Protein AF-A0A8H4UYY0-F1 (afdb_monomer_lite)

pLDDT: mean 86.82, std 14.02, range [33.94, 98.88]

Sequence (461 aa):
MSLSENQEALDQLQTEARNPVAHRIDFLDTLGLCEAFNREEERVSKAIACCLPEISSLIDDLVPRLQAGGRLIYVGAGNSGRVGFMDCSELPVTFSADPKQFLTVVAGGTNAIIHAQEGAEDSQSDGVTQLEALHLTLKDTVIGISASGRTPFVVGALKVAIERNCLTATITNTRPSTLDSLRPTYNICALTGSEFLAGSTRLKAGSAAKQILNMISTCSMIKLNKTYKGLMIDVRVKNHKLKARGRRIVRQVCDGAPMYTIDQDGIISLEATYIPETESGDHILDCHIEQCEGSINLACAVAISGLAPDVAKQSLKSVNSNFQNFLESLGYQPSDLPVAPNTTEYFLCVDGGGTKCSVSIATRSGLVGRGRAGACNFNCVKLDDMMRQITLAFTEAISQLPSVEQYNFKRMPKLTRVWVGLAGIYHISGIDLEPLTRKLEDLFSVSYQSEILKLTSDDIL

Secondary structure (DSSP, 8-state):
--HHHHHHHHHT-TTTSPPTTHHHHTTS-HHHHHHHHHHHHHHHHHHHHTTHHHHHHHHHHHHHHHHTT--EEEEESHHHHHHHHHHHHHHHHHS---GGGEEEEETT-THHHHS--TTGGG-HHHHHHHHHTTT--TT-EEEEE-TTS--HHHHHHHHHHHHTT-EEEEEESSSS-HHHHT--SEEEE----S-SSTT-TTTHHHHHHHHHHHHHHHHHHHHTT--BTTB--S-B--SHHHHHHHHHHHHHHHTT--B--B-TTSPBPSS-B---SSHHHHHHHHHHHHHTTTBHHHHHHHHHH---HHHHHHHHHHTTT-HHHHHHHTT--TTTS--------EEEEEEESSSSEEEEEEETTEEEEEEEES---TTTS-HHHHHHHHHHHHHHHHHT-TTSSSSSS-PPPPEEEEEEEETTTTSSTT---HHHHHHHHHHHT--GGGTSEEEE-TT--

Structure (mmCIF, N/CA/C/O backbone):
data_AF-A0A8H4UYY0-F1
#
_entry.id   AF-A0A8H4UYY0-F1
#
loop_
_atom_site.group_PDB
_atom_site.id
_atom_site.type_symbol
_atom_site.label_atom_id
_atom_site.label_alt_id
_atom_site.label_comp_id
_atom_site.label_asym_id
_atom_site.label_entity_id
_atom_site.label_seq_id
_atom_site.pdbx_PDB_ins_code
_atom_site.Cartn_x
_atom_site.Cartn_y
_atom_site.Cartn_z
_atom_site.occupancy
_atom_site.B_iso_or_equiv
_atom_site.auth_seq_id
_atom_site.auth_comp_id
_atom_site.auth_asym_id
_atom_site.auth_atom_id
_atom_site.pdbx_PDB_model_num
ATOM 1 N N . MET A 1 1 ? -22.211 10.364 28.411 1.00 50.34 1 MET A N 1
ATOM 2 C CA . MET A 1 1 ? -22.079 9.204 29.314 1.00 50.34 1 MET A CA 1
ATOM 3 C C . MET A 1 1 ? -21.479 9.689 30.612 1.00 50.34 1 MET A C 1
ATOM 5 O O . MET A 1 1 ? -20.650 10.595 30.580 1.00 50.34 1 MET A O 1
ATOM 9 N N . SER A 1 2 ? -21.940 9.150 31.735 1.00 50.34 2 SER A N 1
ATOM 10 C CA . SER A 1 2 ? -21.292 9.365 33.031 1.00 50.34 2 SER A CA 1
ATOM 11 C C . SER A 1 2 ? -19.937 8.636 33.082 1.00 50.34 2 SER A C 1
ATOM 13 O O . SER A 1 2 ? -19.679 7.733 32.285 1.00 50.34 2 SER A O 1
ATOM 15 N N . LEU A 1 3 ? -19.046 9.022 34.004 1.00 53.94 3 LEU A N 1
ATOM 16 C CA . LEU A 1 3 ? -17.727 8.383 34.160 1.00 53.94 3 LEU A CA 1
ATOM 17 C C . LEU A 1 3 ? -17.831 6.872 34.444 1.00 53.94 3 LEU A C 1
ATOM 19 O O . LEU A 1 3 ? -17.018 6.106 33.936 1.00 53.94 3 LEU A O 1
ATOM 23 N N . SER A 1 4 ? -18.849 6.438 35.195 1.00 42.69 4 SER A N 1
ATOM 24 C CA . SER A 1 4 ? -19.076 5.024 35.518 1.00 42.69 4 SER A CA 1
ATOM 25 C C . SER A 1 4 ? -19.525 4.202 34.307 1.00 42.69 4 SER A C 1
ATOM 27 O O . SER A 1 4 ? -19.040 3.093 34.114 1.00 42.69 4 SER A O 1
ATOM 29 N N . GLU A 1 5 ? -20.380 4.763 33.445 1.00 51.84 5 GLU A N 1
ATOM 30 C CA . GLU A 1 5 ? -20.807 4.110 32.195 1.00 51.84 5 GLU A CA 1
ATOM 31 C C . GLU A 1 5 ? -19.637 3.935 31.216 1.00 51.84 5 GLU A C 1
ATOM 33 O O . GLU A 1 5 ? -19.524 2.906 30.553 1.00 51.84 5 GLU A O 1
ATOM 38 N N . ASN A 1 6 ? -18.735 4.921 31.143 1.00 60.03 6 ASN A N 1
ATOM 39 C CA . ASN A 1 6 ? -17.533 4.824 30.311 1.00 60.03 6 ASN A CA 1
ATOM 40 C C . ASN A 1 6 ? -16.572 3.731 30.801 1.00 60.03 6 ASN A C 1
ATOM 42 O O . ASN A 1 6 ? -15.933 3.074 29.978 1.00 60.03 6 ASN A O 1
ATOM 46 N N . GLN A 1 7 ? -16.471 3.534 32.117 1.00 54.50 7 GLN A N 1
ATOM 47 C CA . GLN A 1 7 ? -15.587 2.540 32.718 1.00 54.50 7 GLN A CA 1
ATOM 48 C C . GLN A 1 7 ? -16.095 1.109 32.488 1.00 54.50 7 GLN A C 1
ATOM 50 O O . GLN A 1 7 ? -15.347 0.279 31.978 1.00 54.50 7 GLN A O 1
ATOM 55 N N . GLU A 1 8 ? -17.385 0.845 32.716 1.00 57.56 8 GLU A N 1
ATOM 56 C CA . GLU A 1 8 ? -17.991 -0.458 32.393 1.00 57.56 8 GLU A CA 1
ATOM 57 C C . GLU A 1 8 ? -17.908 -0.786 30.893 1.00 57.56 8 GLU A C 1
ATOM 59 O O . GLU A 1 8 ? -17.703 -1.938 30.507 1.00 57.56 8 GLU A O 1
ATOM 64 N N . ALA A 1 9 ? -18.016 0.228 30.029 1.00 63.22 9 ALA A N 1
ATOM 65 C CA . ALA A 1 9 ? -17.876 0.052 28.590 1.00 63.22 9 ALA A CA 1
ATOM 66 C C . ALA A 1 9 ? -16.421 -0.183 28.142 1.00 63.22 9 ALA A C 1
ATOM 68 O O . ALA A 1 9 ? -16.215 -0.702 27.046 1.00 63.22 9 ALA A O 1
ATOM 69 N N . LEU A 1 10 ? -15.406 0.251 28.901 1.00 70.44 10 LEU A N 1
ATOM 70 C CA . LEU A 1 10 ? -13.989 -0.029 28.616 1.00 70.44 10 LEU A CA 1
ATOM 71 C C . LEU A 1 10 ? -13.641 -1.484 28.943 1.00 70.44 10 LEU A C 1
ATOM 73 O O . LEU A 1 10 ? -13.024 -2.154 28.118 1.00 70.44 10 LEU A O 1
ATOM 77 N N . ASP A 1 11 ? -14.100 -1.989 30.088 1.00 67.75 11 ASP A N 1
ATOM 78 C CA . ASP A 1 11 ? -13.762 -3.331 30.589 1.00 67.75 11 ASP A CA 1
ATOM 79 C C . ASP A 1 11 ? -14.252 -4.475 29.681 1.00 67.75 11 ASP A C 1
ATOM 81 O O . ASP A 1 11 ? -13.748 -5.597 29.745 1.00 67.75 11 ASP A O 1
ATOM 85 N N . GLN A 1 12 ? -15.218 -4.198 28.801 1.00 73.94 12 GLN A N 1
ATOM 86 C CA . GLN A 1 12 ? -15.751 -5.160 27.831 1.00 73.94 12 GLN A CA 1
ATOM 87 C C . GLN A 1 12 ? -14.967 -5.205 26.508 1.00 73.94 12 GLN A C 1
ATOM 89 O O . GLN A 1 12 ? -15.205 -6.093 25.686 1.00 73.94 12 GLN A O 1
ATOM 94 N N . LEU A 1 13 ? -14.050 -4.263 26.266 1.00 76.88 13 LEU A N 1
ATOM 95 C CA . LEU A 1 13 ? -13.310 -4.189 25.009 1.00 76.88 13 LEU A CA 1
ATOM 96 C C . LEU A 1 13 ? -12.129 -5.159 24.984 1.00 76.88 13 LEU A C 1
ATOM 98 O O . LEU A 1 13 ? -11.267 -5.166 25.863 1.00 76.88 13 LEU A O 1
ATOM 102 N N . GLN A 1 14 ? -12.009 -5.900 23.881 1.00 84.94 14 GLN A N 1
ATOM 103 C CA . GLN A 1 14 ? -10.872 -6.797 23.643 1.00 84.94 14 GLN A CA 1
ATOM 104 C C . GLN A 1 14 ? -9.535 -6.039 23.587 1.00 84.94 14 GLN A C 1
ATOM 106 O O . GLN A 1 14 ? -8.497 -6.605 23.923 1.00 84.94 14 GLN A O 1
ATOM 111 N N . THR A 1 15 ? -9.567 -4.764 23.190 1.00 79.75 15 THR A N 1
ATOM 112 C CA . THR A 1 15 ? -8.397 -3.878 23.115 1.00 79.75 15 THR A CA 1
ATOM 113 C C . THR A 1 15 ? -7.894 -3.413 24.484 1.00 79.75 15 THR A C 1
ATOM 115 O O . THR A 1 15 ? -6.705 -3.134 24.627 1.00 79.75 15 THR A O 1
ATOM 118 N N . GLU A 1 16 ? -8.770 -3.370 25.493 1.00 82.38 16 GLU A N 1
ATOM 119 C CA . GLU A 1 16 ? -8.444 -2.946 26.865 1.00 82.38 16 GLU A CA 1
ATOM 120 C C . GLU A 1 16 ? -8.119 -4.132 27.787 1.00 82.38 16 GLU A C 1
ATOM 122 O O . GLU A 1 16 ? -7.543 -3.964 28.864 1.00 82.38 16 GLU A O 1
ATOM 127 N N . ALA A 1 17 ? -8.445 -5.355 27.356 1.00 82.31 17 ALA A N 1
ATOM 128 C CA . ALA A 1 17 ? -8.190 -6.569 28.116 1.00 82.31 17 ALA A CA 1
ATOM 129 C C . ALA A 1 17 ? -6.693 -6.765 28.420 1.00 82.31 17 ALA A C 1
ATOM 131 O O . ALA A 1 17 ? -5.816 -6.555 27.576 1.00 82.31 17 ALA A O 1
ATOM 132 N N . ARG A 1 18 ? -6.393 -7.249 29.632 1.00 85.19 18 ARG A N 1
ATOM 133 C CA . ARG A 1 18 ? -5.028 -7.631 30.013 1.00 85.19 18 ARG A CA 1
ATOM 134 C C . ARG A 1 18 ? -4.601 -8.903 29.293 1.00 85.19 18 ARG A C 1
ATOM 136 O O . ARG A 1 18 ? -5.305 -9.910 29.310 1.00 85.19 18 ARG 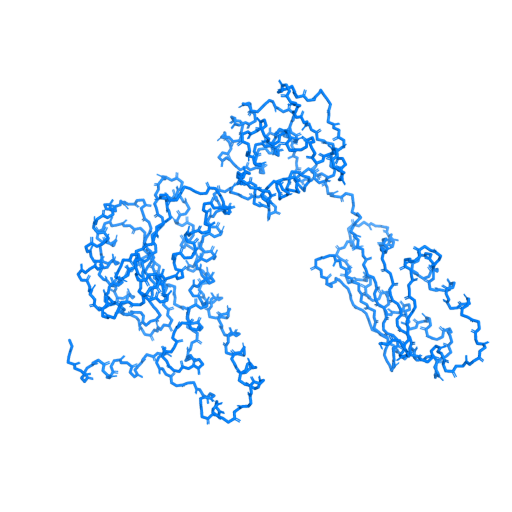A O 1
ATOM 143 N N . ASN A 1 19 ? -3.403 -8.871 28.723 1.00 83.94 19 ASN A N 1
ATOM 144 C CA . ASN A 1 19 ? -2.809 -10.038 28.089 1.00 83.94 19 ASN A CA 1
ATOM 145 C C . ASN A 1 19 ? -2.473 -11.131 29.119 1.00 83.94 19 ASN A C 1
ATOM 147 O O . ASN A 1 19 ? -1.940 -10.804 30.182 1.00 83.94 19 ASN A O 1
ATOM 151 N N . PRO A 1 20 ? -2.689 -12.425 28.815 1.00 81.00 20 PRO A N 1
ATOM 152 C CA . PRO A 1 20 ? -2.236 -13.520 29.666 1.00 81.00 20 PRO A CA 1
ATOM 153 C C . PRO A 1 20 ? -0.757 -13.449 30.064 1.00 81.00 20 PRO A C 1
ATOM 155 O O . PRO A 1 20 ? -0.425 -13.867 31.168 1.00 81.00 20 PRO A O 1
ATOM 158 N N . VAL A 1 21 ? 0.136 -12.899 29.231 1.00 79.12 21 VAL A N 1
ATOM 159 C CA . VAL A 1 21 ? 1.561 -12.755 29.585 1.00 79.12 21 VAL A CA 1
ATOM 160 C C . VAL A 1 21 ? 1.846 -11.605 30.559 1.00 79.12 21 VAL A C 1
ATOM 162 O O . VAL A 1 21 ? 2.924 -11.582 31.151 1.00 79.12 21 VAL A O 1
ATOM 165 N N . ALA A 1 22 ? 0.889 -10.696 30.791 1.00 81.38 22 ALA A N 1
ATOM 166 C CA . ALA A 1 22 ? 1.091 -9.451 31.539 1.00 81.38 22 ALA A CA 1
ATOM 167 C C . ALA A 1 22 ? 1.662 -9.661 32.948 1.00 81.38 22 ALA A C 1
ATOM 169 O O . ALA A 1 22 ? 2.514 -8.897 33.381 1.00 81.38 22 ALA A O 1
ATOM 170 N N . HIS A 1 23 ? 1.262 -10.734 33.637 1.00 82.75 23 HIS A N 1
ATOM 171 C CA . HIS A 1 23 ? 1.727 -11.042 34.996 1.00 82.75 23 HIS A CA 1
ATOM 172 C C . HIS A 1 23 ? 3.234 -11.338 35.103 1.00 82.75 23 HIS A C 1
ATOM 174 O O . HIS A 1 23 ? 3.761 -11.388 36.212 1.00 82.75 23 HIS A O 1
ATOM 180 N N . ARG A 1 24 ? 3.926 -11.573 33.979 1.00 86.06 24 ARG A N 1
ATOM 181 C CA . ARG A 1 24 ? 5.365 -11.884 33.947 1.00 86.06 24 ARG A CA 1
ATOM 182 C C . ARG A 1 24 ? 6.213 -10.811 33.288 1.00 86.06 24 ARG A C 1
ATOM 184 O O . ARG A 1 24 ? 7.428 -10.907 33.408 1.00 86.06 24 ARG A O 1
ATOM 191 N N . ILE A 1 25 ? 5.603 -9.841 32.601 1.00 88.56 25 ILE A N 1
ATOM 192 C CA . ILE A 1 25 ? 6.321 -8.862 31.770 1.00 88.56 25 ILE A CA 1
ATOM 193 C C . ILE A 1 25 ? 7.391 -8.138 32.592 1.00 88.56 25 ILE A C 1
ATOM 195 O O . ILE A 1 25 ? 8.537 -8.084 32.161 1.00 88.56 25 ILE A O 1
ATOM 199 N N . ASP A 1 26 ? 7.059 -7.704 33.809 1.00 91.12 26 ASP A N 1
ATOM 200 C CA . ASP A 1 26 ? 7.974 -6.950 34.680 1.00 91.12 26 ASP A CA 1
ATOM 201 C C . ASP A 1 26 ? 9.168 -7.773 35.209 1.00 91.12 26 ASP A C 1
ATOM 203 O O . ASP A 1 26 ? 10.108 -7.212 35.768 1.00 91.12 26 ASP A O 1
ATOM 207 N N . PHE A 1 27 ? 9.147 -9.101 35.040 1.00 92.56 27 PHE A N 1
ATOM 208 C CA . PHE A 1 27 ? 10.214 -10.012 35.469 1.00 92.56 27 PHE A CA 1
ATOM 209 C C . PHE A 1 27 ? 11.080 -10.524 34.312 1.00 92.56 27 PHE A C 1
ATOM 211 O O . PHE A 1 27 ? 12.020 -11.285 34.549 1.00 92.56 27 PHE A O 1
ATOM 218 N N . LEU A 1 28 ? 10.746 -10.178 33.067 1.00 92.25 28 LEU A N 1
ATOM 219 C CA . LEU A 1 28 ? 11.542 -10.558 31.905 1.00 92.25 28 LEU A CA 1
ATOM 220 C C . LEU A 1 28 ? 12.770 -9.651 31.797 1.00 92.25 28 LEU A C 1
ATOM 222 O O . LEU A 1 28 ? 12.700 -8.449 32.054 1.00 92.25 28 LEU A O 1
ATOM 226 N N . ASP A 1 29 ? 13.893 -10.226 31.378 1.00 96.44 29 ASP A N 1
ATOM 227 C CA . ASP A 1 29 ? 15.016 -9.427 30.904 1.00 96.44 29 ASP A CA 1
ATOM 228 C C . ASP A 1 29 ? 14.688 -8.798 29.538 1.00 96.44 29 ASP A C 1
ATOM 230 O O . ASP A 1 29 ? 13.667 -9.089 28.909 1.00 96.44 29 ASP A O 1
ATOM 234 N N . THR A 1 30 ? 15.553 -7.906 29.056 1.00 97.56 30 THR A N 1
ATOM 235 C CA . THR A 1 30 ? 15.298 -7.169 27.811 1.00 97.56 30 THR A CA 1
ATOM 236 C C . THR A 1 30 ? 15.111 -8.091 26.604 1.00 97.56 30 THR A C 1
ATOM 238 O O . THR A 1 30 ? 14.262 -7.815 25.757 1.00 97.56 30 THR A O 1
ATOM 241 N N . LEU A 1 31 ? 15.865 -9.194 26.516 1.00 97.12 31 LEU A N 1
ATOM 242 C CA . LEU A 1 31 ? 15.693 -10.166 25.434 1.00 97.12 31 LEU A CA 1
ATOM 243 C C . LEU A 1 31 ? 14.327 -10.853 25.537 1.00 97.12 31 LEU A C 1
ATOM 245 O O . LEU A 1 31 ? 13.595 -10.887 24.550 1.00 97.12 31 LEU A O 1
ATOM 249 N N . GLY A 1 32 ? 13.942 -11.312 26.730 1.00 95.81 32 GLY A N 1
ATOM 250 C CA . GLY A 1 32 ? 12.636 -11.913 26.980 1.00 95.81 32 GLY A CA 1
ATOM 251 C C . GLY A 1 32 ? 11.473 -10.963 26.682 1.00 95.81 32 GLY A C 1
ATOM 252 O O . GLY A 1 32 ? 10.468 -11.395 26.117 1.00 95.81 32 GLY A O 1
ATOM 253 N N . LEU A 1 33 ? 11.612 -9.666 26.987 1.00 94.94 33 LEU A N 1
ATOM 254 C CA . LEU A 1 33 ? 10.640 -8.636 26.602 1.00 94.94 33 LEU A CA 1
ATOM 255 C C . LEU A 1 33 ? 10.488 -8.553 25.077 1.00 94.94 33 LEU A C 1
ATOM 257 O O . LEU A 1 33 ? 9.364 -8.587 24.576 1.00 94.94 33 LEU A O 1
ATOM 261 N N . CYS A 1 34 ? 11.597 -8.492 24.336 1.00 95.62 34 CYS A N 1
ATOM 262 C CA . CYS A 1 34 ? 11.587 -8.448 22.872 1.00 95.62 34 CYS A CA 1
ATOM 263 C C . CYS A 1 34 ? 10.992 -9.721 22.249 1.00 95.62 34 CYS A C 1
ATOM 265 O O . CYS A 1 34 ? 10.189 -9.634 21.321 1.00 95.62 34 CYS A O 1
ATOM 267 N N . GLU A 1 35 ? 11.341 -10.903 22.761 1.00 94.50 35 GLU A N 1
ATOM 268 C CA . GLU A 1 35 ? 10.803 -12.181 22.283 1.00 94.50 35 GLU A CA 1
ATOM 269 C C . GLU A 1 35 ? 9.300 -12.310 22.550 1.00 94.50 35 GLU A C 1
ATOM 271 O O . GLU A 1 35 ? 8.545 -12.750 21.677 1.00 94.50 35 GLU A O 1
ATOM 276 N N . ALA A 1 36 ? 8.848 -11.914 23.744 1.00 92.81 36 ALA A N 1
ATOM 277 C CA . ALA A 1 36 ? 7.435 -11.918 24.101 1.00 92.81 36 ALA A CA 1
ATOM 278 C C . ALA A 1 36 ? 6.642 -10.918 23.247 1.00 92.81 36 ALA A C 1
ATOM 280 O O . ALA A 1 36 ? 5.573 -11.265 22.744 1.00 92.81 36 ALA A O 1
ATOM 281 N N . PHE A 1 37 ? 7.191 -9.720 23.025 1.00 94.25 37 PHE A N 1
ATOM 282 C CA . PHE A 1 37 ? 6.607 -8.717 22.138 1.00 94.25 37 PHE A CA 1
ATOM 283 C C . PHE A 1 37 ? 6.480 -9.241 20.700 1.00 94.25 37 PHE A C 1
ATOM 285 O O . PHE A 1 37 ? 5.396 -9.202 20.121 1.00 94.25 37 PHE A O 1
ATOM 292 N N . ASN A 1 38 ? 7.555 -9.793 20.127 1.00 95.12 38 ASN A N 1
ATOM 293 C CA . ASN A 1 38 ? 7.542 -10.319 18.759 1.00 95.12 38 ASN A CA 1
ATOM 294 C C . ASN A 1 38 ? 6.517 -11.452 18.587 1.00 95.12 38 ASN A C 1
ATOM 296 O O . ASN A 1 38 ? 5.797 -11.499 17.593 1.00 95.12 38 ASN A O 1
ATOM 300 N N . ARG A 1 39 ? 6.403 -12.338 19.583 1.00 92.12 39 ARG A N 1
ATOM 301 C CA . ARG A 1 39 ? 5.414 -13.424 19.577 1.00 92.12 39 ARG A CA 1
ATOM 302 C C . ARG A 1 39 ? 3.974 -12.909 19.594 1.00 92.12 39 ARG A C 1
ATOM 304 O O . ARG A 1 39 ? 3.093 -13.539 19.013 1.00 92.12 39 ARG A O 1
ATOM 311 N N . GLU A 1 40 ? 3.713 -11.784 20.258 1.00 90.50 40 GLU A N 1
ATOM 312 C CA . GLU A 1 40 ? 2.398 -11.143 20.211 1.00 90.50 40 GLU A CA 1
ATOM 313 C C . GLU A 1 40 ? 2.065 -10.641 18.800 1.00 90.50 40 GLU A C 1
ATOM 315 O O . GLU A 1 40 ? 0.960 -10.903 18.314 1.00 90.50 40 GLU A O 1
ATOM 320 N N . GLU A 1 41 ? 3.014 -9.988 18.124 1.00 93.62 41 GLU A N 1
ATOM 321 C CA . GLU A 1 41 ? 2.837 -9.455 16.762 1.00 93.62 41 GLU A CA 1
ATOM 322 C C . GLU A 1 41 ? 2.536 -10.550 15.719 1.00 93.62 41 GLU A C 1
ATOM 324 O O . GLU A 1 41 ? 1.804 -10.297 14.763 1.00 93.62 41 GLU A O 1
ATOM 329 N N . GLU A 1 42 ? 2.965 -11.804 15.924 1.00 91.75 42 GLU A N 1
ATOM 330 C CA . GLU A 1 42 ? 2.613 -12.935 15.038 1.00 91.75 42 GLU A CA 1
ATOM 331 C C . GLU A 1 42 ? 1.093 -13.146 14.874 1.00 91.75 42 GLU A C 1
ATOM 333 O O . GLU A 1 42 ? 0.638 -13.766 13.905 1.00 91.75 42 GLU A O 1
ATOM 338 N N . ARG A 1 43 ? 0.277 -12.645 15.814 1.00 90.56 43 ARG A N 1
ATOM 339 C CA . ARG A 1 43 ? -1.189 -12.722 15.728 1.00 90.56 43 ARG A CA 1
ATOM 340 C C . ARG A 1 43 ? -1.780 -11.793 14.668 1.00 90.56 43 ARG A C 1
ATOM 342 O O . ARG A 1 43 ? -2.873 -12.080 14.183 1.00 90.56 43 ARG A O 1
ATOM 349 N N . VAL A 1 44 ? -1.076 -10.726 14.286 1.00 96.00 44 VAL A N 1
ATOM 350 C CA . VAL A 1 44 ? -1.574 -9.694 13.361 1.00 96.00 44 VAL A CA 1
ATOM 351 C C . VAL A 1 44 ? -1.921 -10.296 12.000 1.00 96.00 44 VAL A C 1
ATOM 353 O O . VAL A 1 44 ? -3.067 -10.204 11.562 1.00 96.00 44 VAL A O 1
ATOM 356 N N . SER A 1 45 ? -0.981 -11.009 11.375 1.00 93.88 45 SER A N 1
ATOM 357 C CA . SER A 1 45 ? -1.195 -11.622 10.055 1.00 93.88 45 SER A CA 1
ATOM 358 C C . SER A 1 45 ? -2.365 -12.609 10.042 1.00 93.88 45 SER A C 1
ATOM 360 O O . SER A 1 45 ? -3.114 -12.667 9.071 1.00 93.88 45 SER A O 1
ATOM 362 N N . LYS A 1 46 ? -2.557 -13.367 11.131 1.00 94.06 46 LYS A N 1
ATOM 363 C CA . LYS A 1 46 ? -3.667 -14.326 11.261 1.00 94.06 46 LYS A CA 1
ATOM 364 C C . LYS A 1 46 ? -5.015 -13.614 11.376 1.00 94.06 46 LYS A C 1
ATOM 366 O O . LYS A 1 46 ? -5.972 -14.040 10.740 1.00 94.06 46 LYS A O 1
ATOM 371 N N . ALA A 1 47 ? -5.085 -12.527 12.144 1.00 95.06 47 ALA A N 1
ATOM 372 C CA . ALA A 1 47 ? -6.300 -11.723 12.265 1.00 95.06 47 ALA A CA 1
ATOM 373 C C . ALA A 1 47 ? -6.696 -11.080 10.924 1.00 95.06 47 ALA A C 1
ATOM 375 O O . ALA A 1 47 ? -7.869 -11.085 10.557 1.00 95.06 47 ALA A O 1
ATOM 376 N N . ILE A 1 48 ? -5.717 -10.584 10.161 1.00 98.12 48 ILE A N 1
ATOM 377 C CA . ILE A 1 48 ? -5.952 -10.004 8.830 1.00 98.12 48 ILE A CA 1
ATOM 378 C C . ILE A 1 48 ? -6.371 -11.071 7.821 1.00 98.12 48 ILE A C 1
ATOM 380 O O . ILE A 1 48 ? -7.228 -10.799 6.986 1.00 98.12 48 ILE A O 1
ATOM 384 N N . ALA A 1 49 ? -5.817 -12.287 7.902 1.00 97.69 49 ALA A N 1
ATOM 385 C CA . ALA A 1 49 ? -6.189 -13.384 7.009 1.00 97.69 49 ALA A CA 1
ATOM 386 C C . ALA A 1 49 ? -7.705 -13.664 7.029 1.00 97.69 49 ALA A C 1
ATOM 388 O O . ALA A 1 49 ? -8.295 -13.949 5.990 1.00 97.69 49 ALA A O 1
ATOM 389 N N . CYS A 1 50 ? -8.346 -13.505 8.191 1.00 95.62 50 CYS A N 1
ATOM 390 C CA . CYS A 1 50 ? -9.796 -13.637 8.342 1.00 95.62 50 CYS A CA 1
ATOM 391 C C . CYS A 1 50 ? -10.604 -12.514 7.670 1.00 95.62 50 CYS A C 1
ATOM 393 O O . CYS A 1 50 ? -11.802 -12.680 7.493 1.00 95.62 50 CYS A O 1
ATOM 395 N N . CYS A 1 51 ? -9.970 -11.393 7.319 1.00 97.81 51 CYS A N 1
ATOM 396 C CA . CYS A 1 51 ? -10.612 -10.213 6.733 1.00 97.81 51 CYS A CA 1
ATOM 397 C C . CYS A 1 51 ? -10.344 -10.058 5.226 1.00 97.81 51 CYS A C 1
ATOM 399 O O . CYS A 1 51 ? -10.755 -9.068 4.621 1.00 97.81 51 CYS A O 1
ATOM 401 N N . LEU A 1 52 ? -9.595 -10.982 4.609 1.00 98.38 52 LEU A N 1
ATOM 402 C CA . LEU A 1 52 ? -9.233 -10.892 3.190 1.00 98.38 52 LEU A CA 1
ATOM 403 C C . LEU A 1 52 ? -10.448 -10.819 2.248 1.00 98.38 52 LEU A C 1
ATOM 405 O O . LEU A 1 52 ? -10.376 -10.029 1.303 1.00 98.38 52 LEU A O 1
ATOM 409 N N . PRO A 1 53 ? -11.555 -11.564 2.466 1.00 98.12 53 PRO A N 1
ATOM 410 C CA . PRO A 1 53 ? -12.741 -11.450 1.617 1.00 98.12 53 PRO A CA 1
ATOM 411 C C . PRO A 1 53 ? -13.313 -10.026 1.592 1.00 98.12 53 PRO A C 1
ATOM 413 O O . PRO A 1 53 ? -13.533 -9.469 0.515 1.00 98.12 53 PRO A O 1
ATOM 416 N N . GLU A 1 54 ? -13.466 -9.394 2.754 1.00 98.38 54 GLU A N 1
ATOM 417 C CA . GLU A 1 54 ? -13.967 -8.025 2.887 1.00 98.38 54 GLU A CA 1
ATOM 418 C C . GLU A 1 54 ? -12.991 -7.004 2.294 1.00 98.38 54 GLU A C 1
ATOM 420 O O . GLU A 1 54 ? -13.415 -6.104 1.571 1.00 98.38 54 GLU A O 1
ATOM 425 N N . ILE A 1 55 ? -11.684 -7.162 2.541 1.00 98.81 55 ILE A N 1
ATOM 426 C CA . ILE A 1 55 ? -10.644 -6.290 1.969 1.00 98.81 55 ILE A CA 1
ATOM 427 C C . ILE A 1 55 ? -10.668 -6.365 0.438 1.00 98.81 55 ILE A C 1
ATOM 429 O O . ILE A 1 55 ? -10.644 -5.331 -0.227 1.00 98.81 55 ILE A O 1
ATOM 433 N N . SER A 1 56 ? -10.739 -7.572 -0.129 1.00 98.69 56 SER A N 1
ATOM 434 C CA . SER A 1 56 ? -10.772 -7.764 -1.584 1.00 98.69 56 SER A CA 1
ATOM 435 C C . SER A 1 56 ? -12.032 -7.173 -2.222 1.00 98.69 56 SER A C 1
ATOM 437 O O . SER A 1 56 ? -11.926 -6.456 -3.214 1.00 98.69 56 SER A O 1
ATOM 439 N N . SER A 1 57 ? -13.197 -7.370 -1.597 1.00 98.75 57 SER A N 1
ATOM 440 C CA . SER A 1 57 ? -14.472 -6.815 -2.072 1.00 98.75 57 SER A CA 1
ATOM 441 C C . SER A 1 57 ? -14.471 -5.283 -2.025 1.00 98.75 57 SER A C 1
ATOM 443 O O . SER A 1 57 ? -14.876 -4.624 -2.982 1.00 98.75 57 SER A O 1
ATOM 445 N N . LEU A 1 58 ? -13.923 -4.699 -0.953 1.00 98.81 58 LEU A N 1
ATOM 446 C CA . LEU A 1 58 ? -13.728 -3.255 -0.851 1.00 98.81 58 LEU A CA 1
ATOM 447 C C . LEU A 1 58 ? -12.829 -2.718 -1.972 1.00 98.81 58 LEU A C 1
ATOM 449 O O . LEU A 1 58 ? -13.147 -1.687 -2.560 1.00 98.81 58 LEU A O 1
ATOM 453 N N . ILE A 1 59 ? -11.718 -3.396 -2.279 1.00 98.88 59 ILE A N 1
ATOM 454 C CA . ILE A 1 59 ? -10.818 -3.000 -3.374 1.00 98.88 59 ILE A CA 1
ATOM 455 C C . ILE A 1 59 ? -11.552 -3.045 -4.720 1.00 98.88 59 ILE A C 1
ATOM 457 O O . ILE A 1 59 ? -11.412 -2.121 -5.524 1.00 98.88 59 ILE A O 1
ATOM 461 N N . ASP A 1 60 ? -12.350 -4.085 -4.963 1.00 98.75 60 ASP A N 1
ATOM 462 C CA . ASP A 1 60 ? -13.108 -4.237 -6.207 1.00 98.75 60 ASP A CA 1
ATOM 463 C C . ASP A 1 60 ? -14.135 -3.114 -6.412 1.00 98.75 60 ASP A C 1
ATOM 465 O O . ASP A 1 60 ? -14.279 -2.623 -7.533 1.00 98.75 60 ASP A O 1
ATOM 469 N N . ASP A 1 61 ? -14.759 -2.628 -5.338 1.00 98.75 61 ASP A N 1
ATOM 470 C CA . ASP A 1 61 ? -15.656 -1.469 -5.381 1.00 98.75 61 ASP A CA 1
ATOM 471 C C . ASP A 1 61 ? -14.920 -0.117 -5.417 1.00 98.75 61 ASP A C 1
ATOM 473 O O . ASP A 1 61 ? -15.421 0.867 -5.979 1.00 98.75 61 ASP A O 1
ATOM 477 N N . LEU A 1 62 ? -13.733 -0.035 -4.817 1.00 98.69 62 LEU A N 1
ATOM 478 C CA . LEU A 1 62 ? -12.917 1.177 -4.755 1.00 98.69 62 LEU A CA 1
ATOM 479 C C . LEU A 1 62 ? -12.292 1.521 -6.115 1.00 98.69 62 LEU A C 1
ATOM 481 O O . LEU A 1 62 ? -12.265 2.688 -6.513 1.00 98.69 62 LEU A O 1
ATOM 485 N N . VAL A 1 63 ? -11.788 0.529 -6.849 1.00 98.44 63 VAL A N 1
ATOM 486 C CA . VAL A 1 63 ? -11.022 0.760 -8.087 1.00 98.44 63 VAL A CA 1
ATOM 487 C C . VAL A 1 63 ? -11.823 1.523 -9.157 1.00 98.44 63 VAL A C 1
ATOM 489 O O . VAL A 1 63 ? -11.320 2.548 -9.627 1.00 98.44 63 VAL A O 1
ATOM 492 N N . PRO A 1 64 ? -13.068 1.140 -9.514 1.00 97.94 64 PRO A N 1
ATOM 493 C CA . PRO A 1 64 ? -13.873 1.891 -10.483 1.00 97.94 64 PRO A CA 1
ATOM 494 C C . PRO A 1 64 ? -14.147 3.338 -10.050 1.00 97.94 64 PRO A C 1
ATOM 496 O O . PRO A 1 64 ? -14.227 4.245 -10.880 1.00 97.94 64 PRO A O 1
ATOM 499 N N . ARG A 1 65 ? -14.258 3.582 -8.739 1.00 98.25 65 ARG A N 1
ATOM 500 C CA . ARG A 1 65 ? -14.463 4.923 -8.174 1.00 98.25 65 ARG A CA 1
ATOM 501 C C . ARG A 1 65 ? -13.231 5.804 -8.339 1.00 98.25 65 ARG A C 1
ATOM 503 O O . ARG A 1 65 ? -13.362 6.943 -8.788 1.00 98.25 65 ARG A O 1
ATOM 510 N N . LEU A 1 66 ? -12.041 5.268 -8.063 1.00 97.69 66 LEU A N 1
ATOM 511 C CA . LEU A 1 66 ? -10.775 5.963 -8.316 1.00 97.69 66 LEU A CA 1
ATOM 512 C C . LEU A 1 66 ? -10.581 6.257 -9.813 1.00 97.69 66 LEU A C 1
ATOM 514 O O . LEU A 1 66 ? -10.178 7.368 -10.160 1.00 97.69 66 LEU A O 1
ATOM 518 N N . GLN A 1 67 ? -10.936 5.319 -10.702 1.00 95.25 67 GLN A N 1
ATOM 519 C CA . GLN A 1 67 ? -10.912 5.536 -12.159 1.00 95.25 67 GLN A CA 1
ATOM 520 C C . GLN A 1 67 ? -11.851 6.667 -12.595 1.00 95.25 6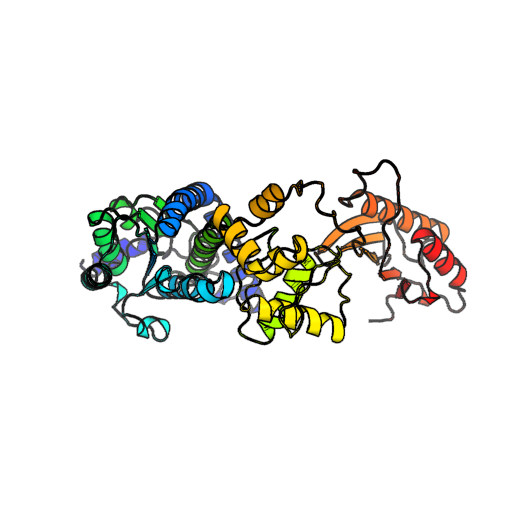7 GLN A C 1
ATOM 522 O O . GLN A 1 67 ? -11.511 7.452 -13.478 1.00 95.25 67 GLN A O 1
ATOM 527 N N . ALA A 1 68 ? -13.011 6.799 -11.947 1.00 96.12 68 ALA A N 1
ATOM 528 C CA . ALA A 1 68 ? -13.974 7.867 -12.206 1.00 96.12 68 ALA A CA 1
ATOM 529 C C . ALA A 1 68 ? -13.581 9.235 -11.603 1.00 96.12 68 ALA A C 1
ATOM 531 O O . ALA A 1 68 ? -14.388 10.176 -11.657 1.00 96.12 68 ALA A O 1
ATOM 532 N N . GLY A 1 69 ? -12.379 9.353 -11.023 1.00 96.38 69 GLY A N 1
ATOM 533 C CA . GLY A 1 69 ? -11.864 10.565 -10.379 1.00 96.38 69 GLY A CA 1
ATOM 534 C C . GLY A 1 69 ? -12.320 10.756 -8.929 1.00 96.38 69 GLY A C 1
ATOM 535 O O . GLY A 1 69 ? -12.220 11.862 -8.406 1.00 96.38 69 GLY A O 1
ATOM 536 N N . GLY A 1 70 ? -12.856 9.712 -8.291 1.00 98.12 70 GLY A N 1
ATOM 537 C CA . GLY A 1 70 ? -13.188 9.714 -6.866 1.00 98.12 70 GLY A CA 1
ATOM 538 C C . GLY A 1 70 ? -11.951 9.740 -5.968 1.00 98.12 70 GLY A C 1
ATOM 539 O O . GLY A 1 70 ? -10.824 9.538 -6.435 1.00 98.12 70 GLY A O 1
ATOM 540 N N . ARG A 1 71 ? -12.170 9.983 -4.673 1.00 98.62 71 ARG A N 1
ATOM 541 C CA . ARG A 1 71 ? -11.115 10.042 -3.653 1.00 98.62 71 ARG A CA 1
ATOM 542 C C . ARG A 1 71 ? -11.232 8.879 -2.668 1.00 98.62 71 ARG A C 1
ATOM 544 O O . ARG A 1 71 ? -12.337 8.477 -2.310 1.00 98.62 71 ARG A O 1
ATOM 551 N N . LEU A 1 72 ? -10.096 8.382 -2.191 1.00 98.69 72 LEU A N 1
ATOM 552 C CA . LEU A 1 72 ? -9.970 7.522 -1.019 1.00 98.69 72 LEU A CA 1
ATOM 553 C C . LEU A 1 72 ? -9.612 8.390 0.191 1.00 98.69 72 LEU A C 1
ATOM 555 O O . LEU A 1 72 ? -8.602 9.094 0.185 1.00 98.69 72 LEU A O 1
ATOM 559 N N . ILE A 1 73 ? -10.460 8.358 1.216 1.00 98.81 73 ILE A N 1
ATOM 560 C CA . ILE A 1 73 ? -10.373 9.233 2.384 1.00 98.81 73 ILE A CA 1
ATOM 561 C C . ILE A 1 73 ? -10.285 8.365 3.637 1.00 98.81 73 ILE A C 1
ATOM 563 O O . ILE A 1 73 ? -11.240 7.677 3.999 1.00 98.81 73 ILE A O 1
ATOM 567 N N . TYR A 1 74 ? -9.147 8.413 4.323 1.00 98.75 74 TYR A N 1
ATOM 568 C CA . TYR A 1 74 ? -8.984 7.771 5.626 1.00 98.75 74 TYR A CA 1
ATOM 569 C C . TYR A 1 74 ? -9.380 8.725 6.745 1.00 98.75 74 TYR A C 1
ATOM 571 O O . TYR A 1 74 ? -8.997 9.893 6.727 1.00 98.75 74 TYR A O 1
ATOM 579 N N . VAL A 1 75 ? -10.109 8.227 7.740 1.00 98.44 75 VAL A N 1
ATOM 580 C CA . VAL A 1 75 ? -10.526 9.013 8.903 1.00 98.44 75 VAL A CA 1
ATOM 581 C C . VAL A 1 75 ? -10.109 8.302 10.180 1.00 98.44 75 VAL A C 1
ATOM 583 O O . VAL A 1 75 ? -10.439 7.135 10.377 1.00 98.44 75 VAL A O 1
ATOM 586 N N . GLY A 1 76 ? -9.415 8.998 11.076 1.00 97.75 76 GLY A N 1
ATOM 587 C CA . GLY A 1 76 ? -8.986 8.408 12.340 1.00 97.75 76 GLY A CA 1
ATOM 588 C C . GLY A 1 76 ? -8.518 9.433 13.363 1.00 97.75 76 GLY A C 1
ATOM 589 O O . GLY A 1 76 ? -8.277 10.594 13.050 1.00 97.75 76 GLY A O 1
ATOM 590 N N . ALA A 1 77 ? -8.350 8.982 14.601 1.00 95.81 77 ALA A N 1
ATOM 591 C CA . ALA A 1 77 ? -7.718 9.752 15.666 1.00 95.81 77 ALA A CA 1
ATOM 592 C C . ALA A 1 77 ? -6.392 9.106 16.086 1.00 95.81 77 ALA A C 1
ATOM 594 O O . ALA A 1 77 ? -6.170 7.916 15.843 1.00 95.81 77 ALA A O 1
ATOM 595 N N . GLY A 1 78 ? -5.497 9.890 16.692 1.00 94.38 78 GLY A N 1
ATOM 596 C CA . GLY A 1 78 ? -4.241 9.389 17.249 1.00 94.38 78 GLY A CA 1
ATOM 597 C C . GLY A 1 78 ? -3.437 8.533 16.261 1.00 94.38 78 GLY A C 1
ATOM 598 O O . GLY A 1 78 ? -3.162 8.948 15.135 1.00 94.38 78 GLY A O 1
ATOM 599 N N . ASN A 1 79 ? -3.044 7.326 16.683 1.00 95.12 79 ASN A N 1
ATOM 600 C CA . ASN A 1 79 ? -2.282 6.401 15.838 1.00 95.12 79 ASN A CA 1
ATOM 601 C C . ASN A 1 79 ? -3.036 6.004 14.557 1.00 95.12 79 ASN A C 1
ATOM 603 O O . ASN A 1 79 ? -2.432 5.971 13.490 1.00 95.12 79 ASN A O 1
ATOM 607 N N . SER A 1 80 ? -4.349 5.774 14.639 1.00 97.00 80 SER A N 1
ATOM 608 C CA . SER A 1 80 ? -5.187 5.406 13.490 1.00 97.00 80 SER A CA 1
ATOM 609 C C . SER A 1 80 ? -5.130 6.462 12.383 1.00 97.00 80 SER A C 1
ATOM 611 O O . SER A 1 80 ? -4.922 6.134 11.217 1.00 97.00 80 SER A O 1
ATOM 613 N N . GLY A 1 81 ? -5.239 7.743 12.757 1.00 96.25 81 GLY A N 1
ATOM 614 C CA . GLY A 1 81 ? -5.102 8.856 11.815 1.00 96.25 81 GLY A CA 1
ATOM 615 C C . GLY A 1 81 ? -3.688 8.973 11.233 1.00 96.25 81 GLY A C 1
ATOM 616 O O . GLY A 1 81 ? -3.533 9.184 10.034 1.00 96.25 81 GLY A O 1
ATOM 617 N N . ARG A 1 82 ? -2.643 8.767 12.049 1.00 96.62 82 ARG A N 1
ATOM 618 C CA . ARG A 1 82 ? -1.238 8.807 11.591 1.00 96.62 82 ARG A CA 1
ATOM 619 C C . ARG A 1 82 ? -0.905 7.695 10.601 1.00 96.62 82 ARG A C 1
ATOM 621 O O . ARG A 1 82 ? -0.223 7.952 9.614 1.00 96.62 82 ARG A O 1
ATOM 628 N N . VAL A 1 83 ? -1.396 6.482 10.842 1.00 96.94 83 VAL A N 1
ATOM 629 C CA . VAL A 1 83 ? -1.203 5.346 9.932 1.00 96.94 83 VAL A CA 1
ATOM 630 C C . VAL A 1 83 ? -1.919 5.590 8.601 1.00 96.94 83 VAL A C 1
ATOM 632 O O . VAL A 1 83 ? -1.336 5.329 7.551 1.00 96.94 83 VAL A O 1
ATOM 635 N N . GLY A 1 84 ? -3.123 6.174 8.632 1.00 97.56 84 GLY A N 1
ATOM 636 C CA . GLY A 1 84 ? -3.805 6.643 7.422 1.00 97.56 84 GLY A CA 1
ATOM 637 C C . GLY A 1 84 ? -2.988 7.684 6.650 1.00 97.56 84 GLY A C 1
ATOM 638 O O . GLY A 1 84 ? -2.768 7.536 5.450 1.00 97.56 84 GLY A O 1
ATOM 639 N N . PHE A 1 85 ? -2.469 8.697 7.347 1.00 96.62 85 PHE A N 1
ATOM 640 C CA . PHE A 1 85 ? -1.646 9.740 6.733 1.00 96.62 85 PHE A CA 1
ATOM 641 C C . PHE A 1 85 ? -0.377 9.172 6.084 1.00 96.62 85 PHE A C 1
ATOM 643 O O . PHE A 1 85 ? -0.035 9.552 4.965 1.00 96.62 85 PHE A O 1
ATOM 650 N N . MET A 1 86 ? 0.297 8.242 6.765 1.00 96.12 86 MET A N 1
ATOM 651 C CA . MET A 1 86 ? 1.483 7.558 6.253 1.00 96.12 86 MET A CA 1
ATOM 652 C C . MET A 1 86 ? 1.194 6.860 4.919 1.00 96.12 86 MET A C 1
ATOM 654 O O . MET A 1 86 ? 1.899 7.138 3.953 1.00 96.12 86 MET A O 1
ATOM 658 N N . ASP A 1 87 ? 0.143 6.037 4.831 1.00 97.88 87 ASP A N 1
ATOM 659 C CA . ASP A 1 87 ? -0.221 5.347 3.583 1.00 97.88 87 ASP A CA 1
ATOM 660 C C . ASP A 1 87 ? -0.520 6.346 2.449 1.00 97.88 87 ASP A C 1
ATOM 662 O O . ASP A 1 87 ? 0.112 6.279 1.396 1.00 97.88 87 ASP A O 1
ATOM 666 N N . CYS A 1 88 ? -1.373 7.356 2.680 1.00 95.25 88 CYS A N 1
ATOM 667 C CA . CYS A 1 88 ? -1.686 8.374 1.665 1.00 95.25 88 CYS A CA 1
ATOM 668 C C . CYS A 1 88 ? -0.443 9.141 1.180 1.00 95.25 88 CYS A C 1
ATOM 670 O O . CYS A 1 88 ? -0.325 9.445 -0.009 1.00 95.25 88 CYS A O 1
ATOM 672 N N . SER A 1 89 ? 0.496 9.445 2.080 1.00 94.12 89 SER A N 1
ATOM 673 C CA . SER A 1 89 ? 1.706 10.214 1.759 1.00 94.12 89 SER A CA 1
ATOM 674 C C . SER A 1 89 ? 2.683 9.471 0.838 1.00 94.12 89 SER A C 1
ATOM 676 O O . SER A 1 89 ? 3.466 10.102 0.122 1.00 94.12 89 SER A O 1
ATOM 678 N N . GLU A 1 90 ? 2.616 8.138 0.805 1.00 93.88 90 GLU A N 1
ATOM 679 C CA . GLU A 1 90 ? 3.511 7.296 0.009 1.00 93.88 90 GLU A CA 1
ATOM 680 C C . GLU A 1 90 ? 3.003 7.087 -1.428 1.00 93.88 90 GLU A C 1
ATOM 682 O O . GLU A 1 90 ? 3.798 6.806 -2.331 1.00 93.88 90 GLU A O 1
ATOM 687 N N . LEU A 1 91 ? 1.706 7.271 -1.694 1.00 93.88 91 LEU A N 1
ATOM 688 C CA . LEU A 1 91 ? 1.112 6.965 -3.003 1.00 93.88 91 LEU A CA 1
ATOM 689 C C . LEU A 1 91 ? 1.613 7.858 -4.153 1.00 93.88 91 LEU A C 1
ATOM 691 O O . LEU A 1 91 ? 1.939 7.308 -5.212 1.00 93.88 91 LEU A O 1
ATOM 695 N N . PRO A 1 92 ? 1.778 9.189 -3.995 1.00 91.31 92 PRO A N 1
ATOM 696 C CA . PRO A 1 92 ? 2.297 10.038 -5.069 1.00 91.31 92 PRO A CA 1
ATOM 697 C C . PRO A 1 92 ? 3.733 9.705 -5.485 1.00 91.31 92 PRO A C 1
ATOM 699 O O . PRO A 1 92 ? 4.101 9.881 -6.644 1.00 91.31 92 PRO A O 1
ATOM 702 N N . VAL A 1 93 ? 4.567 9.232 -4.554 1.00 86.56 93 VAL A N 1
ATOM 703 C CA . VAL A 1 93 ? 5.973 8.890 -4.837 1.00 86.56 93 VAL A CA 1
ATOM 704 C C . VAL A 1 93 ? 6.152 7.448 -5.311 1.00 86.56 93 VAL A C 1
ATOM 706 O O . VAL A 1 93 ? 7.130 7.156 -6.000 1.00 86.56 93 VAL A O 1
ATOM 709 N N . THR A 1 94 ? 5.221 6.561 -4.958 1.00 89.19 94 THR A N 1
ATOM 710 C CA . THR A 1 94 ? 5.269 5.127 -5.282 1.00 89.19 94 THR A CA 1
ATOM 711 C C . THR A 1 94 ? 4.588 4.826 -6.616 1.00 89.19 94 THR A C 1
ATOM 713 O O . THR A 1 94 ? 5.139 4.086 -7.426 1.00 89.19 94 THR A O 1
ATOM 716 N N . PHE A 1 95 ? 3.426 5.437 -6.867 1.00 91.81 95 PHE A N 1
ATOM 717 C CA . PHE A 1 95 ? 2.553 5.126 -8.008 1.00 91.81 95 PHE A CA 1
ATOM 718 C C . PHE A 1 95 ? 2.250 6.335 -8.902 1.00 91.81 95 PHE A C 1
ATOM 720 O O . PHE A 1 95 ? 1.344 6.272 -9.734 1.00 91.81 95 PHE A O 1
ATOM 727 N N . SER A 1 96 ? 2.935 7.466 -8.683 1.00 89.88 96 SER A N 1
ATOM 728 C CA . SER A 1 96 ? 2.630 8.749 -9.341 1.00 89.88 96 SER A CA 1
ATOM 729 C C . SER A 1 96 ? 1.144 9.126 -9.245 1.00 89.88 96 SER A C 1
ATOM 731 O O . SER A 1 96 ? 0.590 9.749 -10.152 1.00 89.88 96 SER A O 1
ATOM 733 N N . ALA A 1 97 ? 0.488 8.711 -8.156 1.00 92.19 97 ALA A N 1
ATOM 734 C CA . ALA A 1 97 ? -0.925 8.960 -7.910 1.00 92.19 97 ALA A CA 1
ATOM 735 C C . ALA A 1 97 ? -1.175 10.459 -7.670 1.00 92.19 97 ALA A C 1
ATOM 737 O O . ALA A 1 97 ? -0.324 11.148 -7.100 1.00 92.19 97 ALA A O 1
ATOM 738 N N . ASP A 1 98 ? -2.342 10.964 -8.083 1.00 93.50 98 ASP A N 1
ATOM 739 C CA . ASP A 1 98 ? -2.727 12.345 -7.784 1.00 93.50 98 ASP A CA 1
ATOM 740 C C . ASP A 1 98 ? -2.957 12.481 -6.268 1.00 93.50 98 ASP A C 1
ATOM 742 O O . ASP A 1 98 ? -3.867 11.835 -5.739 1.00 93.50 98 ASP A O 1
ATOM 746 N N . PRO A 1 99 ? -2.182 13.315 -5.546 1.00 93.25 99 PRO A N 1
ATOM 747 C CA . PRO A 1 99 ? -2.362 13.502 -4.107 1.00 93.25 99 PRO A CA 1
ATOM 748 C C . PRO A 1 99 ? -3.764 14.003 -3.734 1.00 93.25 99 PRO A C 1
ATOM 750 O O . PRO A 1 99 ? -4.192 13.817 -2.601 1.00 93.25 99 PRO A O 1
ATOM 753 N N . LYS A 1 100 ? -4.517 14.604 -4.665 1.00 95.50 100 LYS A N 1
ATOM 754 C CA . LYS A 1 100 ? -5.902 15.035 -4.416 1.00 95.50 100 LYS A CA 1
ATOM 755 C C . LYS A 1 100 ? -6.884 13.868 -4.286 1.00 95.50 100 LYS A C 1
ATOM 757 O O . LYS A 1 100 ? -7.968 14.060 -3.738 1.00 95.50 100 LYS A O 1
ATOM 762 N N . GLN A 1 101 ? -6.521 12.683 -4.781 1.00 96.25 101 GLN A N 1
ATOM 763 C CA . GLN A 1 101 ? -7.338 11.475 -4.673 1.00 96.25 101 GLN A CA 1
ATOM 764 C C . GLN A 1 101 ? -7.116 10.707 -3.367 1.00 96.25 101 GLN A C 1
ATOM 766 O O . GLN A 1 101 ? -7.932 9.848 -3.058 1.00 96.25 101 GLN A O 1
ATOM 771 N N . PHE A 1 102 ? -6.066 11.000 -2.594 1.00 97.50 102 PHE A N 1
ATOM 772 C CA . PHE A 1 102 ? -5.709 10.243 -1.388 1.00 97.50 102 PHE A CA 1
ATOM 773 C C . PHE A 1 102 ? -5.597 11.185 -0.200 1.00 97.50 102 PHE A C 1
ATOM 775 O O . PHE A 1 102 ? -4.616 11.911 -0.054 1.00 97.50 102 PHE A O 1
ATOM 782 N N . LEU A 1 103 ? -6.631 11.198 0.636 1.00 97.25 103 LEU A N 1
ATOM 783 C CA . LEU A 1 103 ? -6.772 12.163 1.719 1.00 97.25 103 LEU A CA 1
ATOM 784 C C . LEU A 1 103 ? -6.791 11.465 3.075 1.00 97.25 103 LEU A C 1
ATOM 786 O O . LEU A 1 103 ? -7.205 10.314 3.211 1.00 97.25 103 LEU A O 1
ATOM 790 N N . THR A 1 104 ? -6.374 12.191 4.106 1.00 97.19 104 THR A N 1
ATOM 791 C CA . THR A 1 104 ? -6.520 11.751 5.492 1.00 97.19 104 THR A CA 1
ATOM 792 C C . THR A 1 104 ? -7.117 12.872 6.320 1.00 97.19 104 THR A C 1
ATOM 794 O O . THR A 1 104 ? -6.653 14.008 6.267 1.00 97.19 104 THR A O 1
ATOM 797 N N . VAL A 1 105 ? -8.134 12.527 7.100 1.00 97.50 105 VAL A N 1
ATOM 798 C CA . VAL A 1 105 ? -8.800 13.399 8.058 1.00 97.50 105 VAL A CA 1
ATOM 799 C C . VAL A 1 105 ? -8.455 12.895 9.456 1.00 97.50 105 VAL A C 1
ATOM 801 O O . VAL A 1 105 ? -8.789 11.766 9.825 1.00 97.50 105 VAL A O 1
ATOM 804 N N . VAL A 1 106 ? -7.744 13.721 10.220 1.00 96.62 106 VAL A N 1
ATOM 805 C CA . VAL A 1 106 ? -7.251 13.369 11.555 1.00 96.62 106 VAL A CA 1
ATOM 806 C C . VAL A 1 106 ? -7.968 14.221 12.595 1.00 96.62 106 VAL A C 1
ATOM 808 O O . VAL A 1 106 ? -8.053 15.439 12.437 1.00 96.62 106 VAL A O 1
ATOM 811 N N . ALA A 1 107 ? -8.455 13.597 13.668 1.00 96.12 107 ALA A N 1
ATOM 812 C CA . ALA A 1 107 ? -8.996 14.325 14.816 1.00 96.12 107 ALA A CA 1
ATOM 813 C C . ALA A 1 107 ? -7.957 15.333 15.339 1.00 96.12 107 ALA A C 1
ATOM 815 O O . ALA A 1 107 ? -6.812 14.954 15.590 1.00 96.12 107 ALA A O 1
ATOM 816 N N . GLY A 1 108 ? -8.335 16.608 15.472 1.00 91.00 108 GLY A N 1
ATOM 817 C CA . GLY A 1 108 ? -7.399 17.682 15.839 1.00 91.00 108 GLY A CA 1
ATOM 818 C C . GLY A 1 108 ? -6.575 18.267 14.675 1.00 91.00 108 GLY A C 1
ATOM 819 O O . GLY A 1 108 ? -5.703 19.119 14.869 1.00 91.00 108 GLY A O 1
ATOM 820 N N . GLY A 1 109 ? -6.845 17.834 13.441 1.00 90.19 109 GLY A N 1
ATOM 821 C CA . GLY A 1 109 ? -6.243 18.367 12.220 1.00 90.19 109 GLY A CA 1
ATOM 822 C C . GLY A 1 109 ? -4.793 17.931 11.988 1.00 90.19 109 GLY A C 1
ATOM 823 O O . GLY A 1 109 ? -4.259 17.035 12.637 1.00 90.19 109 GLY A O 1
ATOM 824 N N . THR A 1 110 ? -4.115 18.577 11.039 1.00 84.75 110 THR A N 1
ATOM 825 C CA . THR A 1 110 ? -2.744 18.224 10.621 1.00 84.75 110 THR A CA 1
ATOM 826 C C . THR A 1 110 ? -1.714 18.330 11.744 1.00 84.75 110 THR A C 1
ATOM 828 O O . THR A 1 110 ? -0.784 17.527 11.787 1.00 84.75 110 THR A O 1
ATOM 831 N N . ASN A 1 111 ? -1.888 19.251 12.697 1.00 87.81 111 ASN A N 1
ATOM 832 C CA . ASN A 1 111 ? -1.003 19.347 13.865 1.00 87.81 111 ASN A CA 1
ATOM 833 C C . ASN A 1 111 ? -1.050 18.082 14.736 1.00 87.81 111 ASN A C 1
ATOM 835 O O . ASN A 1 111 ? -0.030 17.725 15.332 1.00 87.81 111 ASN A O 1
ATOM 839 N N . ALA A 1 112 ? -2.183 17.366 14.748 1.00 88.12 112 ALA A N 1
ATOM 840 C CA . ALA A 1 112 ? -2.340 16.116 15.485 1.00 88.12 112 ALA A CA 1
ATOM 841 C C . ALA A 1 112 ? -1.410 14.996 14.983 1.00 88.12 112 ALA A C 1
ATOM 843 O O . ALA A 1 112 ? -1.121 14.043 15.712 1.00 88.12 112 ALA A O 1
ATOM 844 N N . ILE A 1 113 ? -0.898 15.107 13.750 1.00 88.12 113 ILE A N 1
ATOM 845 C CA . ILE A 1 113 ? 0.054 14.147 13.179 1.00 88.12 113 ILE A CA 1
ATOM 846 C C . ILE A 1 113 ? 1.364 14.173 13.971 1.00 88.12 113 ILE A C 1
ATOM 848 O O . ILE A 1 113 ? 1.869 13.111 14.337 1.00 88.12 113 ILE A O 1
ATOM 852 N N . ILE A 1 114 ? 1.873 15.367 14.287 1.00 87.81 114 ILE A N 1
ATOM 853 C CA . ILE A 1 114 ? 3.155 15.560 14.983 1.00 87.81 114 ILE A CA 1
ATOM 854 C C . ILE A 1 114 ? 2.961 15.541 16.503 1.00 87.81 114 ILE A C 1
ATOM 856 O O . ILE A 1 114 ? 3.722 14.892 17.217 1.00 87.81 114 ILE A O 1
ATOM 860 N N . HIS A 1 115 ? 1.928 16.220 17.005 1.00 85.44 115 HIS A N 1
ATOM 861 C CA . HIS A 1 115 ? 1.679 16.375 18.437 1.00 85.44 115 HIS A CA 1
ATOM 862 C C . HIS A 1 115 ? 0.303 15.828 18.789 1.00 85.44 115 HIS A C 1
ATOM 864 O O . HIS A 1 115 ? -0.686 16.241 18.200 1.00 85.44 115 HIS A O 1
ATOM 870 N N . ALA A 1 116 ? 0.208 14.903 19.746 1.00 82.44 116 ALA A N 1
ATOM 871 C CA . ALA A 1 116 ? -1.096 14.421 20.194 1.00 82.44 116 ALA A CA 1
ATOM 872 C C . ALA A 1 116 ? -1.944 15.584 20.736 1.00 82.44 116 ALA A C 1
ATOM 874 O O . ALA A 1 116 ? -1.458 16.385 21.532 1.00 82.44 116 ALA A O 1
ATOM 875 N N . GLN A 1 117 ? -3.199 15.664 20.294 1.00 82.56 117 GLN A N 1
ATOM 876 C CA . GLN A 1 117 ? -4.179 16.608 20.818 1.00 82.56 117 GLN A CA 1
ATOM 877 C C . GLN A 1 117 ? -5.171 15.850 21.690 1.00 82.56 117 GLN A C 1
ATOM 879 O O . GLN A 1 117 ? -5.959 15.041 21.199 1.00 82.56 117 GLN A O 1
ATOM 884 N N . GLU A 1 118 ? -5.079 16.082 22.993 1.00 77.00 118 GLU A N 1
ATOM 885 C CA . GLU A 1 118 ? -5.921 15.432 23.989 1.00 77.00 118 GLU A CA 1
ATOM 886 C C . GLU A 1 118 ? -7.390 15.860 23.817 1.00 77.00 118 GLU A C 1
ATOM 888 O O . GLU A 1 118 ? -7.679 17.027 23.555 1.00 77.00 118 GLU A O 1
ATOM 893 N N . GLY A 1 119 ? -8.319 14.903 23.894 1.00 83.38 119 GLY A N 1
ATOM 894 C CA . GLY A 1 119 ? -9.764 15.135 23.754 1.00 83.38 119 GLY A CA 1
ATOM 895 C C . GLY A 1 119 ? -10.279 15.365 22.325 1.00 83.38 119 GLY A C 1
ATOM 896 O O . GLY A 1 119 ? -11.490 15.381 22.112 1.00 83.38 119 GLY A O 1
ATOM 897 N N . ALA A 1 120 ? -9.409 15.492 21.316 1.00 88.88 120 ALA A N 1
ATOM 898 C CA . ALA A 1 120 ? -9.849 15.684 19.929 1.00 88.88 120 ALA A CA 1
ATOM 899 C C . ALA A 1 120 ? -10.673 14.493 19.399 1.00 88.88 120 ALA A C 1
ATOM 901 O O . ALA A 1 120 ? -11.596 14.658 18.604 1.00 88.88 120 ALA A O 1
ATOM 902 N N . GLU A 1 121 ? -10.361 13.282 19.862 1.00 90.06 121 GLU A N 1
ATOM 903 C CA . GLU A 1 121 ? -11.031 12.048 19.443 1.00 90.06 121 GLU A CA 1
ATOM 904 C C . GLU A 1 121 ? -12.472 11.908 19.957 1.00 90.06 121 GLU A C 1
ATOM 906 O O . GLU A 1 121 ? -13.277 11.198 19.343 1.00 90.06 121 GLU A O 1
ATOM 911 N N . ASP A 1 122 ? -12.813 12.641 21.020 1.00 93.38 122 ASP A N 1
ATOM 912 C CA . ASP A 1 122 ? -14.129 12.629 21.663 1.00 93.38 122 ASP A CA 1
ATOM 913 C C . ASP A 1 122 ? -15.144 13.558 20.975 1.00 93.38 122 ASP A C 1
ATOM 915 O O . ASP A 1 122 ? -16.342 13.517 21.268 1.00 93.38 122 ASP A O 1
ATOM 919 N N . SER A 1 123 ? -14.701 14.378 20.016 1.00 95.50 123 SER A N 1
ATOM 920 C CA . SER A 1 123 ? -15.561 15.335 19.318 1.00 95.50 123 SER A CA 1
ATOM 921 C C . SER A 1 123 ? -16.222 14.727 18.079 1.00 95.50 123 SER A C 1
ATOM 923 O O . SER A 1 123 ? -15.691 14.765 16.967 1.00 95.50 123 SER A O 1
ATOM 925 N N . GLN A 1 124 ? -17.440 14.203 18.243 1.00 96.44 124 GLN A N 1
ATOM 926 C CA . GLN A 1 124 ? -18.249 13.730 17.110 1.00 96.44 124 GLN A CA 1
ATOM 927 C C . GLN A 1 124 ? -18.584 14.863 16.119 1.00 96.44 124 GLN A C 1
ATOM 929 O O . GLN A 1 124 ? -18.581 14.642 14.908 1.00 96.44 124 GLN A O 1
ATOM 934 N N . SER A 1 125 ? -18.863 16.074 16.614 1.00 96.94 125 SER A N 1
ATOM 935 C CA . SER A 1 125 ? -19.189 17.243 15.782 1.00 96.94 125 SER A CA 1
ATOM 936 C C . SER A 1 125 ? -18.012 17.720 14.935 1.00 96.94 125 SER A C 1
ATOM 938 O O . SER A 1 125 ? -18.224 18.198 13.822 1.00 96.94 125 SER A O 1
ATOM 940 N N . ASP A 1 126 ? -16.779 17.570 15.428 1.00 96.06 126 ASP A N 1
ATOM 941 C CA . ASP A 1 126 ? -15.582 17.872 14.636 1.00 96.06 126 ASP A CA 1
ATOM 942 C C . ASP A 1 126 ? -15.455 16.900 13.454 1.00 96.06 126 ASP A C 1
ATOM 944 O O . ASP A 1 126 ? -15.274 17.330 12.318 1.00 96.06 126 ASP A O 1
ATOM 948 N N . GLY A 1 127 ? -15.684 15.600 13.679 1.00 97.25 127 GLY A N 1
ATOM 949 C CA . GLY A 1 127 ? -15.691 14.602 12.602 1.00 97.25 127 GLY A CA 1
ATOM 950 C C . GLY A 1 127 ? -16.719 14.901 11.507 1.00 97.25 127 GLY A C 1
ATOM 951 O O . GLY A 1 127 ? -16.412 14.778 10.323 1.00 97.25 127 GLY A O 1
ATOM 952 N N . VAL A 1 128 ? -17.920 15.351 11.889 1.00 98.00 128 VAL A N 1
ATOM 953 C CA . VAL A 1 128 ? -18.943 15.819 10.936 1.00 98.00 128 VAL A CA 1
ATOM 954 C C . VAL A 1 128 ? -18.430 17.021 10.143 1.00 98.00 128 VAL A C 1
ATOM 956 O O . VAL A 1 128 ? -18.386 16.979 8.915 1.00 98.00 128 VAL A O 1
ATOM 959 N N . THR A 1 129 ? -17.978 18.060 10.848 1.00 97.69 129 THR A N 1
ATOM 960 C CA . THR A 1 129 ? -17.543 19.331 10.251 1.00 97.69 129 THR A CA 1
ATOM 961 C C . THR A 1 129 ? -16.408 19.127 9.245 1.00 97.69 129 THR A C 1
ATOM 963 O O . THR A 1 129 ? -16.444 19.673 8.141 1.00 97.69 129 THR A O 1
ATOM 966 N N . GLN A 1 130 ? -15.410 18.307 9.590 1.00 97.19 130 GLN A N 1
ATOM 967 C CA . GLN A 1 130 ? -14.274 18.049 8.707 1.00 97.19 130 GLN A CA 1
ATOM 968 C C . GLN A 1 130 ? -14.675 17.284 7.436 1.00 97.19 130 GLN A C 1
ATOM 970 O O . GLN A 1 130 ? -14.151 17.580 6.363 1.00 97.19 130 GLN A O 1
ATOM 975 N N . LEU A 1 131 ? -15.613 16.333 7.518 1.00 97.50 131 LEU A N 1
ATOM 976 C CA . LEU A 1 131 ? -16.072 15.583 6.341 1.00 97.50 131 LEU A CA 1
ATOM 977 C C . LEU A 1 131 ? -17.018 16.409 5.461 1.00 97.50 131 LEU A C 1
ATOM 979 O O . LEU A 1 131 ? -16.950 16.305 4.236 1.00 97.50 131 LEU A O 1
ATOM 983 N N . GLU A 1 132 ? -17.855 17.269 6.045 1.00 97.25 132 GLU A N 1
ATOM 984 C CA . GLU A 1 132 ? -18.699 18.198 5.283 1.00 97.25 132 GLU A CA 1
ATOM 985 C C . GLU A 1 132 ? -17.870 19.191 4.459 1.00 97.25 132 GLU A C 1
ATOM 987 O O . GLU A 1 132 ? -18.189 19.440 3.292 1.00 97.25 132 GLU A O 1
ATOM 992 N N . ALA A 1 133 ? -16.763 19.687 5.021 1.00 97.12 133 ALA A N 1
ATOM 993 C CA . ALA A 1 133 ? -15.837 20.591 4.337 1.00 97.12 133 ALA A CA 1
ATOM 994 C C . ALA A 1 133 ? -15.172 19.968 3.093 1.00 97.12 133 ALA A C 1
ATOM 996 O O . ALA A 1 133 ? -14.709 20.690 2.211 1.00 97.12 133 ALA A O 1
ATOM 997 N N . LEU A 1 134 ? -15.136 18.633 2.986 1.00 97.25 134 LEU A N 1
ATOM 998 C CA . LEU A 1 134 ? -14.594 17.938 1.815 1.00 97.25 134 LEU A CA 1
ATOM 999 C C . LEU A 1 134 ? -15.572 17.853 0.640 1.00 97.25 134 LEU A C 1
ATOM 1001 O O . LEU A 1 134 ? -15.159 17.379 -0.424 1.00 97.25 134 LEU A O 1
ATOM 1005 N N . HIS A 1 135 ? -16.830 18.277 0.813 1.00 97.38 135 HIS A N 1
ATOM 1006 C CA . HIS A 1 135 ? -17.878 18.223 -0.211 1.00 97.38 135 HIS A CA 1
ATOM 1007 C C . HIS A 1 135 ? -17.943 16.849 -0.898 1.00 97.38 135 HIS A C 1
ATOM 1009 O O . HIS A 1 135 ? -17.699 16.716 -2.098 1.00 97.38 135 HIS A O 1
ATOM 1015 N N . LEU A 1 136 ? -18.197 15.808 -0.100 1.00 98.19 136 LEU A N 1
ATOM 1016 C CA . LEU A 1 136 ? -18.191 14.422 -0.565 1.00 98.19 136 LEU A CA 1
ATOM 1017 C C . LEU A 1 136 ? -19.180 14.179 -1.711 1.00 98.19 136 LEU A C 1
ATOM 1019 O O . LEU A 1 136 ? -20.267 14.759 -1.771 1.00 98.19 136 LEU A O 1
ATOM 1023 N N . THR A 1 137 ? -18.805 13.258 -2.588 1.00 97.56 137 THR A N 1
ATOM 1024 C CA . THR A 1 137 ? -19.592 12.792 -3.727 1.00 97.56 137 THR A CA 1
ATOM 1025 C C . THR A 1 137 ? -19.774 11.274 -3.669 1.00 97.56 137 THR A C 1
ATOM 1027 O O . THR A 1 137 ? -19.035 10.570 -2.984 1.00 97.56 137 THR A O 1
ATOM 1030 N N . LEU A 1 138 ? -20.700 10.742 -4.472 1.00 97.44 138 LEU A N 1
ATOM 1031 C CA . LEU A 1 138 ? -20.934 9.294 -4.628 1.00 97.44 138 LEU A CA 1
ATOM 1032 C C . LEU A 1 138 ? -19.697 8.504 -5.097 1.00 97.44 138 LEU A C 1
ATOM 1034 O O . LEU A 1 138 ? -19.648 7.280 -4.978 1.00 97.44 138 LEU A O 1
ATOM 1038 N N . LYS A 1 139 ? -18.709 9.199 -5.674 1.00 98.00 139 LYS A N 1
ATOM 1039 C CA . LYS A 1 139 ? -17.450 8.605 -6.132 1.00 98.00 139 LYS A CA 1
ATOM 1040 C C . LYS A 1 139 ? -16.437 8.449 -5.001 1.00 98.00 139 LYS A C 1
ATOM 1042 O O . LYS A 1 139 ? -15.453 7.744 -5.179 1.00 98.00 139 LYS A O 1
ATOM 1047 N N . ASP A 1 140 ? -16.635 9.121 -3.873 1.00 98.69 140 ASP A N 1
ATOM 1048 C CA . ASP A 1 140 ? -15.692 9.056 -2.766 1.00 98.69 140 ASP A CA 1
ATOM 1049 C C . ASP A 1 140 ? -15.858 7.755 -1.975 1.00 98.69 140 ASP A C 1
ATOM 1051 O O . ASP A 1 140 ? -16.950 7.190 -1.857 1.00 98.69 140 ASP A O 1
ATOM 1055 N N . THR A 1 141 ? -14.738 7.283 -1.438 1.00 98.88 141 THR A N 1
ATOM 1056 C CA . THR A 1 141 ? -14.662 6.155 -0.515 1.00 98.88 141 THR A CA 1
ATOM 1057 C C . THR A 1 141 ? -14.101 6.644 0.809 1.00 98.88 141 THR A C 1
ATOM 1059 O O . THR A 1 141 ? -13.026 7.243 0.833 1.00 98.88 141 THR A O 1
ATOM 1062 N N . VAL A 1 142 ? -14.807 6.383 1.908 1.00 98.88 142 VAL A N 1
ATOM 1063 C CA . VAL A 1 142 ? -14.406 6.804 3.256 1.00 98.88 142 VAL A CA 1
ATOM 1064 C C . VAL A 1 142 ? -14.160 5.577 4.126 1.00 98.88 142 VAL A C 1
ATOM 1066 O O . VAL A 1 142 ? -15.053 4.749 4.302 1.00 98.88 142 VAL A O 1
ATOM 1069 N N . ILE A 1 143 ? -12.954 5.469 4.686 1.00 98.88 143 ILE A N 1
ATOM 1070 C CA . ILE A 1 143 ? -12.580 4.385 5.600 1.00 98.88 143 ILE A CA 1
ATOM 1071 C C . ILE A 1 143 ? -12.344 4.953 6.998 1.00 98.88 143 ILE A C 1
ATOM 1073 O O . ILE A 1 143 ? -11.397 5.709 7.219 1.00 98.88 143 ILE A O 1
ATOM 1077 N N . GLY A 1 144 ? -13.203 4.576 7.945 1.00 98.69 144 GLY A N 1
ATOM 1078 C CA . GLY A 1 144 ? -13.065 4.931 9.356 1.00 98.69 144 GLY A CA 1
ATOM 1079 C C . GLY A 1 144 ? -12.174 3.942 10.107 1.00 98.69 144 GLY A C 1
ATOM 1080 O O . GLY A 1 144 ? -12.459 2.748 10.136 1.00 98.69 144 GLY A O 1
ATOM 1081 N N . ILE A 1 145 ? -11.114 4.427 10.750 1.00 98.62 145 ILE A N 1
ATOM 1082 C CA . ILE A 1 145 ? -10.123 3.601 11.449 1.00 98.62 145 ILE A CA 1
ATOM 1083 C C . ILE A 1 145 ? -10.228 3.865 12.953 1.00 98.62 145 ILE A C 1
ATOM 1085 O O . ILE A 1 145 ? -9.936 4.964 13.433 1.00 98.62 145 ILE A O 1
ATOM 1089 N N . SER A 1 146 ? -10.632 2.850 13.716 1.00 97.75 146 SER A N 1
ATOM 1090 C CA . SER A 1 146 ? -10.775 2.935 15.172 1.00 97.75 146 SER A CA 1
ATOM 1091 C C . SER A 1 146 ? -10.558 1.559 15.792 1.00 97.75 146 SER A C 1
ATOM 1093 O O . SER A 1 146 ? -11.427 0.696 15.698 1.00 97.75 146 SER A O 1
ATOM 1095 N N . ALA A 1 147 ? -9.423 1.359 16.469 1.00 96.62 147 ALA A N 1
ATOM 1096 C CA . ALA A 1 147 ? -9.118 0.091 17.138 1.00 96.62 147 ALA A CA 1
ATOM 1097 C C . ALA A 1 147 ? -10.228 -0.320 18.124 1.00 96.62 147 ALA A C 1
ATOM 1099 O O . ALA A 1 147 ? -10.697 -1.456 18.090 1.00 96.62 147 ALA A O 1
ATOM 1100 N N . SER A 1 148 ? -10.711 0.639 18.925 1.00 95.06 148 SER A N 1
ATOM 1101 C CA . SER A 1 148 ? -11.817 0.462 19.876 1.00 95.06 148 SER A CA 1
ATOM 1102 C C . SER A 1 148 ? -13.199 0.398 19.217 1.00 95.06 148 SER A C 1
ATOM 1104 O O . SER A 1 148 ? -14.195 0.152 19.893 1.00 95.06 148 SER A O 1
ATOM 1106 N N . GLY A 1 149 ? -13.295 0.668 17.913 1.00 95.75 149 GLY A N 1
ATOM 1107 C CA . GLY A 1 149 ? -14.539 0.613 17.155 1.00 95.75 149 GLY A CA 1
ATOM 1108 C C . GLY A 1 149 ? -15.617 1.596 17.621 1.00 95.75 149 GLY A C 1
ATOM 1109 O O . GLY A 1 149 ? -16.788 1.395 17.298 1.00 95.75 149 GLY A O 1
ATOM 1110 N N . ARG A 1 150 ? -15.272 2.621 18.407 1.00 94.69 150 ARG A N 1
ATOM 1111 C CA . ARG A 1 150 ? -16.257 3.533 19.017 1.00 94.69 150 ARG A CA 1
ATOM 1112 C C . ARG A 1 150 ? -15.834 4.996 19.094 1.00 94.69 150 ARG A C 1
ATOM 1114 O O . ARG A 1 150 ? -16.566 5.789 19.674 1.00 94.69 150 ARG A O 1
ATOM 1121 N N . THR A 1 151 ? -14.677 5.354 18.536 1.00 96.50 151 THR A N 1
ATOM 1122 C CA . THR A 1 151 ? -14.138 6.722 18.593 1.00 96.50 151 THR A CA 1
ATOM 1123 C C . THR A 1 151 ? -15.165 7.744 18.071 1.00 96.50 151 THR A C 1
ATOM 1125 O O . THR A 1 151 ? -15.495 7.684 16.880 1.00 96.50 151 THR A O 1
ATOM 1128 N N . PRO A 1 152 ? -15.663 8.682 18.903 1.00 97.38 152 PRO A N 1
ATOM 1129 C CA . PRO A 1 152 ? -16.740 9.601 18.524 1.00 97.38 152 PRO A CA 1
ATOM 1130 C C . PRO A 1 152 ? -16.457 10.425 17.266 1.00 97.38 152 PRO A C 1
ATOM 1132 O O . PRO A 1 152 ? -17.331 10.541 16.406 1.00 97.38 152 PRO A O 1
ATOM 1135 N N . PHE A 1 153 ? -15.230 10.928 17.103 1.00 98.25 153 PHE A N 1
ATOM 1136 C CA . PHE A 1 153 ? -14.806 11.626 15.886 1.00 98.25 153 PHE A CA 1
ATOM 1137 C C . PHE A 1 153 ? -15.041 10.789 14.615 1.00 98.25 153 PHE A C 1
ATOM 1139 O O . PHE A 1 153 ? -15.648 11.253 13.649 1.00 98.25 153 PHE A O 1
ATOM 1146 N N . VAL A 1 154 ? -14.630 9.516 14.637 1.00 98.38 154 VAL A N 1
ATOM 1147 C CA . VAL A 1 154 ? -14.781 8.588 13.501 1.00 98.38 154 VAL A CA 1
ATOM 1148 C C . VAL A 1 154 ? -16.255 8.254 13.259 1.00 98.38 154 VAL A C 1
ATOM 1150 O O . VAL A 1 154 ? -16.690 8.210 12.111 1.00 98.38 154 VAL A O 1
ATOM 1153 N N . VAL A 1 155 ? -17.043 8.082 14.327 1.00 98.38 155 VAL A N 1
ATOM 1154 C CA . VAL A 1 155 ? -18.501 7.878 14.245 1.00 98.38 155 VAL A CA 1
ATOM 1155 C C . VAL A 1 155 ? -19.178 9.051 13.529 1.00 98.38 155 VAL A C 1
ATOM 1157 O O . VAL A 1 155 ? -20.013 8.833 12.653 1.00 98.38 155 VAL A O 1
ATOM 1160 N N . GLY A 1 156 ? -18.830 10.291 13.887 1.00 98.12 156 GLY A N 1
ATOM 1161 C CA . GLY A 1 156 ? -19.393 11.498 13.276 1.00 98.12 156 GLY A CA 1
ATOM 1162 C C . GLY A 1 156 ? -19.060 11.609 11.792 1.00 98.12 156 GLY A C 1
ATOM 1163 O O . GLY A 1 156 ? -19.953 11.778 10.967 1.00 98.12 156 GLY A O 1
ATOM 1164 N N . ALA A 1 157 ? -17.788 11.424 11.451 1.00 98.44 157 ALA A N 1
ATOM 1165 C CA . ALA A 1 157 ? -17.316 11.447 10.073 1.00 98.44 157 ALA A CA 1
ATOM 1166 C C . ALA A 1 157 ? -17.973 10.374 9.186 1.00 98.44 157 ALA A C 1
ATOM 1168 O O . ALA A 1 157 ? -18.391 10.659 8.062 1.00 98.44 157 ALA A O 1
ATOM 1169 N N . LEU A 1 158 ? -18.095 9.140 9.688 1.00 98.50 158 LEU A N 1
ATOM 1170 C CA . LEU A 1 158 ? -18.657 8.037 8.909 1.00 98.50 158 LEU A CA 1
ATOM 1171 C C . LEU A 1 158 ? -20.154 8.233 8.632 1.00 98.50 158 LEU A C 1
ATOM 1173 O O . LEU A 1 158 ? -20.614 7.886 7.547 1.00 98.50 158 LEU A O 1
ATOM 1177 N N . LYS A 1 159 ? -20.904 8.847 9.561 1.00 98.31 159 LYS A N 1
ATOM 1178 C CA . LYS A 1 159 ? -22.314 9.213 9.335 1.00 98.31 159 LYS A CA 1
ATOM 1179 C C . LYS A 1 159 ? -22.476 10.131 8.126 1.00 98.31 159 LYS A C 1
ATOM 1181 O O . LYS A 1 159 ? -23.296 9.833 7.264 1.00 98.31 159 LYS A O 1
ATOM 1186 N N . VAL A 1 160 ? -21.643 11.168 8.008 1.00 98.50 160 VAL A N 1
ATOM 1187 C CA . VAL A 1 160 ? -21.669 12.079 6.849 1.00 98.50 160 VAL A CA 1
ATOM 1188 C C . VAL A 1 160 ? -21.408 11.315 5.550 1.00 98.50 160 VAL A C 1
ATOM 1190 O O . VAL A 1 160 ? -22.116 11.508 4.565 1.00 98.50 160 VAL A O 1
ATOM 1193 N N . ALA A 1 161 ? -20.423 10.415 5.535 1.00 98.50 161 ALA A N 1
ATOM 1194 C CA . ALA A 1 161 ? -20.112 9.619 4.349 1.00 98.50 161 ALA A CA 1
ATOM 1195 C C . ALA A 1 161 ? -21.280 8.710 3.921 1.00 98.50 161 ALA A C 1
ATOM 1197 O O . ALA A 1 161 ? -21.587 8.618 2.732 1.00 98.50 161 ALA A O 1
ATOM 1198 N N . ILE A 1 162 ? -21.958 8.081 4.886 1.00 98.31 162 ILE A N 1
ATOM 1199 C CA . ILE A 1 162 ? -23.137 7.238 4.644 1.00 98.31 162 ILE A CA 1
ATOM 1200 C C . ILE A 1 162 ? -24.304 8.079 4.113 1.00 98.31 162 ILE A C 1
ATOM 1202 O O . ILE A 1 162 ? -24.903 7.721 3.103 1.00 98.31 162 ILE A O 1
ATOM 1206 N N . GLU A 1 163 ? -24.597 9.225 4.731 1.00 97.62 163 GLU A N 1
ATOM 1207 C CA . GLU A 1 163 ? -25.658 10.145 4.288 1.00 97.62 163 GLU A CA 1
ATOM 1208 C C . GLU A 1 163 ? -25.417 10.674 2.865 1.00 97.62 163 GLU A C 1
ATOM 1210 O O . GLU A 1 163 ? -26.357 10.906 2.102 1.00 97.62 163 GLU A O 1
ATOM 1215 N N . ARG A 1 164 ? -24.147 10.823 2.474 1.00 97.62 164 ARG A N 1
ATOM 1216 C CA . ARG A 1 164 ? -23.728 11.209 1.118 1.00 97.62 164 ARG A CA 1
ATOM 1217 C C . ARG A 1 164 ? -23.650 10.033 0.142 1.00 97.62 164 ARG A C 1
ATOM 1219 O O . ARG A 1 164 ? -23.313 10.253 -1.021 1.00 97.62 164 ARG A O 1
ATOM 1226 N N . ASN A 1 165 ? -24.012 8.823 0.576 1.00 97.44 165 ASN A N 1
ATOM 1227 C CA . ASN A 1 165 ? -23.975 7.585 -0.205 1.00 97.44 165 ASN A CA 1
ATOM 1228 C C . ASN A 1 165 ? -22.582 7.293 -0.804 1.00 97.44 165 ASN A C 1
ATOM 1230 O O . ASN A 1 165 ? -22.460 6.753 -1.907 1.00 97.44 165 ASN A O 1
ATOM 1234 N N . CYS A 1 166 ? -21.522 7.669 -0.086 1.00 98.56 166 CYS A N 1
ATOM 1235 C CA . CYS A 1 166 ? -20.164 7.248 -0.408 1.00 98.56 166 CYS A CA 1
ATOM 1236 C C . CYS A 1 166 ? -20.018 5.733 -0.207 1.00 98.56 166 CYS A C 1
ATOM 1238 O O . CYS A 1 166 ? -20.760 5.114 0.561 1.00 98.56 166 CYS A O 1
ATOM 1240 N N . LEU A 1 167 ? -19.003 5.137 -0.834 1.00 98.81 167 LEU A N 1
ATOM 1241 C CA . LEU A 1 167 ? -18.560 3.812 -0.405 1.00 98.81 167 LEU A CA 1
ATOM 1242 C C . LEU A 1 167 ? -17.937 3.939 0.988 1.00 98.81 167 LEU A C 1
ATOM 1244 O O . LEU A 1 167 ? -17.095 4.811 1.205 1.00 98.81 167 LEU A O 1
ATOM 1248 N N . THR A 1 168 ? -18.342 3.098 1.936 1.00 98.88 168 THR A N 1
ATOM 1249 C CA . THR A 1 168 ? -17.873 3.214 3.322 1.00 98.88 168 THR A CA 1
ATOM 1250 C C . THR A 1 168 ? -17.310 1.909 3.847 1.00 98.88 168 THR A C 1
ATOM 1252 O O . THR A 1 168 ? -17.871 0.837 3.624 1.00 98.88 168 THR A O 1
ATOM 1255 N N . ALA A 1 169 ? -16.198 2.006 4.569 1.00 98.81 169 ALA A N 1
ATOM 1256 C CA . ALA A 1 169 ? -15.612 0.876 5.266 1.00 98.81 169 ALA A CA 1
ATOM 1257 C C . ALA A 1 169 ? -15.131 1.262 6.664 1.00 98.81 169 ALA A C 1
ATOM 1259 O O . ALA A 1 169 ? -14.883 2.435 6.953 1.00 98.81 169 ALA A O 1
ATOM 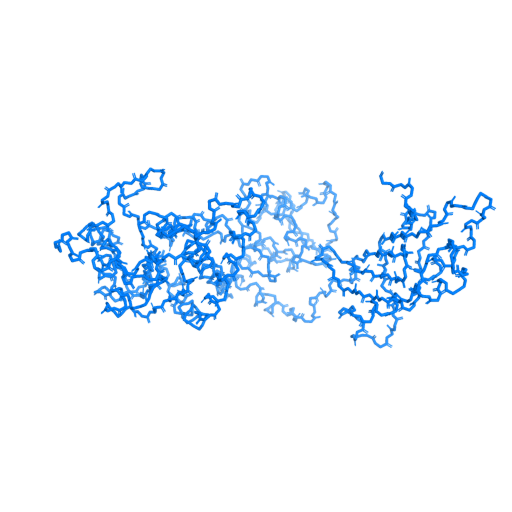1260 N N . THR A 1 170 ? -14.973 0.271 7.531 1.00 98.62 170 THR A N 1
ATOM 1261 C CA . THR A 1 170 ? -14.380 0.443 8.861 1.00 98.62 170 THR A CA 1
ATOM 1262 C C . THR A 1 170 ? -13.219 -0.517 9.052 1.00 98.62 170 THR A C 1
ATOM 1264 O O . THR A 1 170 ? -13.244 -1.624 8.525 1.00 98.62 170 THR A O 1
ATOM 1267 N N . ILE A 1 171 ? -12.204 -0.093 9.807 1.00 98.62 171 ILE A N 1
ATOM 1268 C CA . ILE A 1 171 ? -11.121 -0.952 10.294 1.00 98.62 171 ILE A CA 1
ATOM 1269 C C . ILE A 1 171 ? -11.131 -0.891 11.820 1.00 98.62 171 ILE A C 1
ATOM 1271 O O . ILE A 1 171 ? -10.886 0.172 12.404 1.00 98.62 171 ILE A O 1
ATOM 1275 N N . THR A 1 172 ? -11.432 -2.023 12.456 1.00 98.25 172 THR A N 1
ATOM 1276 C CA . THR A 1 172 ? -11.559 -2.156 13.915 1.00 98.25 172 THR A CA 1
ATOM 1277 C C . THR A 1 172 ? -10.830 -3.395 14.433 1.00 98.25 172 THR A C 1
ATOM 1279 O O . THR A 1 172 ? -10.492 -4.301 13.668 1.00 98.25 172 THR A O 1
ATOM 1282 N N . ASN A 1 173 ? -10.580 -3.450 15.746 1.00 96.56 173 ASN A N 1
ATOM 1283 C CA . ASN A 1 173 ? -9.908 -4.579 16.405 1.00 96.56 173 ASN A CA 1
ATOM 1284 C C . ASN A 1 173 ? -10.732 -5.163 17.562 1.00 96.56 173 ASN A C 1
ATOM 1286 O O . ASN A 1 173 ? -10.210 -5.900 18.398 1.00 96.56 173 ASN A O 1
ATOM 1290 N N . THR A 1 174 ? -12.024 -4.838 17.606 1.00 93.31 174 THR A N 1
ATOM 1291 C CA . THR A 1 174 ? -12.955 -5.282 18.642 1.00 93.31 174 THR A CA 1
ATOM 1292 C C . THR A 1 174 ? -14.314 -5.607 18.044 1.00 93.31 174 THR A C 1
ATOM 1294 O O . THR A 1 174 ? -14.738 -4.980 17.070 1.00 93.31 174 THR A O 1
ATOM 1297 N N . ARG A 1 175 ? -15.018 -6.556 18.663 1.00 88.44 175 ARG A N 1
ATOM 1298 C CA . ARG A 1 175 ? -16.398 -6.904 18.331 1.00 88.44 175 ARG A CA 1
ATOM 1299 C C . ARG A 1 175 ? -17.211 -7.166 19.611 1.00 88.44 175 ARG A C 1
ATOM 1301 O O . ARG A 1 175 ? -16.745 -7.936 20.449 1.00 88.44 175 ARG A O 1
ATOM 1308 N N . PRO A 1 176 ? -18.433 -6.612 19.748 1.00 88.12 176 PRO A N 1
ATOM 1309 C CA . PRO A 1 176 ? -19.104 -5.701 18.810 1.00 88.12 176 PRO A CA 1
ATOM 1310 C C . PRO A 1 176 ? -18.462 -4.303 18.768 1.00 88.12 176 PRO A C 1
ATOM 1312 O O . PRO A 1 176 ? -17.831 -3.877 19.733 1.00 88.12 176 PRO A O 1
ATOM 1315 N N . SER A 1 177 ? -18.637 -3.587 17.653 1.00 91.19 177 SER A N 1
ATOM 1316 C CA . SER A 1 177 ? -18.201 -2.195 17.485 1.00 91.19 177 SER A CA 1
ATOM 1317 C C . SER A 1 177 ? -19.398 -1.258 17.276 1.00 91.19 177 SER A C 1
ATOM 1319 O O . SER A 1 177 ? -20.354 -1.585 16.575 1.00 91.19 177 SER A O 1
ATOM 1321 N N . THR A 1 178 ? -19.336 -0.045 17.839 1.00 93.50 178 THR A N 1
ATOM 1322 C CA . THR A 1 178 ? -20.322 1.015 17.564 1.00 93.50 178 THR A CA 1
ATOM 1323 C C . THR A 1 178 ? -20.347 1.386 16.081 1.00 93.50 178 THR A C 1
ATOM 1325 O O . THR A 1 178 ? -21.412 1.687 15.546 1.00 93.50 178 THR A O 1
ATOM 1328 N N . LEU A 1 179 ? -19.204 1.338 15.392 1.00 94.94 179 LEU A N 1
ATOM 1329 C CA . LEU A 1 179 ? -19.131 1.609 13.957 1.00 94.94 179 LEU A CA 1
ATOM 1330 C C . LEU A 1 179 ? -19.911 0.577 13.125 1.00 94.94 179 LEU A C 1
ATOM 1332 O O . LEU A 1 179 ? -20.546 0.975 12.150 1.00 94.94 179 LEU A O 1
ATOM 1336 N N . ASP A 1 180 ? -19.974 -0.692 13.548 1.00 91.75 180 ASP A N 1
ATOM 1337 C CA . ASP A 1 180 ? -20.779 -1.723 12.870 1.00 91.75 180 ASP A CA 1
ATOM 1338 C C . ASP A 1 180 ? -22.269 -1.335 12.833 1.00 91.75 180 ASP A C 1
ATOM 1340 O O . ASP A 1 180 ? -22.976 -1.586 11.854 1.00 91.75 180 ASP A O 1
ATOM 1344 N N . SER A 1 181 ? -22.756 -0.677 13.894 1.00 92.69 181 SER A N 1
ATOM 1345 C CA . SER A 1 181 ? -24.159 -0.255 14.012 1.00 92.69 181 SER A CA 1
ATOM 1346 C C . SER A 1 181 ? -24.555 0.840 13.018 1.00 92.69 181 SER A C 1
ATOM 1348 O O . SER A 1 181 ? -25.738 0.972 12.700 1.00 92.69 181 SER A O 1
ATOM 1350 N N . LEU A 1 182 ? -23.576 1.581 12.483 1.00 95.75 182 LEU A N 1
ATOM 1351 C CA . LEU A 1 182 ? -23.796 2.572 11.429 1.00 95.75 182 LEU A CA 1
ATOM 1352 C C . LEU A 1 182 ? -24.069 1.919 10.068 1.00 95.75 182 LEU A C 1
ATOM 1354 O O . LEU A 1 182 ? -24.537 2.603 9.166 1.00 95.75 182 LEU A O 1
ATOM 1358 N N . ARG A 1 183 ? -23.830 0.606 9.934 1.00 96.12 183 ARG A N 1
ATOM 1359 C CA . ARG A 1 183 ? -24.001 -0.172 8.697 1.00 96.12 183 ARG A CA 1
ATOM 1360 C C . ARG A 1 183 ? -23.194 0.390 7.514 1.00 96.12 183 ARG A C 1
ATOM 1362 O O . ARG A 1 183 ? -23.780 0.662 6.464 1.00 96.12 183 ARG A O 1
ATOM 1369 N N . PRO A 1 184 ? -21.865 0.563 7.652 1.00 97.31 184 PRO A N 1
ATOM 1370 C CA . PRO A 1 184 ? -21.028 0.850 6.491 1.00 97.31 184 PRO A CA 1
ATOM 1371 C C . PRO A 1 184 ? -21.097 -0.311 5.489 1.00 97.31 184 PRO A C 1
ATOM 1373 O O . PRO A 1 184 ? -21.481 -1.428 5.845 1.00 97.31 184 PRO A O 1
ATOM 1376 N N . THR A 1 185 ? -20.693 -0.063 4.244 1.00 98.50 185 THR A N 1
ATOM 1377 C CA . THR A 1 185 ? -20.688 -1.095 3.194 1.00 98.50 185 THR A CA 1
ATOM 1378 C C . THR A 1 185 ? -19.821 -2.296 3.580 1.00 98.50 185 THR A C 1
ATOM 1380 O O . THR A 1 185 ? -20.233 -3.435 3.380 1.00 98.50 185 THR A O 1
ATOM 1383 N N . TYR A 1 186 ? -18.654 -2.043 4.183 1.00 98.56 186 TYR A N 1
ATOM 1384 C CA . TYR A 1 186 ? -17.707 -3.076 4.607 1.00 98.56 186 TYR A CA 1
ATOM 1385 C C . TYR A 1 186 ? -17.260 -2.878 6.062 1.00 98.56 186 TYR A C 1
ATOM 1387 O O . TYR A 1 186 ? -16.928 -1.768 6.471 1.00 98.56 186 TYR A O 1
ATOM 1395 N N . ASN A 1 187 ? -17.194 -3.962 6.840 1.00 97.88 187 ASN A N 1
ATOM 1396 C CA . ASN A 1 187 ? -16.628 -3.955 8.194 1.00 97.88 187 ASN A CA 1
ATOM 1397 C C . ASN A 1 187 ? -15.404 -4.872 8.246 1.00 97.88 187 ASN A C 1
ATOM 1399 O O . ASN A 1 187 ? -15.542 -6.092 8.200 1.00 97.88 187 ASN A O 1
ATOM 1403 N N . ILE A 1 188 ? -14.209 -4.292 8.352 1.00 98.38 188 ILE A N 1
ATOM 1404 C CA . ILE A 1 188 ? -12.941 -5.022 8.431 1.00 98.38 188 ILE A CA 1
ATOM 1405 C C . ILE A 1 188 ? -12.542 -5.104 9.909 1.00 98.38 188 ILE A C 1
ATOM 1407 O O . ILE A 1 188 ? -11.941 -4.187 10.469 1.00 98.38 188 ILE A O 1
ATOM 1411 N N . CYS A 1 189 ? -12.906 -6.208 10.559 1.00 97.69 189 CYS A N 1
ATOM 1412 C CA . CYS A 1 189 ? -12.681 -6.417 11.990 1.00 97.69 189 CYS A CA 1
ATOM 1413 C C . CYS A 1 189 ? -11.509 -7.384 12.232 1.00 97.69 189 CYS A C 1
ATOM 1415 O O . CYS A 1 189 ? -11.689 -8.598 12.360 1.00 97.69 189 CYS A O 1
ATOM 1417 N N . ALA A 1 190 ? -10.291 -6.846 12.311 1.00 97.06 190 ALA A N 1
ATOM 1418 C CA . ALA A 1 190 ? -9.082 -7.626 12.557 1.00 97.06 190 ALA A CA 1
ATOM 1419 C C . ALA A 1 190 ? -8.893 -7.879 14.062 1.00 97.06 190 ALA A C 1
ATOM 1421 O O . ALA A 1 190 ? -8.221 -7.123 14.764 1.00 97.06 190 ALA A O 1
ATOM 1422 N N . LEU A 1 191 ? -9.478 -8.964 14.574 1.00 95.75 191 LEU A N 1
ATOM 1423 C CA . LEU A 1 191 ? -9.413 -9.338 15.993 1.00 95.75 191 LEU A CA 1
ATOM 1424 C C . LEU A 1 191 ? -8.010 -9.827 16.410 1.00 95.75 191 LEU A C 1
ATOM 1426 O O . LEU A 1 191 ? -7.723 -11.023 16.427 1.00 95.75 191 LEU A O 1
ATOM 1430 N N . THR A 1 192 ? -7.132 -8.894 16.781 1.00 93.50 192 THR A N 1
ATOM 1431 C CA . THR A 1 192 ? -5.741 -9.151 17.216 1.00 93.50 192 THR A CA 1
ATOM 1432 C C . THR A 1 192 ? -5.621 -9.621 18.676 1.00 93.50 192 THR A C 1
ATOM 1434 O O . THR A 1 192 ? -4.556 -10.101 19.096 1.00 93.50 192 THR A O 1
ATOM 1437 N N . GLY A 1 193 ? -6.712 -9.514 19.443 1.00 89.88 193 GLY A N 1
ATOM 1438 C CA . GLY A 1 193 ? -6.779 -9.810 20.876 1.00 89.88 193 GLY A CA 1
ATOM 1439 C C . GLY A 1 193 ? -6.142 -8.723 21.749 1.00 89.88 193 GLY A C 1
ATOM 1440 O O . GLY A 1 193 ? -5.750 -7.670 21.257 1.00 89.88 193 GLY A O 1
ATOM 1441 N N . SER A 1 194 ? -6.006 -9.007 23.047 1.00 90.94 194 SER A N 1
ATOM 1442 C CA . SER A 1 194 ? -5.386 -8.103 24.029 1.00 90.94 194 SER A CA 1
ATOM 1443 C C . SER A 1 194 ? -3.982 -7.674 23.613 1.00 90.94 194 SER A C 1
ATOM 1445 O O . SER A 1 194 ? -3.173 -8.520 23.216 1.00 90.94 194 SER A O 1
ATOM 1447 N N . GLU A 1 195 ? -3.662 -6.396 23.760 1.00 94.44 195 GLU A N 1
ATOM 1448 C CA . GLU A 1 195 ? -2.347 -5.848 23.416 1.00 94.44 195 GLU A CA 1
ATOM 1449 C C . GLU A 1 195 ? -1.231 -6.330 24.353 1.00 94.44 195 GLU A C 1
ATOM 1451 O O . GLU A 1 195 ? -1.500 -6.784 25.463 1.00 94.44 195 GLU A O 1
ATOM 1456 N N . PHE A 1 196 ? 0.035 -6.241 23.920 1.00 92.62 196 PHE A N 1
ATOM 1457 C CA . PHE A 1 196 ? 1.182 -6.590 24.780 1.00 92.62 196 PHE A CA 1
ATOM 1458 C C . PHE A 1 196 ? 1.194 -5.747 26.068 1.00 92.62 196 PHE A C 1
ATOM 1460 O O . PHE A 1 196 ? 1.407 -6.271 27.158 1.00 92.62 196 PHE A O 1
ATOM 1467 N N . LEU A 1 197 ? 0.872 -4.457 25.937 1.00 91.88 197 LEU A N 1
ATOM 1468 C CA . LEU A 1 197 ? 0.513 -3.569 27.040 1.00 91.88 197 LEU A CA 1
ATOM 1469 C C . LEU A 1 197 ? -0.976 -3.244 26.919 1.00 91.88 197 LEU A C 1
ATOM 1471 O O . LEU A 1 197 ? -1.389 -2.717 25.887 1.00 91.88 197 LEU A O 1
ATOM 1475 N N . ALA A 1 198 ? -1.766 -3.555 27.951 1.00 88.44 198 ALA A N 1
ATOM 1476 C CA . ALA A 1 198 ? -3.218 -3.353 27.945 1.00 88.44 198 ALA A CA 1
ATOM 1477 C C . ALA A 1 198 ? -3.587 -1.916 27.526 1.00 88.44 198 ALA A C 1
ATOM 1479 O O . ALA A 1 198 ? -2.975 -0.958 28.001 1.00 88.44 198 ALA A O 1
ATOM 1480 N N . GLY A 1 199 ? -4.532 -1.781 26.591 1.00 86.94 199 GLY A N 1
ATOM 1481 C CA . GLY A 1 199 ? -4.968 -0.493 26.039 1.00 86.94 199 GLY A CA 1
ATOM 1482 C C . GLY A 1 199 ? -3.993 0.167 25.051 1.00 86.94 199 GLY A C 1
ATOM 1483 O O . GLY A 1 199 ? -4.351 1.129 24.372 1.00 86.94 199 GLY A O 1
ATOM 1484 N N . SER A 1 200 ? -2.763 -0.339 24.884 1.00 94.44 200 SER A N 1
ATOM 1485 C CA . SER A 1 200 ? -1.775 0.242 23.962 1.00 94.44 200 SER A CA 1
ATOM 1486 C C . SER A 1 200 ? -2.018 -0.178 22.508 1.00 94.44 200 SER A C 1
ATOM 1488 O O . SER A 1 200 ? -1.203 -0.837 21.868 1.00 94.44 200 SER A O 1
ATOM 1490 N N . THR A 1 201 ? -3.141 0.259 21.944 1.00 95.06 201 THR A N 1
ATOM 1491 C CA . THR A 1 201 ? -3.587 -0.070 20.575 1.00 95.06 201 THR A CA 1
ATOM 1492 C C . THR A 1 201 ? -2.706 0.506 19.460 1.00 95.06 201 THR A C 1
ATOM 1494 O O . THR A 1 201 ? -2.899 0.205 18.283 1.00 95.06 201 THR A O 1
ATOM 1497 N N . ARG A 1 202 ? -1.674 1.292 19.795 1.00 95.69 202 ARG A N 1
ATOM 1498 C CA . ARG A 1 202 ? -0.613 1.659 18.841 1.00 95.69 202 ARG A CA 1
ATOM 1499 C C . ARG A 1 202 ? 0.251 0.465 18.404 1.00 95.69 202 ARG A C 1
ATOM 1501 O O . ARG A 1 202 ? 1.055 0.638 17.495 1.00 95.69 202 ARG A O 1
ATOM 1508 N N . LEU A 1 203 ? 0.132 -0.677 19.090 1.00 96.81 203 LEU A N 1
ATOM 1509 C CA . LEU A 1 203 ? 0.874 -1.915 18.841 1.00 96.81 203 LEU A CA 1
ATOM 1510 C C . LEU A 1 203 ? 0.144 -2.782 17.800 1.00 96.81 203 LEU A C 1
ATOM 1512 O O . LEU A 1 203 ? 0.013 -2.333 16.662 1.00 96.81 203 LEU A O 1
ATOM 1516 N N . LYS A 1 204 ? -0.385 -3.965 18.150 1.00 97.19 204 LYS A N 1
ATOM 1517 C CA . LYS A 1 204 ? -0.924 -4.922 17.168 1.00 97.19 204 LYS A CA 1
ATOM 1518 C C . LYS A 1 204 ? -2.075 -4.349 16.357 1.00 97.19 204 LYS A C 1
ATOM 1520 O O . LYS A 1 204 ? -2.140 -4.583 15.153 1.00 97.19 204 LYS A O 1
ATOM 1525 N N . ALA A 1 205 ? -2.990 -3.609 16.982 1.00 97.44 205 ALA A N 1
ATOM 1526 C CA . ALA A 1 205 ? -4.078 -2.943 16.270 1.00 97.44 205 ALA A CA 1
ATOM 1527 C C . ALA A 1 205 ? -3.551 -1.921 15.242 1.00 97.44 205 ALA A C 1
ATOM 1529 O O . ALA A 1 205 ? -4.006 -1.895 14.097 1.00 97.44 205 ALA A O 1
ATOM 1530 N N . GLY A 1 206 ? -2.528 -1.143 15.609 1.00 97.69 206 GLY A N 1
ATOM 1531 C CA . GLY A 1 206 ? -1.808 -0.244 14.705 1.00 97.69 206 GLY A CA 1
ATOM 1532 C C . GLY A 1 206 ? -1.095 -0.973 13.561 1.00 97.69 206 GLY A C 1
ATOM 1533 O O . GLY A 1 206 ? -1.245 -0.577 12.402 1.00 97.69 206 GLY A O 1
ATOM 1534 N N . SER A 1 207 ? -0.376 -2.060 13.864 1.00 98.38 207 SER A N 1
ATOM 1535 C CA . SER A 1 207 ? 0.252 -2.948 12.874 1.00 98.38 207 SER A CA 1
ATOM 1536 C C . SER A 1 207 ? -0.784 -3.509 11.895 1.00 98.38 207 SER A C 1
ATOM 1538 O O . SER A 1 207 ? -0.572 -3.481 10.680 1.00 98.38 207 SER A O 1
ATOM 1540 N N . ALA A 1 208 ? -1.935 -3.954 12.411 1.00 98.44 208 ALA A N 1
ATOM 1541 C CA . ALA A 1 208 ? -3.020 -4.493 11.605 1.00 98.44 208 ALA A CA 1
ATOM 1542 C C . ALA A 1 208 ? -3.608 -3.440 10.664 1.00 98.44 208 ALA A C 1
ATOM 1544 O O . ALA A 1 208 ? -3.717 -3.685 9.462 1.00 98.44 208 ALA A O 1
ATOM 1545 N N . ALA A 1 209 ? -3.918 -2.249 11.186 1.00 98.44 209 ALA A N 1
ATOM 1546 C CA . ALA A 1 209 ? -4.407 -1.137 10.382 1.00 98.44 209 ALA A CA 1
ATOM 1547 C C . ALA A 1 209 ? -3.418 -0.787 9.262 1.00 98.44 209 ALA A C 1
ATOM 1549 O O . ALA A 1 209 ? -3.823 -0.697 8.107 1.00 98.44 209 ALA A O 1
ATOM 1550 N N . LYS A 1 210 ? -2.116 -0.679 9.565 1.00 98.50 210 LYS A N 1
ATOM 1551 C CA . LYS A 1 210 ? -1.082 -0.404 8.555 1.00 98.50 210 LYS A CA 1
ATOM 1552 C C . LYS A 1 210 ? -1.104 -1.438 7.434 1.00 98.50 210 LYS A C 1
ATOM 1554 O O . LYS A 1 210 ? -1.110 -1.070 6.262 1.00 98.50 210 LYS A O 1
ATOM 1559 N N . GLN A 1 211 ? -1.080 -2.720 7.786 1.00 98.56 211 GLN A N 1
ATOM 1560 C CA . GLN A 1 211 ? -1.019 -3.786 6.793 1.00 98.56 211 GLN A CA 1
ATOM 1561 C C . GLN A 1 211 ? -2.286 -3.824 5.928 1.00 98.56 211 GLN A C 1
ATOM 1563 O O . GLN A 1 211 ? -2.175 -3.969 4.713 1.00 98.56 211 GLN A O 1
ATOM 1568 N N . ILE A 1 212 ? -3.466 -3.620 6.521 1.00 98.81 212 ILE A N 1
ATOM 1569 C CA . ILE A 1 212 ? -4.737 -3.541 5.788 1.00 98.81 212 ILE A CA 1
ATOM 1570 C C . ILE A 1 212 ? -4.747 -2.345 4.829 1.00 98.81 212 ILE A C 1
ATOM 1572 O O . ILE A 1 212 ? -5.094 -2.514 3.662 1.00 98.81 212 ILE A O 1
ATOM 1576 N N . LEU A 1 213 ? -4.334 -1.154 5.278 1.00 98.75 213 LEU A N 1
ATOM 1577 C CA . LEU A 1 213 ? -4.264 0.020 4.403 1.00 98.75 213 LEU A CA 1
ATOM 1578 C C . LEU A 1 213 ? -3.292 -0.201 3.244 1.00 98.75 213 LEU A C 1
ATOM 1580 O O . LEU A 1 213 ? -3.654 0.055 2.101 1.00 98.75 213 LEU A O 1
ATOM 1584 N N . ASN A 1 214 ? -2.113 -0.773 3.511 1.00 98.56 214 ASN A N 1
ATOM 1585 C CA . ASN A 1 214 ? -1.151 -1.096 2.460 1.00 98.56 214 ASN A CA 1
ATOM 1586 C C . ASN A 1 214 ? -1.703 -2.125 1.460 1.00 98.56 214 ASN A C 1
ATOM 1588 O O . ASN A 1 214 ? -1.402 -2.019 0.272 1.00 98.56 214 ASN A O 1
ATOM 1592 N N . MET A 1 215 ? -2.516 -3.094 1.900 1.00 98.75 215 MET A N 1
ATOM 1593 C CA . MET A 1 215 ? -3.228 -4.006 0.994 1.00 98.75 215 MET A CA 1
ATOM 1594 C C . MET A 1 215 ? -4.227 -3.243 0.125 1.00 98.75 215 MET A C 1
ATOM 1596 O O . MET A 1 215 ? -4.178 -3.363 -1.097 1.00 98.75 215 MET A O 1
ATOM 1600 N N . ILE A 1 216 ? -5.092 -2.426 0.734 1.00 98.81 216 ILE A N 1
ATOM 1601 C CA . ILE A 1 216 ? -6.109 -1.641 0.022 1.00 98.81 216 ILE A CA 1
ATOM 1602 C C . ILE A 1 216 ? -5.451 -0.742 -1.024 1.00 98.81 216 ILE A C 1
ATOM 1604 O O . ILE A 1 216 ? -5.814 -0.795 -2.200 1.00 98.81 216 ILE A O 1
ATOM 1608 N N . SER A 1 217 ? -4.458 0.048 -0.624 1.00 98.38 217 SER A N 1
ATOM 1609 C CA . SER A 1 217 ? -3.812 1.027 -1.489 1.00 98.38 217 SER A CA 1
ATOM 1610 C C . SER A 1 217 ? -2.977 0.357 -2.586 1.00 98.38 217 SER A C 1
ATOM 1612 O O . SER A 1 217 ? -3.184 0.634 -3.768 1.00 98.38 217 SER A O 1
ATOM 1614 N N . THR A 1 218 ? -2.114 -0.602 -2.241 1.00 98.19 218 THR A N 1
ATOM 1615 C CA . THR A 1 218 ? -1.237 -1.284 -3.209 1.00 98.19 218 THR A CA 1
ATOM 1616 C C . THR A 1 218 ? -2.031 -2.111 -4.214 1.00 98.19 218 THR A C 1
ATOM 1618 O O . THR A 1 218 ? -1.806 -1.988 -5.418 1.00 98.19 218 THR A O 1
ATOM 1621 N N . CYS A 1 219 ? -2.982 -2.934 -3.761 1.00 98.44 219 CYS A N 1
ATOM 1622 C CA . CYS A 1 219 ? -3.786 -3.752 -4.668 1.00 98.44 219 CYS A CA 1
ATOM 1623 C C . CYS A 1 219 ? -4.678 -2.885 -5.562 1.00 98.44 219 CYS A C 1
ATOM 1625 O O . CYS A 1 219 ? -4.799 -3.182 -6.751 1.00 98.44 219 CYS A O 1
ATOM 1627 N N . SER A 1 220 ? -5.218 -1.772 -5.050 1.00 98.31 220 SER A N 1
ATOM 1628 C CA . SER A 1 220 ? -5.938 -0.806 -5.889 1.00 98.31 220 SER A CA 1
ATOM 1629 C C . SER A 1 220 ? -5.034 -0.230 -6.978 1.00 98.31 220 SER A C 1
ATOM 1631 O O . SER A 1 220 ? -5.424 -0.200 -8.140 1.00 98.31 220 SER A O 1
ATOM 1633 N N . MET A 1 221 ? -3.799 0.161 -6.647 1.00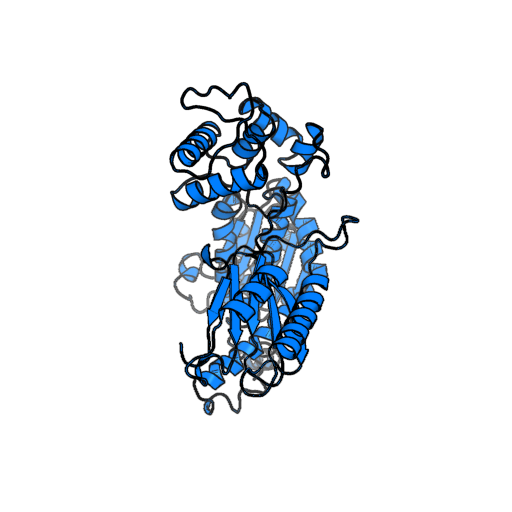 97.12 221 MET A N 1
ATOM 1634 C CA . MET A 1 221 ? -2.843 0.694 -7.629 1.00 97.12 221 MET A CA 1
ATOM 1635 C C . MET A 1 221 ? -2.428 -0.341 -8.677 1.00 97.12 221 MET A C 1
ATOM 1637 O O . MET A 1 221 ? -2.296 -0.003 -9.854 1.00 97.12 221 MET A O 1
ATOM 1641 N N . ILE A 1 222 ? -2.288 -1.610 -8.285 1.00 96.25 222 ILE A N 1
ATOM 1642 C CA . ILE A 1 222 ? -2.061 -2.716 -9.224 1.00 96.25 222 ILE A CA 1
ATOM 1643 C C . ILE A 1 222 ? -3.250 -2.844 -10.189 1.00 96.25 222 ILE A C 1
ATOM 1645 O O . ILE A 1 222 ? -3.044 -2.862 -11.400 1.00 96.25 222 ILE A O 1
ATOM 1649 N N . LYS A 1 223 ? -4.493 -2.857 -9.685 1.00 95.81 223 LYS A N 1
ATOM 1650 C CA . LYS A 1 223 ? -5.703 -2.921 -10.532 1.00 95.81 223 LYS A CA 1
ATOM 1651 C C . LYS A 1 223 ? -5.923 -1.664 -11.385 1.00 95.81 223 LYS A C 1
ATOM 1653 O O . LYS A 1 223 ? -6.598 -1.730 -12.407 1.00 95.81 223 LYS A O 1
ATOM 1658 N N . LEU A 1 224 ? -5.333 -0.534 -10.996 1.00 95.25 224 LEU A N 1
ATOM 1659 C CA . LEU A 1 224 ? -5.264 0.705 -11.778 1.00 95.25 224 LEU A CA 1
ATOM 1660 C C . LEU A 1 224 ? -4.104 0.720 -12.789 1.00 95.25 224 LEU A C 1
ATOM 1662 O O . LEU A 1 224 ? -3.809 1.772 -13.357 1.00 95.25 224 LEU A O 1
ATOM 1666 N N . ASN A 1 225 ? -3.452 -0.424 -13.023 1.00 94.62 225 ASN A N 1
ATOM 1667 C CA . ASN A 1 225 ? -2.371 -0.602 -13.993 1.00 94.62 225 ASN A CA 1
ATOM 1668 C C . ASN A 1 225 ? -1.116 0.247 -13.714 1.00 94.62 225 ASN A C 1
ATOM 1670 O O . ASN A 1 225 ? -0.373 0.593 -14.629 1.00 94.62 225 ASN A O 1
ATOM 1674 N N . LYS A 1 226 ? -0.851 0.586 -12.446 1.00 93.88 226 LYS A N 1
ATOM 1675 C CA . LYS A 1 226 ? 0.338 1.365 -12.047 1.00 93.88 226 LYS A CA 1
ATOM 1676 C C . LYS A 1 226 ? 1.627 0.534 -11.999 1.00 93.88 226 LYS A C 1
ATOM 1678 O O . LYS A 1 226 ? 2.715 1.080 -11.793 1.00 93.88 226 LYS A O 1
ATOM 1683 N N . THR A 1 227 ? 1.516 -0.784 -12.155 1.00 93.81 227 THR A N 1
ATOM 1684 C CA . THR A 1 227 ? 2.618 -1.742 -12.032 1.00 93.81 227 THR A CA 1
ATOM 1685 C C . THR A 1 227 ? 2.644 -2.724 -13.203 1.00 93.81 227 THR A C 1
ATOM 1687 O O . THR A 1 227 ? 1.655 -2.899 -13.911 1.00 93.81 227 THR A O 1
ATOM 1690 N N . TYR A 1 228 ? 3.785 -3.384 -13.399 1.00 91.00 228 TYR A N 1
ATOM 1691 C CA . TYR A 1 228 ? 3.951 -4.458 -14.379 1.00 91.00 228 TYR A CA 1
ATOM 1692 C C . TYR A 1 228 ? 4.963 -5.482 -13.864 1.00 91.00 228 TYR A C 1
ATOM 1694 O O . TYR A 1 228 ? 6.057 -5.103 -13.454 1.00 91.00 228 TYR A O 1
ATOM 1702 N N . LYS A 1 229 ? 4.593 -6.772 -13.827 1.00 87.31 229 LYS A N 1
ATOM 1703 C CA . LYS A 1 229 ? 5.429 -7.877 -13.300 1.00 87.31 229 LYS A CA 1
ATOM 1704 C C . LYS A 1 229 ? 6.083 -7.579 -11.930 1.00 87.31 229 LYS A C 1
ATOM 1706 O O . LYS A 1 229 ? 7.231 -7.930 -11.682 1.00 87.31 229 LYS A O 1
ATOM 1711 N N . GLY A 1 230 ? 5.362 -6.897 -11.035 1.00 84.94 230 GLY A N 1
ATOM 1712 C CA . GLY A 1 230 ? 5.872 -6.500 -9.711 1.00 84.94 230 GLY A CA 1
ATOM 1713 C C . GLY A 1 230 ? 6.778 -5.258 -9.700 1.00 84.94 230 GLY A C 1
ATOM 1714 O O . GLY A 1 230 ? 7.284 -4.881 -8.646 1.00 84.94 230 GLY A O 1
ATOM 1715 N N . LEU A 1 231 ? 6.968 -4.593 -10.842 1.00 89.31 231 LEU A N 1
ATOM 1716 C CA . LEU A 1 231 ? 7.728 -3.351 -10.976 1.00 89.31 231 LEU A CA 1
ATOM 1717 C C . LEU A 1 231 ? 6.796 -2.136 -10.922 1.00 89.31 231 LEU A C 1
ATOM 1719 O O . LEU A 1 231 ? 5.738 -2.114 -11.553 1.00 89.31 231 LEU A O 1
ATOM 1723 N N . MET A 1 232 ? 7.215 -1.094 -10.201 1.00 90.31 232 MET A N 1
ATOM 1724 C CA . MET A 1 232 ? 6.538 0.209 -10.168 1.00 90.31 232 MET A CA 1
ATOM 1725 C C . MET A 1 232 ? 6.882 0.998 -11.434 1.00 90.31 232 MET A C 1
ATOM 1727 O O . MET A 1 232 ? 7.796 1.821 -11.429 1.00 90.31 232 MET A O 1
ATOM 1731 N N . ILE A 1 233 ? 6.196 0.699 -12.535 1.00 89.06 233 ILE A N 1
ATOM 1732 C CA . ILE A 1 233 ? 6.473 1.328 -13.832 1.00 89.06 233 ILE A CA 1
ATOM 1733 C C . ILE A 1 233 ? 5.879 2.735 -13.944 1.00 89.06 233 ILE A C 1
ATOM 1735 O O . ILE A 1 233 ? 6.447 3.572 -14.643 1.00 89.06 233 ILE A O 1
ATOM 1739 N N . ASP A 1 234 ? 4.792 3.049 -13.228 1.00 86.44 234 ASP A N 1
ATOM 1740 C CA . ASP A 1 234 ? 4.212 4.397 -13.233 1.00 86.44 234 ASP A CA 1
ATOM 1741 C C . ASP A 1 234 ? 4.915 5.321 -12.227 1.00 86.44 234 ASP A C 1
ATOM 1743 O O . ASP A 1 234 ? 4.354 5.801 -11.240 1.00 86.44 234 ASP A O 1
ATOM 1747 N N . VAL A 1 235 ? 6.208 5.537 -12.467 1.00 84.38 235 VAL A N 1
ATOM 1748 C CA . VAL A 1 235 ? 7.089 6.402 -11.679 1.00 84.38 235 VAL A CA 1
ATOM 1749 C C . VAL A 1 235 ? 7.634 7.506 -12.577 1.00 84.38 235 VAL A C 1
ATOM 1751 O O . VAL A 1 235 ? 8.035 7.257 -13.716 1.00 84.38 235 VAL A O 1
ATOM 1754 N N . ARG A 1 236 ? 7.690 8.732 -12.045 1.00 84.75 236 ARG A N 1
ATOM 1755 C CA . ARG A 1 236 ? 8.434 9.840 -12.658 1.00 84.75 236 ARG A CA 1
ATOM 1756 C C . ARG A 1 236 ? 9.766 10.075 -11.955 1.00 84.75 236 ARG A C 1
ATOM 1758 O O . ARG A 1 236 ? 9.813 10.231 -10.733 1.00 84.75 236 ARG A O 1
ATOM 1765 N N . VAL A 1 237 ? 10.849 10.142 -12.723 1.00 83.38 237 VAL A N 1
ATOM 1766 C CA . VAL A 1 237 ? 12.195 10.399 -12.198 1.00 83.38 237 VAL A CA 1
ATOM 1767 C C . VAL A 1 237 ? 12.317 11.855 -11.746 1.00 83.38 237 VAL A C 1
ATOM 1769 O O . VAL A 1 237 ? 12.246 12.770 -12.555 1.00 83.38 237 VAL A O 1
ATOM 1772 N N . LYS A 1 238 ? 12.498 12.069 -10.435 1.00 80.69 238 LYS A N 1
ATOM 1773 C CA . LYS A 1 238 ? 12.635 13.410 -9.822 1.00 80.69 238 LYS A CA 1
ATOM 1774 C C . LYS A 1 238 ? 13.903 13.602 -8.982 1.00 80.69 238 LYS A C 1
ATOM 1776 O O . LYS A 1 238 ? 14.163 14.700 -8.509 1.00 80.69 238 LYS A O 1
ATOM 1781 N N . ASN A 1 239 ? 14.662 12.538 -8.721 1.00 83.31 239 ASN A N 1
ATOM 1782 C CA . ASN A 1 239 ? 15.879 12.581 -7.903 1.00 83.31 239 ASN A CA 1
ATOM 1783 C C . ASN A 1 239 ? 16.851 11.459 -8.300 1.00 83.31 239 ASN A C 1
ATOM 1785 O O . ASN A 1 239 ? 16.468 10.521 -9.000 1.00 83.31 239 ASN A O 1
ATOM 1789 N N . HIS A 1 240 ? 18.091 11.526 -7.807 1.00 83.69 240 HIS A N 1
ATOM 1790 C CA . HIS A 1 240 ? 19.150 10.560 -8.129 1.00 83.69 240 HIS A CA 1
ATOM 1791 C C . HIS A 1 240 ? 18.767 9.100 -7.826 1.00 83.69 240 HIS A C 1
ATOM 1793 O O . HIS A 1 240 ? 19.042 8.214 -8.634 1.00 83.69 240 HIS A O 1
ATOM 1799 N N . LYS A 1 241 ? 18.065 8.836 -6.712 1.00 84.75 241 LYS A N 1
ATOM 1800 C CA . LYS A 1 241 ? 17.590 7.484 -6.364 1.00 84.75 241 LYS A CA 1
ATOM 1801 C C . LYS A 1 241 ? 16.589 6.961 -7.397 1.00 84.75 241 LYS A C 1
ATOM 1803 O O . LYS A 1 241 ? 16.662 5.803 -7.802 1.00 84.75 241 LYS A O 1
ATOM 1808 N N . LEU A 1 242 ? 15.644 7.804 -7.812 1.00 84.38 242 LEU A N 1
ATOM 1809 C CA . LEU A 1 242 ? 14.640 7.451 -8.814 1.00 84.38 242 LEU A CA 1
ATOM 1810 C C . LEU A 1 242 ? 15.247 7.307 -10.210 1.00 84.38 242 LEU A C 1
ATOM 1812 O O . LEU A 1 242 ? 14.753 6.490 -10.974 1.00 84.38 242 LEU A O 1
ATOM 1816 N N . LYS A 1 243 ? 16.336 8.019 -10.512 1.00 87.00 243 LYS A N 1
ATOM 1817 C CA . LYS A 1 243 ? 17.088 7.879 -11.764 1.00 87.00 243 LYS A CA 1
ATOM 1818 C C . LYS A 1 243 ? 17.720 6.486 -11.867 1.00 87.00 243 LYS A C 1
ATOM 1820 O O . LYS A 1 243 ? 17.400 5.731 -12.780 1.00 87.00 243 LYS A O 1
ATOM 1825 N N . ALA A 1 244 ? 18.467 6.075 -10.839 1.00 87.62 244 ALA A N 1
ATOM 1826 C CA . ALA A 1 244 ? 19.027 4.722 -10.755 1.00 87.62 244 ALA A CA 1
ATOM 1827 C C . ALA A 1 244 ? 17.942 3.626 -10.790 1.00 87.62 244 ALA A C 1
ATOM 1829 O O . ALA A 1 244 ? 18.083 2.620 -11.487 1.00 87.62 244 ALA A O 1
ATOM 1830 N N . ARG A 1 245 ? 16.828 3.832 -10.072 1.00 87.62 245 ARG A N 1
ATOM 1831 C CA . ARG A 1 245 ? 15.672 2.922 -10.110 1.00 87.62 245 ARG A CA 1
ATOM 1832 C C . ARG A 1 245 ? 15.046 2.854 -11.504 1.00 87.62 245 ARG A C 1
ATOM 1834 O O . ARG A 1 245 ? 14.713 1.763 -11.945 1.00 87.62 245 ARG A O 1
ATOM 1841 N N . GLY A 1 246 ? 14.902 3.990 -12.179 1.00 89.88 246 GLY A N 1
ATOM 1842 C CA . GLY A 1 246 ? 14.348 4.095 -13.522 1.00 89.88 246 GLY A CA 1
ATOM 1843 C C . GLY A 1 246 ? 15.128 3.266 -14.531 1.00 89.88 246 GLY A C 1
ATOM 1844 O O . GLY A 1 246 ? 14.546 2.395 -15.172 1.00 89.88 246 GLY A O 1
ATOM 1845 N N . ARG A 1 247 ? 16.456 3.444 -14.578 1.00 91.94 247 ARG A N 1
ATOM 1846 C CA . ARG A 1 247 ? 17.353 2.636 -15.423 1.00 91.94 247 ARG A CA 1
ATOM 1847 C C . ARG A 1 247 ? 17.175 1.140 -15.178 1.00 91.94 247 ARG A C 1
ATOM 1849 O O . ARG A 1 247 ? 17.035 0.364 -16.119 1.00 91.94 247 ARG A O 1
ATOM 1856 N N . ARG A 1 248 ? 17.138 0.737 -13.903 1.00 90.38 248 ARG A N 1
ATOM 1857 C CA . ARG A 1 248 ? 16.929 -0.663 -13.516 1.00 90.38 248 ARG A CA 1
ATOM 1858 C C . ARG A 1 248 ? 15.582 -1.193 -14.005 1.00 90.38 248 ARG A C 1
ATOM 1860 O O . ARG A 1 248 ? 15.544 -2.299 -14.525 1.00 90.38 248 ARG A O 1
ATOM 1867 N N . ILE A 1 249 ? 14.504 -0.424 -13.858 1.00 90.44 249 ILE A N 1
ATOM 1868 C CA . ILE A 1 249 ? 13.174 -0.842 -14.316 1.00 90.44 249 ILE A CA 1
ATOM 1869 C C . ILE A 1 249 ? 13.155 -0.998 -15.836 1.00 90.44 249 ILE A C 1
ATOM 1871 O O . ILE A 1 249 ? 12.712 -2.040 -16.299 1.00 90.44 249 ILE A O 1
ATOM 1875 N N . VAL A 1 250 ? 13.684 -0.036 -16.602 1.00 91.31 250 VAL A N 1
ATOM 1876 C CA . VAL A 1 250 ? 13.738 -0.136 -18.074 1.00 91.31 250 VAL A CA 1
ATOM 1877 C C . VAL A 1 250 ? 14.476 -1.408 -18.502 1.00 91.31 250 VAL A C 1
ATOM 1879 O O . VAL A 1 250 ? 13.942 -2.190 -19.288 1.00 91.31 250 VAL A O 1
ATOM 1882 N N . ARG A 1 251 ? 15.641 -1.691 -17.902 1.00 88.56 251 ARG A N 1
ATOM 1883 C CA . ARG A 1 251 ? 16.385 -2.940 -18.147 1.00 88.56 251 ARG A CA 1
ATOM 1884 C C . ARG A 1 251 ? 15.582 -4.191 -17.787 1.00 88.56 251 ARG A C 1
ATOM 1886 O O . ARG A 1 251 ? 15.563 -5.135 -18.565 1.00 88.56 251 ARG A O 1
ATOM 1893 N N . GLN A 1 252 ? 14.923 -4.205 -16.626 1.00 87.00 252 GLN A N 1
ATOM 1894 C CA . GLN A 1 252 ? 14.133 -5.352 -16.160 1.00 87.00 252 GLN A CA 1
ATOM 1895 C C . GLN A 1 252 ? 12.884 -5.597 -17.010 1.00 87.00 252 GLN A C 1
ATOM 1897 O O . GLN A 1 252 ? 12.497 -6.742 -17.202 1.00 87.00 252 GLN A O 1
ATOM 1902 N N . VAL A 1 253 ? 12.252 -4.539 -17.516 1.00 85.44 253 VAL A N 1
ATOM 1903 C CA . VAL A 1 253 ? 11.090 -4.649 -18.403 1.00 85.44 253 VAL A CA 1
ATOM 1904 C C . VAL A 1 253 ? 11.493 -5.222 -19.761 1.00 85.44 253 VAL A C 1
ATOM 1906 O O . VAL A 1 253 ? 10.743 -6.019 -20.319 1.00 85.44 253 VAL A O 1
ATOM 1909 N N . CYS A 1 254 ? 12.687 -4.878 -20.247 1.00 79.62 254 CYS A N 1
ATOM 1910 C CA . CYS A 1 254 ? 13.231 -5.415 -21.494 1.00 79.62 254 CYS A CA 1
ATOM 1911 C C . CYS A 1 254 ? 13.928 -6.780 -21.319 1.00 79.62 254 CYS A C 1
ATOM 1913 O O . CYS A 1 254 ? 14.260 -7.409 -22.312 1.00 79.62 254 CYS A O 1
ATOM 1915 N N . ASP A 1 255 ? 14.154 -7.240 -20.084 1.00 75.81 255 ASP A N 1
ATOM 1916 C CA . ASP A 1 255 ? 14.690 -8.564 -19.711 1.00 75.81 255 ASP A CA 1
ATOM 1917 C C . ASP A 1 255 ? 15.936 -9.021 -20.499 1.00 75.81 255 ASP A C 1
ATOM 1919 O O . ASP A 1 255 ? 16.064 -10.162 -20.944 1.00 75.81 255 ASP A O 1
ATOM 1923 N N . GLY A 1 256 ? 16.868 -8.090 -20.721 1.00 65.94 256 GLY A N 1
ATOM 1924 C CA . GLY A 1 256 ? 18.087 -8.356 -21.485 1.00 65.94 256 GLY A CA 1
ATOM 1925 C C . GLY A 1 256 ? 17.876 -8.462 -22.997 1.00 65.94 256 GLY A C 1
ATOM 1926 O O . GLY A 1 256 ? 18.793 -8.884 -23.690 1.00 65.94 256 GLY A O 1
ATOM 1927 N N . ALA A 1 257 ? 16.717 -8.078 -23.532 1.00 71.44 257 ALA A N 1
ATOM 1928 C CA . ALA A 1 257 ? 16.524 -7.879 -24.962 1.00 71.44 257 ALA A CA 1
ATOM 1929 C C . ALA A 1 257 ? 17.187 -6.572 -25.447 1.00 71.44 257 ALA A C 1
ATOM 1931 O O . ALA A 1 257 ? 17.387 -5.642 -24.653 1.00 71.44 257 ALA A O 1
ATOM 1932 N N . PRO A 1 258 ? 17.508 -6.469 -26.749 1.00 75.12 258 PRO A N 1
ATOM 1933 C CA . PRO A 1 258 ? 17.852 -5.196 -27.368 1.00 75.12 258 PRO A CA 1
ATOM 1934 C C . PRO A 1 258 ? 16.729 -4.165 -27.184 1.00 75.12 258 PRO A C 1
ATOM 1936 O O . PRO A 1 258 ? 15.551 -4.506 -27.259 1.00 75.12 258 PRO A O 1
ATOM 1939 N N . MET A 1 259 ? 17.099 -2.905 -26.967 1.00 88.81 259 MET A N 1
ATOM 1940 C CA . MET A 1 259 ? 16.186 -1.791 -26.709 1.00 88.81 259 MET A CA 1
ATOM 1941 C C . MET A 1 259 ? 16.313 -0.725 -27.791 1.00 88.81 259 MET A C 1
ATOM 1943 O O . MET A 1 259 ? 17.420 -0.427 -28.247 1.00 88.81 259 MET A O 1
ATOM 1947 N N . TYR A 1 260 ? 15.194 -0.106 -28.151 1.00 91.75 260 TYR A N 1
ATOM 1948 C CA . TYR A 1 260 ? 15.205 1.170 -28.857 1.00 91.75 260 TYR A CA 1
ATOM 1949 C C . TYR A 1 260 ? 15.484 2.299 -27.865 1.00 91.75 260 TYR A C 1
ATOM 1951 O O . TYR A 1 260 ? 14.932 2.332 -26.767 1.00 91.75 260 TYR A O 1
ATOM 1959 N N . THR A 1 261 ? 16.336 3.247 -28.228 1.00 93.44 261 THR A N 1
ATOM 1960 C CA . THR A 1 261 ? 16.664 4.379 -27.349 1.00 93.44 261 THR A CA 1
ATOM 1961 C C . THR A 1 261 ? 16.500 5.687 -28.091 1.00 93.44 261 THR A C 1
ATOM 1963 O O . THR A 1 261 ? 16.595 5.721 -29.314 1.00 93.44 261 THR A O 1
ATOM 1966 N N . ILE A 1 262 ? 16.256 6.759 -27.343 1.00 93.12 262 ILE A N 1
ATOM 1967 C CA . ILE A 1 262 ? 16.183 8.111 -27.895 1.00 93.12 262 ILE A CA 1
ATOM 1968 C C . ILE A 1 262 ? 17.453 8.829 -27.466 1.00 93.12 262 ILE A C 1
ATOM 1970 O O . ILE A 1 262 ? 17.814 8.766 -26.288 1.00 93.12 262 ILE A O 1
ATOM 1974 N N . ASP A 1 263 ? 18.133 9.455 -28.417 1.00 89.12 263 ASP A N 1
ATOM 1975 C CA . ASP A 1 263 ? 19.332 10.238 -28.149 1.00 89.12 263 ASP A CA 1
ATOM 1976 C C . ASP A 1 263 ? 19.017 11.657 -27.635 1.00 89.12 263 ASP A C 1
ATOM 1978 O O . ASP A 1 263 ? 17.870 12.030 -27.368 1.00 89.12 263 ASP A O 1
ATOM 1982 N N . GLN A 1 264 ? 20.070 12.457 -27.455 1.00 87.94 264 GLN A N 1
ATOM 1983 C CA . GLN A 1 264 ? 19.964 13.821 -26.932 1.00 87.94 264 GLN A CA 1
ATOM 1984 C C . GLN A 1 264 ? 19.222 14.766 -27.883 1.00 87.94 264 GLN A C 1
ATOM 1986 O O . GLN A 1 264 ? 18.621 15.731 -27.413 1.00 87.94 264 GLN A O 1
ATOM 1991 N N . ASP A 1 265 ? 19.212 14.456 -29.179 1.00 87.44 265 ASP A N 1
ATOM 1992 C CA . ASP A 1 265 ? 18.543 15.235 -30.217 1.00 87.44 265 ASP A CA 1
ATOM 1993 C C . ASP A 1 265 ? 17.073 14.811 -30.403 1.00 87.44 265 ASP A C 1
ATOM 1995 O O . ASP A 1 265 ? 16.350 15.384 -31.220 1.00 87.44 265 ASP A O 1
ATOM 1999 N N . GLY A 1 266 ? 16.598 13.832 -29.621 1.00 85.31 266 GLY A N 1
ATOM 2000 C CA . GLY A 1 266 ? 15.225 13.334 -29.679 1.00 85.31 266 GLY A CA 1
ATOM 2001 C C . GLY A 1 266 ? 14.992 12.313 -30.796 1.00 85.31 266 GLY A C 1
ATOM 2002 O O . GLY A 1 266 ? 13.841 12.003 -31.112 1.00 85.31 266 GLY A O 1
ATOM 2003 N N . ILE A 1 267 ? 16.058 11.781 -31.400 1.00 87.31 267 ILE A N 1
ATOM 2004 C CA . ILE A 1 267 ? 15.977 10.817 -32.497 1.00 87.31 267 ILE A CA 1
ATOM 2005 C C . ILE A 1 267 ? 15.966 9.402 -31.916 1.00 87.31 267 ILE A C 1
ATOM 2007 O O . ILE A 1 267 ? 16.806 9.032 -31.094 1.00 87.31 267 ILE A O 1
ATOM 2011 N N . ILE A 1 268 ? 14.987 8.597 -32.337 1.00 90.06 268 ILE A N 1
ATOM 2012 C CA . ILE A 1 268 ? 14.899 7.186 -31.956 1.00 90.06 268 ILE A CA 1
ATOM 2013 C C . ILE A 1 268 ? 15.853 6.336 -32.798 1.00 90.06 268 ILE A C 1
ATOM 2015 O O . ILE A 1 268 ? 15.984 6.545 -34.007 1.00 90.06 268 ILE A O 1
ATOM 2019 N N . SER A 1 269 ? 16.513 5.365 -32.168 1.00 86.81 269 SER A N 1
ATOM 2020 C CA . SER A 1 269 ? 17.394 4.436 -32.872 1.00 86.81 269 SER A CA 1
ATOM 2021 C C . SER A 1 269 ? 16.626 3.639 -33.934 1.00 86.81 269 SER A C 1
ATOM 2023 O O . SER A 1 269 ? 15.499 3.204 -33.712 1.00 86.81 269 SER A O 1
ATOM 2025 N N . LEU A 1 270 ? 17.247 3.435 -35.100 1.00 78.94 270 LEU A N 1
ATOM 2026 C CA . LEU A 1 270 ? 16.652 2.663 -36.202 1.00 78.94 270 LEU A CA 1
ATOM 2027 C C . LEU A 1 270 ? 16.590 1.160 -35.902 1.00 78.94 270 LEU A C 1
ATOM 2029 O O . LEU A 1 270 ? 15.739 0.453 -36.434 1.00 78.94 270 LEU A O 1
ATOM 2033 N N . GLU A 1 271 ? 17.496 0.684 -35.053 1.00 80.25 271 GLU A N 1
ATOM 2034 C CA . GLU A 1 271 ? 17.587 -0.705 -34.621 1.00 80.25 271 GLU A CA 1
ATOM 2035 C C . GLU A 1 271 ? 17.629 -0.767 -33.092 1.00 80.25 271 GLU A C 1
ATOM 2037 O O . GLU A 1 271 ? 18.106 0.156 -32.417 1.00 80.25 271 GLU A O 1
ATOM 2042 N N . ALA A 1 272 ? 17.124 -1.869 -32.545 1.00 84.50 272 ALA A N 1
ATOM 2043 C CA . ALA A 1 272 ? 17.209 -2.153 -31.124 1.00 84.50 272 ALA A CA 1
ATOM 2044 C C . ALA A 1 272 ? 18.611 -2.681 -30.783 1.00 84.50 272 ALA A C 1
ATOM 2046 O O . ALA A 1 272 ? 19.132 -3.567 -31.462 1.00 84.50 272 ALA A O 1
ATOM 2047 N N . THR A 1 273 ? 19.221 -2.171 -29.711 1.00 82.00 273 THR A N 1
ATOM 2048 C CA . THR A 1 273 ? 20.596 -2.528 -29.319 1.00 82.00 273 THR A CA 1
ATOM 2049 C C . THR A 1 273 ? 20.702 -2.924 -27.852 1.00 82.00 273 THR A C 1
ATOM 2051 O O . THR A 1 273 ? 19.897 -2.530 -27.009 1.00 82.00 273 THR A O 1
ATOM 2054 N N . TYR A 1 274 ? 21.707 -3.736 -27.527 1.00 84.19 274 TYR A N 1
ATOM 2055 C CA . TYR A 1 274 ? 21.999 -4.090 -26.142 1.00 84.19 274 TYR A CA 1
ATOM 2056 C C . TYR A 1 274 ? 22.610 -2.899 -25.406 1.00 84.19 274 TYR A C 1
ATOM 2058 O O . TYR A 1 274 ? 23.675 -2.412 -25.787 1.00 84.19 274 TYR A O 1
ATOM 2066 N N . ILE A 1 275 ? 21.972 -2.478 -24.313 1.00 82.88 275 ILE A N 1
ATOM 2067 C CA . ILE A 1 275 ? 22.480 -1.390 -23.476 1.00 82.88 275 ILE A CA 1
ATOM 2068 C C . ILE A 1 275 ? 23.230 -1.973 -22.271 1.00 82.88 275 ILE A C 1
ATOM 2070 O O . ILE A 1 275 ? 22.598 -2.575 -21.396 1.00 82.88 275 ILE A O 1
ATOM 2074 N N . PRO A 1 276 ? 24.563 -1.811 -22.189 1.00 81.19 276 PRO A N 1
ATOM 2075 C CA . PRO A 1 276 ? 25.354 -2.410 -21.122 1.00 81.19 276 PRO A CA 1
ATOM 2076 C C . PRO A 1 276 ? 25.083 -1.757 -19.755 1.00 81.19 276 PRO A C 1
ATOM 2078 O O . PRO A 1 276 ? 24.678 -0.595 -19.653 1.00 81.19 276 PRO A O 1
ATOM 2081 N N . GLU A 1 277 ? 25.353 -2.493 -18.674 1.00 86.00 277 GLU A N 1
ATOM 2082 C CA . GLU A 1 277 ? 25.373 -1.963 -17.300 1.00 86.00 277 GLU A CA 1
ATOM 2083 C C . GLU A 1 277 ? 26.707 -1.258 -17.003 1.00 86.00 277 GLU A C 1
ATOM 2085 O O . GLU A 1 277 ? 27.470 -1.644 -16.120 1.00 86.00 277 GLU A O 1
ATOM 2090 N N . THR A 1 278 ? 27.014 -0.232 -17.794 1.00 90.94 278 THR A N 1
ATOM 2091 C CA . THR A 1 278 ? 28.194 0.632 -17.643 1.00 90.94 278 THR A CA 1
ATOM 2092 C C . THR A 1 278 ? 27.761 2.085 -17.502 1.00 90.94 278 THR A C 1
ATOM 2094 O O . THR A 1 278 ? 26.611 2.417 -17.773 1.00 90.94 278 THR A O 1
ATOM 2097 N N . GLU A 1 279 ? 28.680 2.978 -17.132 1.00 91.31 279 GLU A N 1
ATOM 2098 C CA . GLU A 1 279 ? 28.402 4.421 -17.050 1.00 91.31 279 GLU A CA 1
ATOM 2099 C C . GLU A 1 279 ? 27.880 4.995 -18.380 1.00 91.31 279 GLU A C 1
ATOM 2101 O O . GLU A 1 279 ? 26.923 5.766 -18.396 1.00 91.31 279 GLU A O 1
ATOM 2106 N N . SER A 1 280 ? 28.438 4.549 -19.509 1.00 92.00 280 SER A N 1
ATOM 2107 C CA . SER A 1 280 ? 27.968 4.943 -20.842 1.00 92.00 280 SER A CA 1
ATOM 2108 C C . SER A 1 280 ? 26.555 4.425 -21.139 1.00 92.00 280 SER A C 1
ATOM 2110 O O . SER A 1 280 ? 25.720 5.189 -21.618 1.00 92.00 280 SER A O 1
ATOM 2112 N N . GLY A 1 281 ? 26.250 3.164 -20.811 1.00 91.06 281 GLY A N 1
ATOM 2113 C CA . GLY A 1 281 ? 24.899 2.621 -20.984 1.00 91.06 281 GLY A CA 1
ATOM 2114 C C . GLY A 1 281 ? 23.876 3.257 -20.040 1.00 91.06 281 GLY A C 1
ATOM 2115 O O . GLY A 1 281 ? 22.735 3.508 -20.424 1.00 91.06 281 GLY A O 1
ATOM 2116 N N . ASP A 1 282 ? 24.294 3.583 -18.819 1.00 93.50 282 ASP A N 1
ATOM 2117 C CA . ASP A 1 282 ? 23.500 4.349 -17.865 1.00 93.50 282 ASP A CA 1
ATOM 2118 C C . ASP A 1 282 ? 23.156 5.743 -18.412 1.00 93.50 282 ASP A C 1
ATOM 2120 O O . ASP A 1 282 ? 21.998 6.145 -18.325 1.00 93.50 282 ASP A O 1
ATOM 2124 N N . HIS A 1 283 ? 24.116 6.437 -19.035 1.00 93.94 283 HIS A N 1
ATOM 2125 C CA . HIS A 1 283 ? 23.892 7.738 -19.679 1.00 93.94 283 HIS A CA 1
ATOM 2126 C C . HIS A 1 283 ? 22.897 7.658 -20.846 1.00 93.94 283 HIS A C 1
ATOM 2128 O O . HIS A 1 283 ? 22.039 8.531 -20.977 1.00 93.94 283 HIS A O 1
ATOM 2134 N N . ILE A 1 284 ? 22.951 6.591 -21.653 1.00 94.38 284 ILE A N 1
ATOM 2135 C CA . ILE A 1 284 ? 21.976 6.349 -22.731 1.00 94.38 284 ILE A CA 1
ATOM 2136 C C . ILE A 1 284 ? 20.560 6.214 -22.159 1.00 94.38 284 ILE A C 1
ATOM 2138 O O . ILE A 1 284 ? 19.638 6.878 -22.629 1.00 94.38 284 ILE A O 1
ATOM 2142 N N . LEU A 1 285 ? 20.376 5.389 -21.121 1.00 94.75 285 LEU A N 1
ATOM 2143 C CA . LEU A 1 285 ? 19.062 5.215 -20.492 1.00 94.75 285 LEU A CA 1
ATOM 2144 C C . LEU A 1 285 ? 18.570 6.495 -19.821 1.00 94.75 285 LEU A C 1
ATOM 2146 O O . LEU A 1 285 ? 17.377 6.783 -19.850 1.00 94.75 285 LEU A O 1
ATOM 2150 N N . ASP A 1 286 ? 19.475 7.259 -19.219 1.00 94.69 286 ASP A N 1
ATOM 2151 C CA . ASP A 1 286 ? 19.142 8.531 -18.593 1.00 94.69 286 ASP A CA 1
ATOM 2152 C C . ASP A 1 286 ? 18.612 9.538 -19.619 1.00 94.69 286 ASP A C 1
ATOM 2154 O O . ASP A 1 286 ? 17.570 10.150 -19.383 1.00 94.69 286 ASP A O 1
ATOM 2158 N N . CYS A 1 287 ? 19.279 9.649 -20.769 1.00 94.25 287 CYS A N 1
ATOM 2159 C CA . CYS A 1 287 ? 18.830 10.479 -21.881 1.00 94.25 287 CYS A CA 1
ATOM 2160 C C . CYS A 1 287 ? 17.482 9.999 -22.438 1.00 94.25 287 CYS A C 1
ATOM 2162 O O . CYS A 1 287 ? 16.539 10.777 -22.557 1.00 94.25 287 CYS A O 1
ATOM 2164 N N . HIS A 1 288 ? 17.349 8.695 -22.674 1.00 95.62 288 HIS A N 1
ATOM 2165 C CA . HIS A 1 288 ? 16.110 8.093 -23.152 1.00 95.62 288 HIS A CA 1
ATOM 2166 C C . HIS A 1 288 ? 14.915 8.358 -22.213 1.00 95.62 288 HIS A C 1
ATOM 2168 O O . HIS A 1 288 ? 13.827 8.717 -22.667 1.00 95.62 288 HIS A O 1
ATOM 2174 N N . ILE A 1 289 ? 15.111 8.227 -20.896 1.00 95.25 289 ILE A N 1
ATOM 2175 C CA . ILE A 1 289 ? 14.079 8.513 -19.890 1.00 95.25 289 ILE A CA 1
ATOM 2176 C C . ILE A 1 289 ? 13.727 10.007 -19.870 1.00 95.25 289 ILE A C 1
ATOM 2178 O O . ILE A 1 289 ? 12.554 10.354 -19.717 1.00 95.25 289 ILE A O 1
ATOM 2182 N N . GLU A 1 290 ? 14.711 10.894 -20.020 1.00 94.38 290 GLU A N 1
ATOM 2183 C CA . GLU A 1 290 ? 14.498 12.343 -20.080 1.00 94.38 290 GLU A CA 1
ATOM 2184 C C . GLU A 1 290 ? 13.639 12.741 -21.287 1.00 94.38 290 GLU A C 1
ATOM 2186 O O . GLU A 1 290 ? 12.642 13.446 -21.116 1.00 94.38 290 GLU A O 1
ATOM 2191 N N . GLN A 1 291 ? 13.931 12.181 -22.466 1.00 94.88 291 GLN A N 1
ATOM 2192 C CA . GLN A 1 291 ? 13.118 12.352 -23.679 1.00 94.88 291 GLN A CA 1
ATOM 2193 C C . GLN A 1 291 ? 11.692 11.792 -23.531 1.00 94.88 291 GLN A C 1
ATOM 2195 O O . GLN A 1 291 ? 10.769 12.215 -24.222 1.00 94.88 291 GLN A O 1
ATOM 2200 N N . CYS A 1 292 ? 11.476 10.887 -22.575 1.00 94.56 292 CYS A N 1
ATOM 2201 C CA . CYS A 1 292 ? 10.161 10.370 -22.197 1.00 94.56 292 CYS A CA 1
ATOM 2202 C C . CYS A 1 292 ? 9.508 11.161 -21.042 1.00 94.56 292 CYS A C 1
ATOM 2204 O O . CYS A 1 292 ? 8.718 10.605 -20.273 1.00 94.56 292 CYS A O 1
ATOM 2206 N N . GLU A 1 293 ? 9.837 12.448 -20.875 1.00 93.06 293 GLU A N 1
ATOM 2207 C CA . GLU A 1 293 ? 9.327 13.336 -19.810 1.00 93.06 293 GLU A CA 1
ATOM 2208 C C . GLU A 1 293 ? 9.595 12.808 -18.383 1.00 93.06 293 GLU A C 1
ATOM 2210 O O . GLU A 1 293 ? 8.828 13.058 -17.437 1.00 93.06 293 GLU A O 1
ATOM 2215 N N . GLY A 1 294 ? 10.645 11.999 -18.228 1.00 91.50 294 GLY A N 1
ATOM 2216 C CA . GLY A 1 294 ? 10.968 11.299 -16.990 1.00 91.50 294 GLY A CA 1
ATOM 2217 C C . GLY A 1 294 ? 10.000 10.169 -16.623 1.00 91.50 294 GLY A C 1
ATOM 2218 O O . GLY A 1 294 ? 10.085 9.666 -15.501 1.00 91.50 294 GLY A O 1
ATOM 2219 N N . SER A 1 295 ? 9.064 9.785 -17.501 1.00 93.25 295 SER A N 1
ATOM 2220 C CA . SER A 1 295 ? 8.108 8.694 -17.271 1.00 93.25 295 SER A CA 1
ATOM 2221 C C . SER A 1 295 ? 8.743 7.341 -17.575 1.00 93.25 295 SER A C 1
ATOM 2223 O O . SER A 1 295 ? 9.088 7.046 -18.717 1.00 93.25 295 SER A O 1
ATOM 2225 N N . ILE A 1 296 ? 8.839 6.484 -16.555 1.00 94.00 296 ILE A N 1
ATOM 2226 C CA . ILE A 1 296 ? 9.386 5.132 -16.718 1.00 94.00 296 ILE A CA 1
ATOM 2227 C C . ILE A 1 296 ? 8.466 4.246 -17.556 1.00 94.00 296 ILE A C 1
ATOM 2229 O O . ILE A 1 296 ? 8.955 3.499 -18.396 1.00 94.00 296 ILE A O 1
ATOM 2233 N N . ASN A 1 297 ? 7.149 4.370 -17.390 1.00 94.00 297 ASN A N 1
ATOM 2234 C CA . ASN A 1 297 ? 6.171 3.646 -18.198 1.00 94.00 297 ASN A CA 1
ATOM 2235 C C . ASN A 1 297 ? 6.330 3.966 -19.697 1.00 94.00 297 ASN A C 1
ATOM 2237 O O . ASN A 1 297 ? 6.424 3.061 -20.523 1.00 94.00 297 ASN A O 1
ATOM 2241 N N . LEU A 1 298 ? 6.438 5.257 -20.040 1.00 95.00 298 LEU A N 1
ATOM 2242 C CA . LEU A 1 298 ? 6.639 5.682 -21.425 1.00 95.00 298 LEU A CA 1
ATOM 2243 C C . LEU A 1 298 ? 8.001 5.237 -21.969 1.00 95.00 298 LEU A C 1
ATOM 2245 O O . LEU A 1 298 ? 8.055 4.707 -23.074 1.00 95.00 298 LEU A O 1
ATOM 2249 N N . ALA A 1 299 ? 9.070 5.390 -21.184 1.00 95.50 299 ALA A N 1
ATOM 2250 C CA . ALA A 1 299 ? 10.400 4.917 -21.562 1.00 95.50 299 ALA A CA 1
ATOM 2251 C C . ALA A 1 299 ? 10.396 3.410 -21.864 1.00 95.50 299 ALA A C 1
ATOM 2253 O O . ALA A 1 299 ? 10.840 2.988 -22.922 1.00 95.50 299 ALA A O 1
ATOM 2254 N N . CYS A 1 300 ? 9.792 2.591 -20.999 1.00 94.44 300 CYS A N 1
ATOM 2255 C CA . CYS A 1 300 ? 9.663 1.153 -21.245 1.00 94.44 300 CYS A CA 1
ATOM 2256 C C . CYS A 1 300 ? 8.865 0.847 -22.523 1.00 94.44 300 CYS A C 1
ATOM 2258 O O . CYS A 1 300 ? 9.235 -0.050 -23.279 1.00 94.44 300 CYS A O 1
ATOM 2260 N N . ALA A 1 301 ? 7.781 1.587 -22.775 1.00 93.31 301 ALA A N 1
ATOM 2261 C CA . ALA A 1 301 ? 6.968 1.402 -23.973 1.00 93.31 301 ALA A CA 1
ATOM 2262 C C . ALA A 1 301 ? 7.760 1.713 -25.248 1.00 93.31 301 ALA A C 1
ATOM 2264 O O . ALA A 1 301 ? 7.733 0.919 -26.187 1.00 93.31 301 ALA A O 1
ATOM 2265 N N . VAL A 1 302 ? 8.495 2.827 -25.277 1.00 93.94 302 VAL A N 1
ATOM 2266 C CA . VAL A 1 302 ? 9.363 3.186 -26.407 1.00 93.94 302 VAL A CA 1
ATOM 2267 C C . VAL A 1 302 ? 10.484 2.159 -26.569 1.00 93.94 302 VAL A C 1
ATOM 2269 O O . VAL A 1 302 ? 10.704 1.680 -27.677 1.00 93.94 302 VAL A O 1
ATOM 2272 N N . ALA A 1 303 ? 11.141 1.775 -25.472 1.00 92.69 303 ALA A N 1
ATOM 2273 C CA . ALA A 1 303 ? 12.274 0.856 -25.494 1.00 92.69 303 ALA A CA 1
ATOM 2274 C C . ALA A 1 303 ? 11.941 -0.506 -26.108 1.00 92.69 303 ALA A C 1
ATOM 2276 O O . ALA A 1 303 ? 12.760 -1.054 -26.843 1.00 92.69 303 ALA A O 1
ATOM 2277 N N . ILE A 1 304 ? 10.739 -1.026 -25.846 1.00 90.06 304 ILE A N 1
ATOM 2278 C CA . ILE A 1 304 ? 10.283 -2.297 -26.418 1.00 90.06 304 ILE A CA 1
ATOM 2279 C C . ILE A 1 304 ? 9.753 -2.118 -27.843 1.00 90.06 304 ILE A C 1
ATOM 2281 O O . ILE A 1 304 ? 10.055 -2.920 -28.720 1.00 90.06 304 ILE A O 1
ATOM 2285 N N . SER A 1 305 ? 8.936 -1.091 -28.078 1.00 87.56 305 SER A N 1
ATOM 2286 C CA . SER A 1 305 ? 8.150 -0.998 -29.314 1.00 87.56 305 SER A CA 1
ATOM 2287 C C . SER A 1 305 ? 8.856 -0.297 -30.473 1.00 87.56 305 SER A C 1
ATOM 2289 O O . SER A 1 305 ? 8.433 -0.454 -31.615 1.00 87.56 305 SER A O 1
ATOM 2291 N N . GLY A 1 306 ? 9.870 0.529 -30.195 1.00 87.50 306 GLY A N 1
ATOM 2292 C CA . GLY A 1 306 ? 10.470 1.414 -31.197 1.00 87.50 306 GLY A CA 1
ATOM 2293 C C . GLY A 1 306 ? 9.525 2.516 -31.691 1.00 87.50 306 GLY A C 1
ATOM 2294 O O . GLY A 1 306 ? 9.823 3.202 -32.666 1.00 87.50 306 GLY A O 1
ATOM 2295 N N . LEU A 1 307 ? 8.370 2.703 -31.045 1.00 88.75 307 LEU A N 1
ATOM 2296 C CA . LEU A 1 307 ? 7.437 3.774 -31.379 1.00 88.75 307 LEU A CA 1
ATOM 2297 C C . LEU A 1 307 ? 7.960 5.116 -30.869 1.00 88.75 307 LEU A C 1
ATOM 2299 O O . LEU A 1 307 ? 8.493 5.211 -29.766 1.00 88.75 307 LEU A O 1
ATOM 2303 N N . ALA A 1 308 ? 7.715 6.182 -31.630 1.00 90.38 308 ALA A N 1
ATOM 2304 C CA . ALA A 1 308 ? 7.966 7.540 -31.157 1.00 90.38 308 ALA A CA 1
ATOM 2305 C C . ALA A 1 308 ? 7.183 7.824 -29.851 1.00 90.38 308 ALA A C 1
ATOM 2307 O O . ALA A 1 308 ? 6.053 7.337 -29.715 1.00 90.38 308 ALA A O 1
ATOM 2308 N N . PRO A 1 309 ? 7.716 8.643 -28.917 1.00 93.25 309 PRO A N 1
ATOM 2309 C CA . PRO A 1 309 ? 7.093 8.910 -27.616 1.00 93.25 309 PRO A CA 1
ATOM 2310 C C . PRO A 1 309 ? 5.610 9.270 -27.680 1.00 93.25 309 PRO A C 1
ATOM 2312 O O . PRO A 1 309 ? 4.808 8.713 -26.933 1.00 93.25 309 PRO A O 1
ATOM 2315 N N . ASP A 1 310 ? 5.210 10.146 -28.602 1.00 92.81 310 ASP A N 1
ATOM 2316 C CA . ASP A 1 310 ? 3.811 10.558 -28.729 1.00 92.81 310 ASP A CA 1
ATOM 2317 C C . ASP A 1 310 ? 2.894 9.402 -29.147 1.00 92.81 310 ASP A C 1
ATOM 2319 O O . ASP A 1 310 ? 1.786 9.261 -28.620 1.00 92.81 310 ASP A O 1
ATOM 2323 N N . VAL A 1 311 ? 3.373 8.532 -30.040 1.00 92.56 311 VAL A N 1
ATOM 2324 C CA . VAL A 1 311 ? 2.635 7.354 -30.516 1.00 92.56 311 VAL A CA 1
ATOM 2325 C C . VAL A 1 311 ? 2.551 6.296 -29.416 1.00 92.56 311 VAL A C 1
ATOM 2327 O O . VAL A 1 311 ? 1.469 5.766 -29.153 1.00 92.56 311 VAL A O 1
ATOM 2330 N N . ALA A 1 312 ? 3.655 6.031 -28.710 1.00 92.81 312 ALA A N 1
ATOM 2331 C CA . ALA A 1 312 ? 3.681 5.125 -27.563 1.00 92.81 312 ALA A CA 1
ATOM 2332 C C . ALA A 1 312 ? 2.741 5.612 -26.446 1.00 92.81 312 ALA A C 1
ATOM 2334 O O . ALA A 1 312 ? 1.954 4.841 -25.898 1.00 92.81 312 ALA A O 1
ATOM 2335 N N . LYS A 1 313 ? 2.740 6.919 -26.160 1.00 93.94 313 LYS A N 1
ATOM 2336 C CA . LYS A 1 313 ? 1.861 7.558 -25.172 1.00 93.94 313 LYS A CA 1
ATOM 2337 C C . LYS A 1 313 ? 0.385 7.434 -25.547 1.00 93.94 313 LYS A C 1
ATOM 2339 O O . LYS A 1 313 ? -0.440 7.158 -24.677 1.00 93.94 313 LYS A O 1
ATOM 2344 N N . GLN A 1 314 ? 0.031 7.631 -26.818 1.00 93.25 314 GLN A N 1
ATOM 2345 C CA . GLN A 1 314 ? -1.338 7.420 -27.306 1.00 93.25 314 GLN A CA 1
ATOM 2346 C C . GLN A 1 314 ? -1.747 5.944 -27.226 1.00 93.25 314 GLN A C 1
ATOM 2348 O O . GLN A 1 314 ? -2.846 5.637 -26.763 1.00 93.25 314 GLN A O 1
ATOM 2353 N N . SER A 1 315 ? -0.842 5.038 -27.589 1.00 92.19 315 SER A N 1
ATOM 2354 C CA . SER A 1 315 ? -1.070 3.592 -27.534 1.00 92.19 315 SER A CA 1
ATOM 2355 C C . SER A 1 315 ? -1.305 3.115 -26.099 1.00 92.19 315 SER A C 1
ATOM 2357 O O . SER A 1 315 ? -2.307 2.453 -25.837 1.00 92.19 315 SER A O 1
ATOM 2359 N N . LEU A 1 316 ? -0.480 3.546 -25.138 1.00 92.62 316 LEU A N 1
ATOM 2360 C CA . LEU A 1 316 ? -0.691 3.279 -23.710 1.00 92.62 316 LEU A CA 1
ATOM 2361 C C . LEU A 1 316 ? -2.051 3.796 -23.223 1.00 92.62 316 LEU A C 1
ATOM 2363 O O . LEU A 1 316 ? -2.764 3.087 -22.515 1.00 92.62 316 LEU A O 1
ATOM 2367 N N . LYS A 1 317 ? -2.455 5.009 -23.626 1.00 92.25 317 LYS A N 1
ATOM 2368 C CA . LYS A 1 317 ? -3.775 5.553 -23.267 1.00 92.25 317 LYS A CA 1
ATOM 2369 C C . LYS A 1 317 ? -4.922 4.703 -23.812 1.00 92.25 317 LYS A C 1
ATOM 2371 O O . LYS A 1 317 ? -5.904 4.516 -23.102 1.00 92.25 317 LYS A O 1
ATOM 2376 N N . SER A 1 318 ? -4.797 4.174 -25.031 1.00 92.50 318 SER A N 1
ATOM 2377 C CA . SER A 1 318 ? -5.843 3.351 -25.657 1.00 92.50 318 SER A CA 1
ATOM 2378 C C . SER A 1 318 ? -6.138 2.052 -24.894 1.00 92.50 318 SER A C 1
ATOM 2380 O O . SER A 1 318 ? -7.259 1.555 -24.940 1.00 92.50 318 SER A O 1
ATOM 2382 N N . VAL A 1 319 ? -5.166 1.553 -24.122 1.00 91.19 319 VAL A N 1
ATOM 2383 C CA . VAL A 1 319 ? -5.289 0.351 -23.283 1.00 91.19 319 VAL A CA 1
ATOM 2384 C C . VAL A 1 319 ? -5.403 0.676 -21.788 1.00 91.19 319 VAL A C 1
ATOM 2386 O O . VAL A 1 319 ? -5.062 -0.147 -20.939 1.00 91.19 319 VAL A O 1
ATOM 2389 N N . ASN A 1 320 ? -5.870 1.881 -21.435 1.00 87.88 320 ASN A N 1
ATOM 2390 C CA . ASN A 1 320 ? -6.011 2.344 -20.045 1.00 87.88 320 ASN A CA 1
ATOM 2391 C C . ASN A 1 320 ? -4.712 2.219 -19.228 1.00 87.88 320 ASN A C 1
ATOM 2393 O O . ASN A 1 320 ? -4.728 1.822 -18.058 1.00 87.88 320 ASN A O 1
ATOM 2397 N N . SER A 1 321 ? -3.579 2.520 -19.867 1.00 87.75 321 SER A N 1
ATOM 2398 C CA . SER A 1 321 ? -2.226 2.412 -19.310 1.00 87.75 321 SER A CA 1
ATOM 2399 C C . SER A 1 321 ? -1.846 1.009 -18.820 1.00 87.75 321 SER A C 1
ATOM 2401 O O . SER A 1 321 ? -0.859 0.867 -18.101 1.00 87.75 321 SER A O 1
ATOM 2403 N N . ASN A 1 322 ? -2.589 -0.035 -19.206 1.00 91.75 322 ASN A N 1
ATOM 2404 C CA . ASN A 1 322 ? -2.210 -1.415 -18.938 1.00 91.75 322 ASN A CA 1
ATOM 2405 C C . ASN A 1 322 ? -1.042 -1.820 -19.839 1.00 91.75 322 ASN A C 1
ATOM 2407 O O . ASN A 1 322 ? -1.200 -1.995 -21.046 1.00 91.75 322 ASN A O 1
ATOM 2411 N N . PHE A 1 323 ? 0.136 -1.968 -19.234 1.00 92.00 323 PHE A N 1
ATOM 2412 C CA . PHE A 1 323 ? 1.359 -2.271 -19.969 1.00 92.00 323 PHE A CA 1
ATOM 2413 C C . PHE A 1 323 ? 1.339 -3.661 -20.615 1.00 92.00 323 PHE A C 1
ATOM 2415 O O . PHE A 1 323 ? 1.829 -3.820 -21.725 1.00 92.00 323 PHE A O 1
ATOM 2422 N N . GLN A 1 324 ? 0.722 -4.656 -19.971 1.00 90.12 324 GLN A N 1
ATOM 2423 C CA . GLN A 1 324 ? 0.574 -5.993 -20.551 1.00 90.12 324 GLN A CA 1
ATOM 2424 C C . GLN A 1 324 ? -0.299 -5.944 -21.814 1.00 90.12 324 GLN A C 1
ATOM 2426 O O . GLN A 1 324 ? 0.106 -6.442 -22.859 1.00 90.12 324 GLN A O 1
ATOM 2431 N N . ASN A 1 325 ? -1.438 -5.253 -21.756 1.00 90.12 325 ASN A N 1
ATOM 2432 C CA . ASN A 1 325 ? -2.320 -5.082 -22.912 1.00 90.12 325 ASN A CA 1
ATOM 2433 C C . ASN A 1 325 ? -1.660 -4.252 -24.028 1.00 90.12 325 ASN A C 1
ATOM 2435 O O . ASN A 1 325 ? -1.961 -4.455 -25.201 1.00 90.12 325 ASN A O 1
ATOM 2439 N N . PHE A 1 326 ? -0.772 -3.311 -23.682 1.00 91.94 326 PHE A N 1
ATOM 2440 C CA . PHE A 1 326 ? 0.040 -2.580 -24.662 1.00 91.94 326 PHE A CA 1
ATOM 2441 C C . PHE A 1 326 ? 1.003 -3.513 -25.404 1.00 91.94 326 PHE A C 1
ATOM 2443 O O . PHE A 1 326 ? 1.152 -3.401 -26.613 1.00 91.94 326 PHE A O 1
ATOM 2450 N N . LEU A 1 327 ? 1.637 -4.456 -24.706 1.00 89.00 327 LEU A N 1
ATOM 2451 C CA . LEU A 1 327 ? 2.497 -5.450 -25.349 1.00 89.00 327 LEU A CA 1
ATOM 2452 C C . LEU A 1 327 ? 1.679 -6.386 -26.249 1.00 89.00 327 LEU A C 1
ATOM 2454 O O . LEU A 1 327 ? 2.044 -6.613 -27.402 1.00 89.00 327 LEU A O 1
ATOM 2458 N N . GLU A 1 328 ? 0.531 -6.856 -25.765 1.00 87.31 328 GLU A N 1
ATOM 2459 C CA . GLU A 1 328 ? -0.375 -7.713 -26.537 1.00 87.31 328 GLU A CA 1
ATOM 2460 C C . GLU A 1 328 ? -0.896 -7.022 -27.805 1.00 87.31 328 GLU A C 1
ATOM 2462 O O . GLU A 1 328 ? -0.988 -7.661 -28.853 1.00 87.31 328 GLU A O 1
ATOM 2467 N N . SER A 1 329 ? -1.177 -5.713 -27.757 1.00 86.75 329 SER A N 1
ATOM 2468 C CA . SER A 1 329 ? -1.622 -4.957 -28.937 1.00 86.75 329 SER A CA 1
ATOM 2469 C C . SER A 1 329 ? -0.539 -4.805 -30.009 1.00 86.75 329 SER A C 1
ATOM 2471 O O . SER A 1 329 ? -0.861 -4.621 -31.182 1.00 86.75 329 SER A O 1
ATOM 2473 N N . LEU A 1 330 ? 0.732 -4.942 -29.627 1.00 83.19 330 LEU A N 1
ATOM 2474 C CA . LEU A 1 330 ? 1.879 -4.999 -30.533 1.00 83.19 330 LEU A CA 1
ATOM 2475 C C . LEU A 1 330 ? 2.181 -6.423 -31.027 1.00 83.19 330 LEU A C 1
ATOM 2477 O O . LEU A 1 330 ? 3.129 -6.619 -31.783 1.00 83.19 330 LEU A O 1
ATOM 2481 N N . GLY A 1 331 ? 1.389 -7.417 -30.616 1.00 74.50 331 GLY A N 1
ATOM 2482 C CA . GLY A 1 331 ? 1.587 -8.818 -30.980 1.00 74.50 331 GLY A CA 1
ATOM 2483 C C . GLY A 1 331 ? 2.613 -9.557 -30.120 1.00 74.50 331 GLY A C 1
ATOM 2484 O O . GLY A 1 331 ? 2.922 -10.702 -30.437 1.00 74.50 331 GLY A O 1
ATOM 2485 N N . TYR A 1 332 ? 3.109 -8.962 -29.027 1.00 67.00 332 TYR A N 1
ATOM 2486 C CA . TYR A 1 332 ? 3.924 -9.691 -28.052 1.00 67.00 332 TYR A CA 1
ATOM 2487 C C . TYR A 1 332 ? 3.031 -10.660 -27.275 1.00 67.00 332 TYR A C 1
ATOM 2489 O O . TYR A 1 332 ? 2.213 -10.241 -26.453 1.00 67.00 332 TYR A O 1
ATOM 2497 N N . GLN A 1 333 ? 3.190 -11.964 -27.506 1.00 53.47 333 GLN A N 1
ATOM 2498 C CA . GLN A 1 333 ? 2.545 -12.960 -26.657 1.00 53.47 333 GLN A CA 1
ATOM 2499 C C . GLN A 1 333 ? 3.243 -13.022 -25.288 1.00 53.47 333 GLN A C 1
ATOM 2501 O O . GLN A 1 333 ? 4.458 -12.819 -25.201 1.00 53.47 333 GLN A O 1
ATOM 2506 N N . PRO A 1 334 ? 2.535 -13.396 -24.207 1.00 47.62 334 PRO A N 1
ATOM 2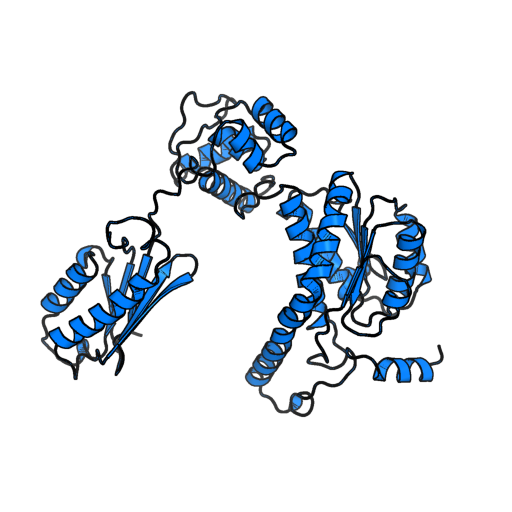507 C CA . PRO A 1 334 ? 3.152 -13.666 -22.906 1.00 47.62 334 PRO A CA 1
ATOM 2508 C C . PRO A 1 334 ? 4.310 -14.682 -22.966 1.00 47.62 334 PRO A C 1
ATOM 2510 O O . PRO A 1 334 ? 5.187 -14.647 -22.105 1.00 47.62 334 PRO A O 1
ATOM 2513 N N . SER A 1 335 ? 4.317 -15.560 -23.979 1.00 46.88 335 SER A N 1
ATOM 2514 C CA . SER A 1 335 ? 5.376 -16.532 -24.291 1.00 46.88 335 SER A CA 1
ATOM 2515 C C . SER A 1 335 ? 6.506 -16.003 -25.184 1.00 46.88 335 SER A C 1
ATOM 2517 O O . SER A 1 335 ? 7.566 -16.620 -25.214 1.00 46.88 335 SER A O 1
ATOM 2519 N N . ASP A 1 336 ? 6.278 -14.905 -25.913 1.00 41.00 336 ASP A N 1
ATOM 2520 C CA . ASP A 1 336 ? 7.245 -14.279 -26.836 1.00 41.00 336 ASP A CA 1
ATOM 2521 C C . ASP A 1 336 ? 8.066 -13.182 -26.155 1.00 41.00 336 ASP A C 1
ATOM 2523 O O . ASP A 1 336 ? 9.068 -12.706 -26.691 1.00 41.00 336 ASP A O 1
ATOM 2527 N N . LEU A 1 337 ? 7.662 -12.781 -24.948 1.00 42.53 337 LEU A N 1
ATOM 2528 C CA . LEU A 1 337 ? 8.559 -12.069 -24.057 1.00 42.53 337 LEU A CA 1
ATOM 2529 C C . LEU A 1 337 ? 9.712 -13.020 -23.744 1.00 42.53 337 LEU A C 1
ATOM 2531 O O . LEU A 1 337 ? 9.435 -14.135 -23.293 1.00 42.53 337 LEU A O 1
ATOM 2535 N N . PRO A 1 338 ? 10.976 -12.617 -23.973 1.00 33.94 338 PRO A N 1
ATOM 2536 C CA . PRO A 1 338 ? 12.101 -13.444 -23.596 1.00 33.94 338 PRO A CA 1
ATOM 2537 C C . PRO A 1 338 ? 11.912 -13.786 -22.125 1.00 33.94 338 PRO A C 1
ATOM 2539 O O . PRO A 1 338 ? 11.941 -12.915 -21.263 1.00 33.94 338 PRO A O 1
ATOM 2542 N N . VAL A 1 339 ? 11.641 -15.059 -21.837 1.00 39.94 339 VAL A N 1
ATOM 2543 C CA . VAL A 1 339 ? 11.990 -15.609 -20.539 1.00 39.94 339 VAL A CA 1
ATOM 2544 C C . VAL A 1 339 ? 13.480 -15.361 -20.479 1.00 39.94 339 VAL A C 1
ATOM 2546 O O . VAL A 1 339 ? 14.184 -15.903 -21.340 1.00 39.94 339 VAL A O 1
ATOM 2549 N N . ALA A 1 340 ? 13.913 -14.486 -19.561 1.00 36.91 340 ALA A N 1
ATOM 2550 C CA . ALA A 1 340 ? 15.309 -14.202 -19.272 1.00 36.91 340 ALA A CA 1
ATOM 2551 C C . ALA A 1 340 ? 16.156 -15.407 -19.680 1.00 36.91 340 ALA A C 1
ATOM 2553 O O . ALA A 1 340 ? 15.858 -16.510 -19.194 1.00 36.91 340 ALA A O 1
ATOM 2554 N N . PRO A 1 341 ? 17.158 -15.275 -20.574 1.00 40.00 341 PRO A N 1
ATOM 2555 C CA . PRO A 1 341 ? 18.116 -16.351 -20.752 1.00 40.00 341 PRO A CA 1
ATOM 2556 C C . PRO A 1 341 ? 18.616 -16.664 -19.350 1.00 40.00 341 PRO A C 1
ATOM 2558 O O . PRO A 1 341 ? 19.223 -15.819 -18.696 1.00 40.00 341 PRO A O 1
ATOM 2561 N N . ASN A 1 342 ? 18.192 -17.821 -18.846 1.00 47.41 342 ASN A N 1
ATOM 2562 C CA . ASN A 1 342 ? 18.077 -18.072 -17.424 1.00 47.41 342 ASN A CA 1
ATOM 2563 C C . ASN A 1 342 ? 19.478 -18.339 -16.875 1.00 47.41 342 ASN A C 1
ATOM 2565 O O . ASN A 1 342 ? 19.831 -19.464 -16.542 1.00 47.41 342 ASN A O 1
ATOM 2569 N N . THR A 1 343 ? 20.318 -17.313 -16.784 1.00 53.09 343 THR A N 1
ATOM 2570 C CA . THR A 1 343 ? 21.472 -17.326 -15.902 1.00 53.09 343 THR A CA 1
ATOM 2571 C C . THR A 1 343 ? 20.960 -16.935 -14.527 1.00 53.09 343 THR A C 1
ATOM 2573 O O . THR A 1 343 ? 21.374 -15.923 -13.965 1.00 53.09 343 THR A O 1
ATOM 2576 N N . THR A 1 344 ? 20.005 -17.710 -13.994 1.00 64.44 344 THR A N 1
ATOM 2577 C CA . THR A 1 344 ? 19.743 -17.671 -12.560 1.00 64.44 344 THR A CA 1
ATOM 2578 C C . THR A 1 344 ? 21.088 -17.941 -11.897 1.00 64.44 344 THR A C 1
ATOM 2580 O O . THR A 1 344 ? 21.675 -19.006 -12.085 1.00 64.44 344 THR A O 1
ATOM 2583 N N . GLU A 1 345 ? 21.629 -16.947 -11.202 1.00 76.44 345 GLU A N 1
ATOM 2584 C CA . GLU A 1 345 ? 22.858 -17.131 -10.446 1.00 76.44 345 GLU A CA 1
ATOM 2585 C C . GLU A 1 345 ? 22.546 -18.017 -9.245 1.00 76.44 345 GLU A C 1
ATOM 2587 O O . GLU A 1 345 ? 21.729 -17.655 -8.391 1.00 76.44 345 GLU A O 1
ATOM 2592 N N . TYR A 1 346 ? 23.203 -19.171 -9.186 1.00 85.62 346 TYR A N 1
ATOM 2593 C CA . TYR A 1 346 ? 23.102 -20.082 -8.058 1.00 85.62 346 TYR A CA 1
ATOM 2594 C C . TYR A 1 346 ? 24.346 -19.967 -7.180 1.00 85.62 346 TYR A C 1
ATOM 2596 O O . TYR A 1 346 ? 25.482 -20.006 -7.660 1.00 85.62 346 TYR A O 1
ATOM 2604 N N . PHE A 1 347 ? 24.115 -19.848 -5.878 1.00 91.38 347 PHE A N 1
ATOM 2605 C CA . PHE A 1 347 ? 25.135 -19.858 -4.838 1.00 91.38 347 PHE A CA 1
ATOM 2606 C C . PHE A 1 347 ? 25.007 -21.168 -4.064 1.00 91.38 347 PHE A C 1
ATOM 2608 O O . PHE A 1 347 ? 23.920 -21.493 -3.582 1.00 91.38 347 PHE A O 1
ATOM 2615 N N . LEU A 1 348 ? 26.099 -21.923 -3.956 1.00 93.75 348 LEU A N 1
ATOM 2616 C CA . LEU A 1 348 ? 26.136 -23.213 -3.271 1.00 93.75 348 LEU A CA 1
ATOM 2617 C C . LEU A 1 348 ? 26.912 -23.091 -1.959 1.00 93.75 348 LEU A C 1
ATOM 2619 O O . LEU A 1 348 ? 28.020 -22.558 -1.938 1.00 93.75 348 LEU A O 1
ATOM 2623 N N . CYS A 1 349 ? 26.352 -23.629 -0.880 1.00 94.25 349 CYS A N 1
ATOM 2624 C CA . CYS A 1 349 ? 27.041 -23.783 0.396 1.00 94.25 349 CYS A CA 1
ATOM 2625 C C . CYS A 1 349 ? 26.962 -25.240 0.863 1.00 94.25 349 CYS A C 1
ATOM 2627 O O . CYS A 1 349 ? 25.873 -25.819 0.906 1.00 94.25 349 CYS A O 1
ATOM 2629 N N . VAL A 1 350 ? 28.108 -25.816 1.215 1.00 93.62 350 VAL A N 1
ATOM 2630 C CA . VAL A 1 350 ? 28.248 -27.144 1.813 1.00 93.62 350 VAL A CA 1
ATOM 2631 C C . VAL A 1 350 ? 28.756 -26.975 3.237 1.00 93.62 350 VAL A C 1
ATOM 2633 O O . VAL A 1 350 ? 29.802 -26.375 3.455 1.00 93.62 350 VAL A O 1
ATOM 2636 N N . ASP A 1 351 ? 28.025 -27.537 4.189 1.00 91.56 351 ASP A N 1
ATOM 2637 C CA . ASP A 1 351 ? 28.426 -27.683 5.583 1.00 91.56 351 ASP A CA 1
ATOM 2638 C C . ASP A 1 351 ? 28.624 -29.176 5.873 1.00 91.56 351 ASP A C 1
ATOM 2640 O O . ASP A 1 351 ? 27.665 -29.952 5.921 1.00 91.56 351 ASP A O 1
ATOM 2644 N N . GLY A 1 352 ? 29.880 -29.598 6.003 1.00 84.12 352 GLY A N 1
ATOM 2645 C CA . GLY A 1 352 ? 30.271 -30.950 6.397 1.00 84.12 352 GLY A CA 1
ATOM 2646 C C . GLY A 1 352 ? 30.927 -31.003 7.775 1.00 84.12 352 GLY A C 1
ATOM 2647 O O . GLY A 1 352 ? 31.798 -31.841 7.997 1.00 84.12 352 GLY A O 1
ATOM 2648 N N . GLY A 1 353 ? 30.520 -30.133 8.705 1.00 68.19 353 GLY A N 1
ATOM 2649 C CA . GLY A 1 353 ? 31.153 -29.989 10.019 1.00 68.19 353 GLY A CA 1
ATOM 2650 C C . GLY A 1 353 ? 30.948 -31.133 11.032 1.00 68.19 353 GLY A C 1
ATOM 2651 O O . GLY A 1 353 ? 31.558 -31.123 12.098 1.00 68.19 353 GLY A O 1
ATOM 2652 N N . GLY A 1 354 ? 30.104 -32.143 10.768 1.00 69.31 354 GLY A N 1
ATOM 2653 C CA . GLY A 1 354 ? 29.732 -33.116 11.811 1.00 69.31 354 GLY A CA 1
ATOM 2654 C C . GLY A 1 354 ? 29.126 -34.443 11.342 1.00 69.31 354 GLY A C 1
ATOM 2655 O O . GLY A 1 354 ? 29.501 -35.004 10.313 1.00 69.31 354 GLY A O 1
ATOM 2656 N N . THR A 1 355 ? 28.175 -34.972 12.125 1.00 77.31 355 THR A N 1
ATOM 2657 C CA . THR A 1 355 ? 27.473 -36.249 11.857 1.00 77.31 355 THR A CA 1
ATOM 2658 C C . THR A 1 355 ? 26.507 -36.186 10.672 1.00 77.31 355 THR A C 1
ATOM 2660 O O . THR A 1 355 ? 25.955 -37.214 10.277 1.00 77.31 355 THR A O 1
ATOM 2663 N N . LYS A 1 356 ? 26.293 -34.991 10.110 1.00 82.50 356 LYS A N 1
ATOM 2664 C CA . LYS A 1 356 ? 25.420 -34.735 8.966 1.00 82.50 356 LYS A CA 1
ATOM 2665 C C . LYS A 1 356 ? 26.065 -33.719 8.036 1.00 82.50 356 LYS A C 1
ATOM 2667 O O . LYS A 1 356 ? 26.524 -32.678 8.495 1.00 82.50 356 LYS A O 1
ATOM 2672 N N . CYS A 1 357 ? 26.034 -34.008 6.745 1.00 89.31 357 CYS A N 1
ATOM 2673 C CA . CYS A 1 357 ? 26.324 -33.051 5.689 1.00 89.31 357 CYS A CA 1
ATOM 2674 C C . CYS A 1 357 ? 25.051 -32.287 5.333 1.00 89.31 357 CYS A C 1
ATOM 2676 O O . CYS A 1 357 ? 24.003 -32.911 5.161 1.00 89.31 357 CYS A O 1
ATOM 2678 N N . SER A 1 358 ? 25.121 -30.965 5.202 1.00 91.88 358 SER A N 1
ATOM 2679 C CA . SER A 1 358 ? 24.039 -30.141 4.665 1.00 91.88 358 SER A CA 1
ATOM 2680 C C . SER A 1 358 ? 24.531 -29.396 3.434 1.00 91.88 358 SER A C 1
ATOM 2682 O O . SER A 1 358 ? 25.573 -28.753 3.462 1.00 91.88 358 SER A O 1
ATOM 2684 N N . VAL A 1 359 ? 23.733 -29.415 2.373 1.00 94.69 359 VAL A N 1
ATOM 2685 C CA . VAL A 1 359 ? 23.965 -28.631 1.160 1.00 94.69 359 VAL A CA 1
ATOM 2686 C C . VAL A 1 359 ? 22.797 -27.678 0.965 1.00 94.69 359 VAL A C 1
ATOM 2688 O O . VAL A 1 359 ? 21.642 -28.080 1.097 1.00 94.69 359 VAL A O 1
ATOM 2691 N N . SER A 1 360 ? 23.094 -26.417 0.676 1.00 94.31 360 SER A N 1
ATOM 2692 C CA . SER A 1 360 ? 22.115 -25.349 0.473 1.00 94.31 360 SER A CA 1
ATOM 2693 C C . SER A 1 360 ? 22.396 -24.645 -0.850 1.00 94.31 360 SER A C 1
ATOM 2695 O O . SER A 1 360 ? 23.527 -24.227 -1.094 1.00 94.31 360 SER A O 1
ATOM 2697 N N . ILE A 1 361 ? 21.369 -24.486 -1.682 1.00 91.44 361 ILE A N 1
ATOM 2698 C CA . ILE A 1 361 ? 21.419 -23.728 -2.933 1.00 91.44 361 ILE A CA 1
ATOM 2699 C C . ILE A 1 361 ? 20.533 -22.500 -2.777 1.00 91.44 361 ILE A C 1
ATOM 2701 O O . ILE A 1 361 ? 19.357 -22.611 -2.424 1.00 91.44 361 ILE A O 1
ATOM 2705 N N . ALA A 1 362 ? 21.092 -21.327 -3.044 1.00 87.94 362 ALA A N 1
ATOM 2706 C CA . ALA A 1 362 ? 20.392 -20.057 -2.973 1.00 87.94 362 ALA A CA 1
ATOM 2707 C C . ALA A 1 362 ? 20.491 -19.290 -4.292 1.00 87.94 362 ALA A C 1
ATOM 2709 O O . ALA A 1 362 ? 21.405 -19.480 -5.089 1.00 87.94 362 ALA A O 1
ATOM 2710 N N . THR A 1 363 ? 19.541 -18.389 -4.485 1.00 83.94 363 THR A N 1
ATOM 2711 C CA . THR A 1 363 ? 19.553 -17.330 -5.496 1.00 83.94 363 THR A CA 1
ATOM 2712 C C . THR A 1 363 ? 19.617 -15.983 -4.779 1.00 83.94 363 THR A C 1
ATOM 2714 O O . THR A 1 363 ? 19.497 -15.917 -3.552 1.00 83.94 363 THR A O 1
ATOM 2717 N N . ARG A 1 364 ? 19.723 -14.876 -5.523 1.00 76.19 364 ARG A N 1
ATOM 2718 C CA . ARG A 1 364 ? 19.624 -13.527 -4.930 1.00 76.19 364 ARG A CA 1
ATOM 2719 C C . ARG A 1 364 ? 18.302 -13.283 -4.186 1.00 76.19 364 ARG A C 1
ATOM 2721 O O . ARG A 1 364 ? 18.249 -12.405 -3.333 1.00 76.19 364 ARG A O 1
ATOM 2728 N N . SER A 1 365 ? 17.249 -14.040 -4.499 1.00 71.69 365 SER A N 1
ATOM 2729 C CA . SER A 1 365 ? 15.937 -13.952 -3.847 1.00 71.69 365 SER A CA 1
ATOM 2730 C C . SER A 1 365 ? 15.771 -14.862 -2.626 1.00 71.69 365 SER A C 1
ATOM 2732 O O . SER A 1 365 ? 14.749 -14.766 -1.954 1.00 71.69 365 SER A O 1
ATOM 2734 N N . GLY A 1 366 ? 16.746 -15.723 -2.313 1.00 78.19 366 GLY A N 1
ATOM 2735 C CA . GLY A 1 366 ? 16.711 -16.587 -1.130 1.00 78.19 366 GLY A CA 1
ATOM 2736 C C . GLY A 1 366 ? 17.070 -18.045 -1.409 1.00 78.19 366 GLY A C 1
ATOM 2737 O O . GLY A 1 366 ? 17.530 -18.401 -2.495 1.00 78.19 366 GLY A O 1
ATOM 2738 N N . LEU A 1 367 ? 16.880 -18.892 -0.394 1.00 83.75 367 LEU A N 1
ATOM 2739 C CA . LEU A 1 367 ? 17.151 -20.329 -0.459 1.00 83.75 367 LEU A CA 1
ATOM 2740 C C . LEU A 1 367 ? 16.142 -21.025 -1.384 1.00 83.75 367 LEU A C 1
ATOM 2742 O O . LEU A 1 367 ? 14.938 -20.850 -1.221 1.00 83.75 367 LEU A O 1
ATOM 2746 N N . VAL A 1 368 ? 16.638 -21.826 -2.326 1.00 85.12 368 VAL A N 1
ATOM 2747 C CA . VAL A 1 368 ? 15.828 -22.510 -3.352 1.00 85.12 368 VAL A CA 1
ATOM 2748 C C . VAL A 1 368 ? 16.004 -24.028 -3.363 1.00 85.12 368 VAL A C 1
ATOM 2750 O O . VAL A 1 368 ? 15.237 -24.716 -4.021 1.00 85.12 368 VAL A O 1
ATOM 2753 N N . GLY A 1 369 ? 16.986 -24.566 -2.639 1.00 88.88 369 GLY A N 1
ATOM 2754 C CA . GLY A 1 369 ? 17.151 -26.009 -2.492 1.00 88.88 369 GLY A CA 1
ATOM 2755 C C . GLY A 1 369 ? 17.984 -26.364 -1.271 1.00 88.88 369 GLY A C 1
ATOM 2756 O O . GLY A 1 369 ? 18.910 -25.635 -0.906 1.00 88.88 369 GLY A O 1
ATOM 2757 N N . ARG A 1 370 ? 17.657 -27.483 -0.622 1.00 93.06 370 ARG A N 1
ATOM 2758 C CA . ARG A 1 370 ? 18.420 -27.991 0.519 1.00 93.06 370 ARG A CA 1
ATOM 2759 C C . ARG A 1 370 ? 18.452 -29.509 0.535 1.00 93.06 370 ARG A C 1
ATOM 2761 O O . ARG A 1 370 ? 17.412 -30.140 0.427 1.00 93.06 370 ARG A O 1
ATOM 2768 N N . GLY A 1 371 ? 19.621 -30.087 0.766 1.00 92.94 371 GLY A N 1
ATOM 2769 C CA . GLY A 1 371 ? 19.771 -31.526 0.946 1.00 92.94 371 GLY A CA 1
ATOM 2770 C C . GLY A 1 371 ? 20.625 -31.861 2.152 1.00 92.94 371 GLY A C 1
ATOM 2771 O O . GLY A 1 371 ? 21.406 -31.032 2.633 1.00 92.94 371 GLY A O 1
ATOM 2772 N N . ARG A 1 372 ? 20.435 -33.064 2.687 1.00 92.56 372 ARG A N 1
ATOM 2773 C CA . ARG A 1 372 ? 21.145 -33.549 3.866 1.00 92.56 372 ARG A CA 1
ATOM 2774 C C . ARG A 1 372 ? 21.558 -35.002 3.689 1.00 92.56 372 ARG A C 1
ATOM 2776 O O . ARG A 1 372 ? 20.783 -35.835 3.245 1.00 92.56 372 ARG A O 1
ATOM 2783 N N . ALA A 1 373 ? 22.769 -35.319 4.120 1.00 92.00 373 ALA A N 1
ATOM 2784 C CA . ALA A 1 373 ? 23.304 -36.675 4.086 1.00 92.00 373 ALA A CA 1
ATOM 2785 C C . ALA A 1 373 ? 24.000 -37.031 5.408 1.00 92.00 373 ALA A C 1
ATOM 2787 O O . ALA A 1 373 ? 23.913 -36.291 6.393 1.00 92.00 373 ALA A O 1
ATOM 2788 N N . GLY A 1 374 ? 24.643 -38.199 5.439 1.00 87.44 374 GLY A N 1
ATOM 2789 C CA . GLY A 1 374 ? 25.355 -38.727 6.600 1.00 87.44 374 GLY A CA 1
ATOM 2790 C C . GLY A 1 374 ? 26.623 -37.946 6.958 1.00 87.44 374 GLY A C 1
ATOM 2791 O O . GLY A 1 374 ? 26.811 -36.800 6.555 1.00 87.44 374 GLY A O 1
ATOM 2792 N N . ALA A 1 375 ? 27.491 -38.570 7.752 1.00 85.69 375 ALA A N 1
ATOM 2793 C CA . ALA A 1 375 ? 28.681 -37.928 8.306 1.00 85.69 375 ALA A CA 1
ATOM 2794 C C . ALA A 1 375 ? 29.692 -37.503 7.225 1.00 85.69 375 ALA A C 1
ATOM 2796 O O . ALA A 1 375 ? 29.980 -38.271 6.309 1.00 85.69 375 ALA A O 1
ATOM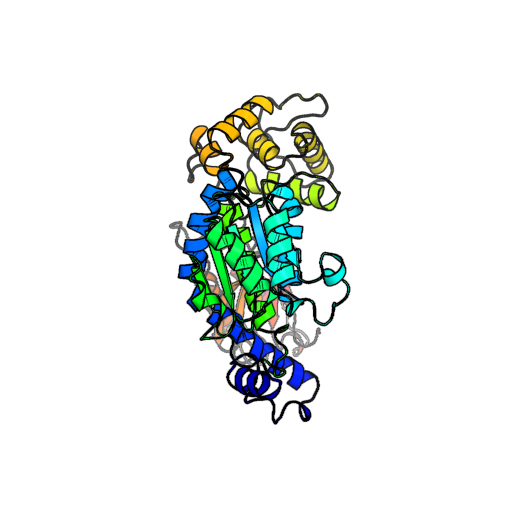 2797 N N . CYS A 1 376 ? 30.259 -36.303 7.384 1.00 84.31 376 CYS A N 1
ATOM 2798 C CA . CYS A 1 376 ? 31.246 -35.712 6.465 1.00 84.31 376 CYS A CA 1
ATOM 2799 C C . CYS A 1 376 ? 32.509 -35.186 7.160 1.00 84.31 376 CYS A C 1
ATOM 2801 O O . CYS A 1 376 ? 33.328 -34.539 6.517 1.00 84.31 376 CYS A O 1
ATOM 2803 N N . ASN A 1 377 ? 32.678 -35.445 8.458 1.00 83.00 377 ASN A N 1
ATOM 2804 C CA . ASN A 1 377 ? 33.848 -34.965 9.184 1.00 83.00 377 ASN A CA 1
ATOM 2805 C C . ASN A 1 377 ? 35.110 -35.719 8.726 1.00 83.00 377 ASN A C 1
ATOM 2807 O O . ASN A 1 377 ? 35.188 -36.948 8.824 1.00 83.00 377 ASN A O 1
ATOM 2811 N N . PHE A 1 378 ? 36.101 -34.962 8.256 1.00 76.38 378 PHE A N 1
ATOM 2812 C CA . PHE A 1 378 ? 37.320 -35.480 7.640 1.00 76.38 378 PHE A CA 1
ATOM 2813 C C . PHE A 1 378 ? 38.186 -36.300 8.614 1.00 76.38 378 PHE A C 1
ATOM 2815 O O . PHE A 1 378 ? 38.946 -37.168 8.192 1.00 76.38 378 PHE A O 1
ATOM 2822 N N . ASN A 1 379 ? 38.032 -36.094 9.927 1.00 75.56 379 ASN A N 1
ATOM 2823 C CA . ASN A 1 379 ? 38.767 -36.842 10.951 1.00 75.56 379 ASN A CA 1
ATOM 2824 C C . ASN A 1 379 ? 38.259 -38.279 11.143 1.00 75.56 379 ASN A C 1
ATOM 2826 O O . ASN A 1 379 ? 38.980 -39.111 11.692 1.00 75.56 379 ASN A O 1
ATOM 2830 N N . CYS A 1 380 ? 37.014 -38.579 10.759 1.00 76.12 380 CYS A N 1
ATOM 2831 C CA . CYS A 1 380 ? 36.390 -39.879 11.031 1.00 76.12 380 CYS A CA 1
ATOM 2832 C C . CYS A 1 380 ? 35.775 -40.564 9.805 1.00 76.12 380 CYS A C 1
ATOM 2834 O O . CYS A 1 380 ? 35.335 -41.710 9.913 1.00 76.12 380 CYS A O 1
ATOM 2836 N N . VAL A 1 381 ? 35.768 -39.907 8.642 1.00 81.56 381 VAL A N 1
ATOM 2837 C CA . VAL A 1 381 ? 35.203 -40.428 7.392 1.00 81.56 381 VAL A CA 1
ATOM 2838 C C . VAL A 1 381 ? 36.259 -40.382 6.290 1.00 81.56 381 VAL A C 1
ATOM 2840 O O . VAL A 1 381 ? 36.936 -39.374 6.105 1.00 81.56 381 VAL A O 1
ATOM 2843 N N . LYS A 1 382 ? 36.406 -41.475 5.531 1.00 84.56 382 LYS A N 1
ATOM 2844 C CA . LYS A 1 382 ? 37.324 -41.524 4.382 1.00 84.56 382 LYS A CA 1
ATOM 2845 C C . LYS A 1 382 ? 36.867 -40.555 3.285 1.00 84.56 382 LYS A C 1
ATOM 2847 O O . LYS A 1 382 ? 35.669 -40.381 3.079 1.00 84.56 382 LYS A O 1
ATOM 2852 N N . LEU A 1 383 ? 37.814 -40.005 2.519 1.00 84.50 383 LEU A N 1
ATOM 2853 C CA . LEU A 1 383 ? 37.554 -39.049 1.431 1.00 84.50 383 LEU A CA 1
ATOM 2854 C C . LEU A 1 383 ? 36.449 -39.511 0.461 1.00 84.50 383 LEU A C 1
ATOM 2856 O O . LEU A 1 383 ? 35.575 -38.722 0.117 1.00 84.50 383 LEU A O 1
ATOM 2860 N N . ASP A 1 384 ? 36.460 -40.776 0.033 1.00 86.00 384 ASP A N 1
ATOM 2861 C CA . ASP A 1 384 ? 35.450 -41.300 -0.901 1.00 86.00 384 ASP A CA 1
ATOM 2862 C C . ASP A 1 384 ? 34.048 -41.370 -0.285 1.00 86.00 384 ASP A C 1
ATOM 2864 O O . ASP A 1 384 ? 33.063 -41.006 -0.931 1.00 86.00 384 ASP A O 1
ATOM 2868 N N . ASP A 1 385 ? 33.955 -41.780 0.981 1.00 86.19 385 ASP A N 1
ATOM 2869 C CA . ASP A 1 385 ? 32.689 -41.845 1.710 1.00 86.19 385 ASP A CA 1
ATOM 2870 C C . ASP A 1 385 ? 32.136 -40.439 1.978 1.00 86.19 385 ASP A C 1
ATOM 2872 O O . ASP A 1 385 ? 30.938 -40.205 1.815 1.00 86.19 385 ASP A O 1
ATOM 2876 N N . MET A 1 386 ? 33.011 -39.481 2.299 1.00 87.62 386 MET A N 1
ATOM 2877 C CA . MET A 1 386 ? 32.658 -38.069 2.446 1.00 87.62 386 MET A CA 1
ATOM 2878 C C . MET A 1 386 ? 32.144 -37.488 1.122 1.00 87.62 386 MET A C 1
ATOM 2880 O O . MET A 1 386 ? 31.061 -36.905 1.082 1.00 87.62 386 MET A O 1
ATOM 2884 N N . MET A 1 387 ? 32.865 -37.693 0.014 1.00 90.56 387 MET A N 1
ATOM 2885 C CA . MET A 1 387 ? 32.430 -37.227 -1.309 1.00 90.56 387 MET A CA 1
ATOM 2886 C C . MET A 1 387 ? 31.092 -37.841 -1.718 1.00 90.56 387 MET A C 1
ATOM 2888 O O . MET A 1 387 ? 30.252 -37.157 -2.308 1.00 90.56 387 MET A O 1
ATOM 2892 N N . ARG A 1 388 ? 30.843 -39.103 -1.353 1.00 90.81 388 ARG A N 1
ATOM 2893 C CA . ARG A 1 388 ? 29.540 -39.744 -1.545 1.00 90.81 388 ARG A CA 1
ATOM 2894 C C . ARG A 1 388 ? 28.436 -39.031 -0.762 1.00 90.81 388 ARG A C 1
ATOM 2896 O O . ARG A 1 388 ? 27.374 -38.788 -1.331 1.00 90.81 388 ARG A O 1
ATOM 2903 N N . GLN A 1 389 ? 28.662 -38.677 0.503 1.00 92.81 389 GLN A N 1
ATOM 2904 C CA . GLN A 1 389 ? 27.670 -37.940 1.295 1.00 92.81 389 GLN A CA 1
ATOM 2905 C C . GLN A 1 389 ? 27.409 -36.533 0.732 1.00 92.81 389 GLN A C 1
ATOM 2907 O O . GLN A 1 389 ? 26.248 -36.152 0.585 1.00 92.81 389 GLN A O 1
ATOM 2912 N N . ILE A 1 390 ? 28.453 -35.795 0.335 1.00 91.50 390 ILE A N 1
ATOM 2913 C CA . ILE A 1 390 ? 28.308 -34.478 -0.315 1.00 91.50 390 ILE A CA 1
ATOM 2914 C C . ILE A 1 390 ? 27.496 -34.611 -1.611 1.00 91.50 390 ILE A C 1
ATOM 2916 O O . ILE A 1 390 ? 26.570 -33.838 -1.839 1.00 91.50 390 ILE A O 1
ATOM 2920 N N . THR A 1 391 ? 27.782 -35.631 -2.425 1.00 92.56 391 THR A N 1
ATOM 2921 C CA . THR A 1 391 ? 27.059 -35.900 -3.679 1.00 92.56 391 THR A CA 1
ATOM 2922 C C . THR A 1 391 ? 25.577 -36.192 -3.433 1.00 92.56 391 THR A C 1
ATOM 2924 O O . THR A 1 391 ? 24.722 -35.676 -4.154 1.00 92.56 391 THR A O 1
ATOM 2927 N N . LEU A 1 392 ? 25.249 -36.987 -2.408 1.00 90.56 392 LEU A N 1
ATOM 2928 C CA . LEU A 1 392 ? 23.862 -37.298 -2.043 1.00 90.56 392 LEU A CA 1
ATOM 2929 C C . LEU A 1 392 ? 23.100 -36.041 -1.609 1.00 90.56 392 LEU A C 1
ATOM 2931 O O . LEU A 1 392 ? 22.035 -35.757 -2.157 1.00 90.56 392 LEU A O 1
ATOM 2935 N N . ALA A 1 393 ? 23.671 -35.258 -0.690 1.00 91.06 393 ALA A N 1
ATOM 2936 C CA . ALA A 1 393 ? 23.063 -34.013 -0.226 1.00 91.06 393 ALA A CA 1
ATOM 2937 C C . ALA A 1 393 ? 22.929 -32.984 -1.362 1.00 91.06 393 ALA A C 1
ATOM 2939 O O . ALA A 1 393 ? 21.924 -32.284 -1.462 1.00 91.06 393 ALA A O 1
ATOM 2940 N N . PHE A 1 394 ? 23.908 -32.906 -2.262 1.00 92.38 394 PHE A N 1
ATOM 2941 C CA . PHE A 1 394 ? 23.853 -32.018 -3.419 1.00 92.38 394 PHE A CA 1
ATOM 2942 C C . PHE A 1 394 ? 22.769 -32.423 -4.422 1.00 92.38 394 PHE A C 1
ATOM 2944 O O . PHE A 1 394 ? 22.018 -31.572 -4.898 1.00 92.38 394 PHE A O 1
ATOM 2951 N N . THR A 1 395 ? 22.638 -33.721 -4.699 1.00 87.62 395 THR A N 1
ATOM 2952 C CA . THR A 1 395 ? 21.607 -34.248 -5.605 1.00 87.62 395 THR A CA 1
ATOM 2953 C C . THR A 1 395 ? 20.203 -33.972 -5.065 1.00 87.62 395 THR A C 1
ATOM 2955 O O . THR A 1 395 ? 19.326 -33.543 -5.815 1.00 87.62 395 THR A O 1
ATOM 2958 N N . GLU A 1 396 ? 19.996 -34.155 -3.757 1.00 87.69 396 GLU A N 1
ATOM 2959 C CA . GLU A 1 396 ? 18.739 -33.805 -3.091 1.00 87.69 396 GLU A CA 1
ATOM 2960 C C . GLU A 1 396 ? 18.456 -32.295 -3.184 1.00 87.69 396 GLU A C 1
ATOM 2962 O O . GLU A 1 396 ? 17.347 -31.904 -3.546 1.00 87.69 396 GLU A O 1
ATOM 2967 N N . ALA A 1 397 ? 19.460 -31.441 -2.956 1.00 87.81 397 ALA A N 1
ATOM 2968 C CA . ALA A 1 397 ? 19.304 -29.991 -3.070 1.00 87.81 397 ALA A CA 1
ATOM 2969 C C . ALA A 1 397 ? 18.943 -29.540 -4.498 1.00 87.81 397 ALA A C 1
ATOM 2971 O O . ALA A 1 397 ? 18.079 -28.680 -4.663 1.00 87.81 397 ALA A O 1
ATOM 2972 N N . ILE A 1 398 ? 19.563 -30.128 -5.530 1.00 85.44 398 ILE A N 1
ATOM 2973 C CA . ILE A 1 398 ? 19.255 -29.827 -6.939 1.00 85.44 398 ILE A CA 1
ATOM 2974 C C . ILE A 1 398 ? 17.827 -30.240 -7.301 1.00 85.44 398 ILE A C 1
ATOM 2976 O O . ILE A 1 398 ? 17.171 -29.536 -8.066 1.00 85.44 398 ILE A O 1
ATOM 2980 N N . SER A 1 399 ? 17.336 -31.360 -6.764 1.00 81.81 399 SER A N 1
ATOM 2981 C CA . SER A 1 399 ? 15.998 -31.873 -7.094 1.00 81.81 399 SER A CA 1
ATOM 2982 C C . SER A 1 399 ? 14.853 -30.922 -6.721 1.00 81.81 399 SER A C 1
ATOM 2984 O O . SER A 1 399 ? 13.756 -31.058 -7.247 1.00 81.81 399 SER A O 1
ATOM 2986 N N . GLN A 1 400 ? 15.112 -29.946 -5.847 1.00 83.06 400 GLN A N 1
ATOM 2987 C CA . GLN A 1 400 ? 14.137 -28.956 -5.382 1.00 83.06 400 GLN A CA 1
ATOM 2988 C C . GLN A 1 400 ? 14.138 -27.663 -6.214 1.00 83.06 400 GLN A C 1
ATOM 2990 O O . GLN A 1 400 ? 13.338 -26.766 -5.950 1.00 83.06 400 GLN A O 1
ATOM 2995 N N . LEU A 1 401 ? 15.034 -27.530 -7.200 1.00 77.44 401 LEU A N 1
ATOM 2996 C CA . LEU A 1 401 ? 15.152 -26.305 -7.985 1.00 77.44 401 LEU A CA 1
ATOM 2997 C C . LEU A 1 401 ? 13.974 -26.145 -8.967 1.00 77.44 401 LEU A C 1
ATOM 2999 O O . LEU A 1 401 ? 13.677 -27.072 -9.724 1.00 77.44 401 LEU A O 1
ATOM 3003 N N . PRO A 1 402 ? 13.360 -24.948 -9.048 1.00 61.25 402 PRO A N 1
ATOM 3004 C CA . PRO A 1 402 ? 12.117 -24.719 -9.796 1.00 61.25 402 PRO A CA 1
ATOM 3005 C C . PRO A 1 402 ? 12.232 -24.871 -11.326 1.00 61.25 402 PRO A C 1
ATOM 3007 O O . PRO A 1 402 ? 11.220 -24.871 -12.017 1.00 61.25 402 PRO A O 1
ATOM 3010 N N . SER A 1 403 ? 13.445 -24.991 -11.875 1.00 56.22 403 SER A N 1
ATOM 3011 C CA . SER A 1 403 ? 13.725 -25.022 -13.320 1.00 56.22 403 SER A CA 1
ATOM 3012 C C . SER A 1 403 ? 14.098 -26.405 -13.876 1.00 56.22 403 SER A C 1
ATOM 3014 O O . SER A 1 403 ? 14.303 -26.535 -15.082 1.00 56.22 403 SER A O 1
ATOM 3016 N N . VAL A 1 404 ? 14.170 -27.448 -13.038 1.00 50.41 404 VAL A N 1
ATOM 3017 C CA . VAL A 1 404 ? 14.635 -28.786 -13.461 1.00 50.41 404 VAL A CA 1
ATOM 3018 C C . VAL A 1 404 ? 13.526 -29.622 -14.126 1.00 50.41 404 VAL A C 1
ATOM 3020 O O . VAL A 1 404 ? 13.830 -30.572 -14.842 1.00 50.41 404 VAL A O 1
ATOM 3023 N N . GLU A 1 405 ? 12.250 -29.248 -13.981 1.00 42.12 405 GLU A N 1
ATOM 3024 C CA . GLU A 1 405 ? 11.117 -30.008 -14.544 1.00 42.12 405 GLU A CA 1
ATOM 3025 C C . GLU A 1 405 ? 10.691 -29.586 -15.964 1.00 42.12 405 GLU A C 1
ATOM 3027 O O . GLU A 1 405 ? 9.996 -30.344 -16.637 1.00 42.12 405 GLU A O 1
ATOM 3032 N N . GLN A 1 406 ? 11.105 -28.415 -16.468 1.00 39.31 406 GLN A N 1
ATOM 3033 C CA . GLN A 1 406 ? 10.542 -27.860 -17.715 1.00 39.31 406 GLN A CA 1
ATOM 3034 C C . GLN A 1 406 ? 11.306 -28.185 -19.008 1.00 39.31 406 GLN A C 1
ATOM 3036 O O . GLN A 1 406 ? 10.782 -27.943 -20.092 1.00 39.31 406 GLN A O 1
ATOM 3041 N N . TYR A 1 407 ? 12.501 -28.778 -18.942 1.00 35.12 407 TYR A N 1
ATOM 3042 C CA . TYR A 1 407 ? 13.265 -29.138 -20.139 1.00 35.12 407 TYR A CA 1
ATOM 3043 C C . TYR A 1 407 ? 13.840 -30.544 -19.986 1.00 35.12 407 TYR A C 1
ATOM 3045 O O . TYR A 1 407 ? 14.581 -30.822 -19.050 1.00 35.12 407 TYR A O 1
ATOM 3053 N N . ASN A 1 408 ? 13.512 -31.431 -20.929 1.00 35.38 408 ASN A N 1
ATOM 3054 C CA . ASN A 1 408 ? 13.856 -32.862 -20.968 1.00 35.38 408 ASN A CA 1
ATOM 3055 C C . ASN A 1 408 ? 15.370 -33.180 -21.098 1.00 35.38 408 ASN A C 1
ATOM 3057 O O . ASN A 1 408 ? 15.758 -34.233 -21.597 1.00 35.38 408 ASN A O 1
ATOM 3061 N N . PHE A 1 409 ? 16.247 -32.292 -20.631 1.00 37.88 409 PHE A N 1
ATOM 3062 C CA . PHE A 1 409 ? 17.684 -32.496 -20.522 1.00 37.88 409 PHE A CA 1
ATOM 3063 C C . PHE A 1 409 ? 18.163 -31.969 -19.166 1.00 37.88 409 PHE A C 1
ATOM 3065 O O . PHE A 1 409 ? 18.100 -30.770 -18.904 1.00 37.88 409 PHE A O 1
ATOM 3072 N N . LYS A 1 410 ? 18.680 -32.869 -18.315 1.00 42.28 410 LYS A N 1
ATOM 3073 C CA . LYS A 1 410 ? 19.357 -32.541 -17.048 1.00 42.28 410 LYS A CA 1
ATOM 3074 C C . LYS A 1 410 ? 20.601 -31.691 -17.327 1.00 42.28 410 LYS A C 1
ATOM 3076 O O . LYS A 1 410 ? 21.704 -32.221 -17.434 1.00 42.28 410 LYS A O 1
ATOM 3081 N N . ARG A 1 411 ? 20.442 -30.378 -17.473 1.00 50.66 411 ARG A N 1
ATOM 3082 C CA . ARG A 1 411 ? 21.566 -29.441 -17.504 1.00 50.66 411 ARG A CA 1
ATOM 3083 C C . ARG A 1 411 ? 21.804 -28.946 -16.085 1.00 50.66 411 ARG A C 1
ATOM 3085 O O . ARG A 1 411 ? 20.893 -28.440 -15.438 1.00 50.66 411 ARG A O 1
ATOM 3092 N N . MET A 1 412 ? 23.021 -29.144 -15.598 1.00 58.97 412 MET A N 1
ATOM 3093 C CA . MET A 1 412 ? 23.430 -28.683 -14.280 1.00 58.97 412 MET A CA 1
ATOM 3094 C C . MET A 1 412 ? 23.325 -27.149 -14.198 1.00 58.97 412 MET A C 1
ATOM 3096 O O . MET A 1 412 ? 23.728 -26.475 -15.153 1.00 58.97 412 MET A O 1
ATOM 3100 N N . PRO A 1 413 ? 22.791 -26.580 -13.100 1.00 68.25 413 PRO A N 1
ATOM 3101 C CA . PRO A 1 413 ? 22.752 -25.134 -12.927 1.00 68.25 413 PRO A CA 1
ATOM 3102 C C . PRO A 1 413 ? 24.173 -24.562 -12.901 1.00 68.25 413 PRO A C 1
ATOM 3104 O O . PRO A 1 413 ? 25.063 -25.125 -12.264 1.00 68.25 413 PRO A O 1
ATOM 3107 N N . LYS A 1 414 ? 24.392 -23.421 -13.566 1.00 76.38 414 LYS A N 1
ATOM 3108 C CA . LYS A 1 414 ? 25.675 -22.713 -13.489 1.00 76.38 414 LYS A CA 1
ATOM 3109 C C . LYS A 1 414 ? 25.830 -22.116 -12.086 1.00 76.38 414 LYS A C 1
ATOM 3111 O O . LYS A 1 414 ? 25.046 -21.252 -11.695 1.00 76.38 414 LYS A O 1
ATOM 3116 N N . LEU A 1 415 ? 26.836 -22.571 -11.344 1.00 83.25 415 LEU A N 1
ATOM 3117 C CA . LEU A 1 415 ? 27.153 -22.071 -10.006 1.00 83.25 415 LEU A CA 1
ATOM 3118 C C . LEU A 1 415 ? 28.065 -20.841 -10.106 1.00 83.25 415 LEU A C 1
ATOM 3120 O O . LEU A 1 415 ? 29.125 -20.894 -10.727 1.00 83.25 415 LEU A O 1
ATOM 3124 N N . THR A 1 416 ? 27.654 -19.732 -9.491 1.00 86.38 416 THR A N 1
ATOM 3125 C CA . THR A 1 416 ? 28.402 -18.463 -9.504 1.00 86.38 416 THR A CA 1
ATOM 3126 C C . THR A 1 416 ? 29.427 -18.400 -8.373 1.00 86.38 416 THR A C 1
ATOM 3128 O O . THR A 1 416 ? 30.507 -17.839 -8.546 1.00 86.38 416 THR A O 1
ATOM 3131 N N . ARG A 1 417 ? 29.104 -18.981 -7.211 1.00 89.56 417 ARG A N 1
ATOM 3132 C CA . ARG A 1 417 ? 30.022 -19.173 -6.077 1.00 89.56 417 ARG A CA 1
ATOM 3133 C C . ARG A 1 417 ? 29.689 -20.467 -5.348 1.00 89.56 417 ARG A C 1
ATOM 3135 O O . ARG A 1 417 ? 28.517 -20.824 -5.214 1.00 89.56 417 ARG A O 1
ATOM 3142 N N . VAL A 1 418 ? 30.726 -21.120 -4.842 1.00 91.94 418 VAL A N 1
ATOM 3143 C CA . VAL A 1 418 ? 30.653 -22.354 -4.070 1.00 91.94 418 VAL A CA 1
ATOM 3144 C C . VAL A 1 418 ? 31.501 -22.211 -2.809 1.00 91.94 418 VAL A C 1
ATOM 3146 O O . VAL A 1 418 ? 32.711 -22.008 -2.883 1.00 91.94 418 VAL A O 1
ATOM 3149 N N . TRP A 1 419 ? 30.866 -22.347 -1.650 1.00 92.50 419 TRP A N 1
ATOM 3150 C CA . TRP A 1 419 ? 31.533 -22.419 -0.353 1.00 92.50 419 TRP A CA 1
ATOM 3151 C C . TRP A 1 419 ? 31.405 -23.815 0.231 1.00 92.50 419 TRP A C 1
ATOM 3153 O O . TRP A 1 419 ? 30.309 -24.366 0.281 1.00 92.50 419 TRP A O 1
ATOM 3163 N N . VAL A 1 420 ? 32.520 -24.383 0.682 1.00 91.44 420 VAL A N 1
ATOM 3164 C CA . VAL A 1 420 ? 32.557 -25.720 1.277 1.00 91.44 420 VAL A CA 1
ATOM 3165 C C . VAL A 1 420 ? 33.286 -25.648 2.612 1.00 91.44 420 VAL A C 1
ATOM 3167 O O . VAL A 1 420 ? 34.507 -25.521 2.654 1.00 91.44 420 VAL A O 1
ATOM 3170 N N . GLY A 1 421 ? 32.519 -25.714 3.697 1.00 89.38 421 GLY A N 1
ATOM 3171 C CA . GLY A 1 421 ? 33.016 -25.848 5.060 1.00 89.38 421 GLY A CA 1
ATOM 3172 C C . GLY A 1 421 ? 33.134 -27.319 5.444 1.00 89.38 421 GLY A C 1
ATOM 3173 O O . GLY A 1 421 ? 32.134 -28.035 5.408 1.00 89.38 421 GLY A O 1
ATOM 3174 N N . LEU A 1 422 ? 34.328 -27.786 5.806 1.00 86.00 422 LEU A N 1
ATOM 3175 C CA . LEU A 1 422 ? 34.562 -29.178 6.207 1.00 86.00 422 LEU A CA 1
ATOM 3176 C C . LEU A 1 422 ? 35.391 -29.227 7.490 1.00 86.00 422 LEU A C 1
ATOM 3178 O O . LEU A 1 422 ? 36.517 -28.730 7.528 1.00 86.00 422 LEU A O 1
ATOM 3182 N N . ALA A 1 423 ? 34.843 -29.879 8.516 1.00 81.94 423 ALA A N 1
ATOM 3183 C CA . ALA A 1 423 ? 35.548 -30.086 9.773 1.00 81.94 423 ALA A CA 1
ATOM 3184 C C . ALA A 1 423 ? 36.693 -31.088 9.611 1.00 81.94 423 ALA A C 1
ATOM 3186 O O . ALA A 1 423 ? 36.553 -32.110 8.930 1.00 81.94 423 ALA A O 1
ATOM 3187 N N . GLY A 1 424 ? 37.808 -30.822 10.291 1.00 71.50 424 GLY A N 1
ATOM 3188 C CA . GLY A 1 424 ? 38.964 -31.722 10.333 1.00 71.50 424 GLY A CA 1
ATOM 3189 C C . GLY A 1 424 ? 39.952 -31.601 9.169 1.00 71.50 424 GLY A C 1
ATOM 3190 O O . GLY A 1 424 ? 40.943 -32.325 9.162 1.00 71.50 424 GLY A O 1
ATOM 3191 N N . ILE A 1 425 ? 39.749 -30.676 8.221 1.00 72.31 425 ILE A N 1
ATOM 3192 C CA . ILE A 1 425 ? 40.666 -30.486 7.081 1.00 72.31 425 ILE A CA 1
ATOM 3193 C C . ILE A 1 425 ? 42.097 -30.116 7.517 1.00 72.31 425 ILE A C 1
ATOM 3195 O O . ILE A 1 425 ? 43.050 -30.518 6.854 1.00 72.31 425 ILE A O 1
ATOM 3199 N N . TYR A 1 426 ? 42.271 -29.390 8.629 1.00 62.62 426 TYR A N 1
ATOM 3200 C CA . TYR A 1 426 ? 43.584 -28.897 9.082 1.00 62.62 426 TYR A CA 1
ATOM 3201 C C . TYR A 1 426 ? 44.237 -29.713 10.210 1.00 62.62 426 TYR A C 1
ATOM 3203 O O . TYR A 1 426 ? 45.406 -29.493 10.521 1.00 62.62 426 TYR A O 1
ATOM 3211 N N . HIS A 1 427 ? 43.544 -30.693 10.802 1.00 56.19 427 HIS A N 1
ATOM 3212 C CA . HIS A 1 427 ? 44.088 -31.471 11.928 1.00 56.19 427 HIS A CA 1
ATOM 3213 C C . HIS A 1 427 ? 45.104 -32.553 11.525 1.00 56.19 427 HIS A C 1
ATOM 3215 O O . HIS A 1 427 ? 45.631 -33.255 12.387 1.00 56.19 427 HIS A O 1
ATOM 3221 N N . ILE A 1 428 ? 45.435 -32.669 10.237 1.00 52.28 428 ILE A N 1
ATOM 3222 C CA . ILE A 1 428 ? 46.447 -33.601 9.744 1.00 52.28 428 ILE A CA 1
ATOM 3223 C C . ILE A 1 428 ? 47.482 -32.798 8.957 1.00 52.28 428 ILE A C 1
ATOM 3225 O O . ILE A 1 428 ? 47.279 -32.425 7.803 1.00 52.28 428 ILE A O 1
ATOM 3229 N N . SER A 1 429 ? 48.611 -32.508 9.599 1.00 46.97 429 SER A N 1
ATOM 3230 C CA . SER A 1 429 ? 49.762 -31.895 8.938 1.00 46.97 429 SER A CA 1
ATOM 3231 C C . SER A 1 429 ? 50.238 -32.804 7.796 1.00 46.97 429 SER A C 1
ATOM 3233 O O . SER A 1 429 ? 50.567 -33.966 8.020 1.00 46.97 429 SER A O 1
ATOM 3235 N N . GLY A 1 430 ? 50.271 -32.276 6.567 1.00 56.16 430 GLY A N 1
ATOM 3236 C CA . GLY A 1 430 ? 50.811 -32.978 5.396 1.00 56.16 430 GLY A CA 1
ATOM 3237 C C . GLY A 1 430 ? 49.799 -33.660 4.466 1.00 56.16 430 GLY A C 1
ATOM 3238 O O . GLY A 1 430 ? 50.226 -34.452 3.627 1.00 56.16 430 GLY A O 1
ATOM 3239 N N . ILE A 1 431 ? 48.493 -33.377 4.566 1.00 62.72 431 ILE A N 1
ATOM 3240 C CA . ILE A 1 431 ? 47.526 -33.843 3.557 1.00 62.72 431 ILE A CA 1
ATOM 3241 C C . ILE A 1 431 ? 47.561 -32.946 2.322 1.00 62.72 431 ILE A C 1
ATOM 3243 O O . ILE A 1 431 ? 47.321 -31.742 2.395 1.00 62.72 431 ILE A O 1
ATOM 3247 N N . ASP A 1 432 ? 47.813 -33.572 1.177 1.00 68.19 432 ASP A N 1
ATOM 3248 C CA . ASP A 1 432 ? 47.560 -32.989 -0.130 1.00 68.19 432 ASP A CA 1
ATOM 3249 C C . ASP A 1 432 ? 46.043 -32.856 -0.348 1.00 68.19 432 ASP A C 1
ATOM 3251 O O . ASP A 1 432 ? 45.315 -33.852 -0.388 1.00 68.19 432 ASP A O 1
ATOM 3255 N N . LEU A 1 433 ? 45.557 -31.616 -0.437 1.00 75.88 433 LEU A N 1
ATOM 3256 C CA . LEU A 1 433 ? 44.147 -31.305 -0.690 1.00 75.88 433 LEU A CA 1
ATOM 3257 C C . LEU A 1 433 ? 43.794 -31.362 -2.181 1.00 75.88 433 LEU A C 1
ATOM 3259 O O . LEU A 1 433 ? 42.614 -31.295 -2.522 1.00 75.88 433 LEU A O 1
ATOM 3263 N N . GLU A 1 434 ? 44.773 -31.522 -3.074 1.00 80.44 434 GLU A N 1
ATOM 3264 C CA . GLU A 1 434 ? 44.551 -31.589 -4.518 1.00 80.44 434 GLU A CA 1
ATOM 3265 C C . GLU A 1 434 ? 43.522 -32.666 -4.932 1.00 80.44 434 GLU A C 1
ATOM 3267 O O . GLU A 1 434 ? 42.628 -32.351 -5.725 1.00 80.44 434 GLU A O 1
ATOM 3272 N N . PRO A 1 435 ? 43.523 -33.896 -4.371 1.00 83.75 435 PRO A N 1
ATOM 3273 C CA . PRO A 1 435 ? 42.518 -34.909 -4.697 1.00 83.75 435 PRO A CA 1
ATOM 3274 C C . PRO A 1 435 ? 41.097 -34.533 -4.259 1.00 83.75 435 PRO A C 1
ATOM 3276 O O . PRO A 1 435 ? 40.132 -34.912 -4.923 1.00 83.75 435 PRO A O 1
ATOM 3279 N N . LEU A 1 436 ? 40.951 -33.810 -3.143 1.00 84.19 436 LEU A N 1
ATOM 3280 C CA . LEU A 1 436 ? 39.658 -33.320 -2.662 1.00 84.19 436 LEU A CA 1
ATOM 3281 C C . LEU A 1 436 ? 39.155 -32.187 -3.560 1.00 84.19 436 LEU A C 1
ATOM 3283 O O . LEU A 1 436 ? 38.014 -32.226 -4.016 1.00 84.19 436 LEU A O 1
ATOM 3287 N N . THR A 1 437 ? 40.020 -31.216 -3.850 1.00 84.50 437 THR A N 1
ATOM 3288 C CA . THR A 1 437 ? 39.698 -30.069 -4.702 1.00 84.50 437 THR A CA 1
ATOM 3289 C C . THR A 1 437 ? 39.254 -30.520 -6.089 1.00 84.50 437 THR A C 1
ATOM 3291 O O . THR A 1 437 ? 38.170 -30.129 -6.509 1.00 84.50 437 THR A O 1
ATOM 3294 N N . ARG A 1 438 ? 39.995 -31.426 -6.746 1.00 86.19 438 ARG A N 1
ATOM 3295 C CA . ARG A 1 438 ? 39.619 -31.956 -8.072 1.00 86.19 438 ARG A CA 1
ATOM 3296 C C . ARG A 1 438 ? 38.246 -32.633 -8.062 1.00 86.19 438 ARG A C 1
ATOM 3298 O O . ARG A 1 438 ? 37.416 -32.365 -8.920 1.00 86.19 438 ARG A O 1
ATOM 3305 N N . LYS A 1 439 ? 37.961 -33.460 -7.049 1.00 87.12 439 LYS A N 1
ATOM 3306 C CA . LYS A 1 439 ? 36.653 -34.126 -6.922 1.00 87.12 439 LYS A CA 1
ATOM 3307 C C . LYS A 1 439 ? 35.500 -33.138 -6.704 1.00 87.12 439 LYS A C 1
ATOM 3309 O O . LYS A 1 439 ? 34.387 -33.409 -7.148 1.00 87.12 439 LYS A O 1
ATOM 3314 N N . LEU A 1 440 ? 35.738 -32.017 -6.019 1.00 88.69 440 LEU A N 1
ATOM 3315 C CA . LEU A 1 440 ? 34.740 -30.956 -5.834 1.00 88.69 440 LEU A CA 1
ATOM 3316 C C . LEU A 1 440 ? 34.570 -30.097 -7.096 1.00 88.69 440 LEU A C 1
ATOM 3318 O O . LEU A 1 440 ? 33.442 -29.735 -7.421 1.00 88.69 440 LEU A O 1
ATOM 3322 N N . GLU A 1 441 ? 35.653 -29.805 -7.820 1.00 86.75 441 GLU A N 1
ATOM 3323 C CA . GLU A 1 441 ? 35.611 -29.142 -9.131 1.00 86.75 441 GLU A CA 1
ATOM 3324 C C . GLU A 1 441 ? 34.772 -29.950 -10.127 1.00 86.75 441 GLU A C 1
ATOM 3326 O O . GLU A 1 441 ? 33.863 -29.397 -10.747 1.00 86.75 441 GLU A O 1
ATOM 3331 N N . ASP A 1 442 ? 35.000 -31.264 -10.195 1.00 85.88 442 ASP A N 1
ATOM 3332 C CA . ASP A 1 442 ? 34.233 -32.184 -11.038 1.00 85.88 442 ASP A CA 1
ATOM 3333 C C . ASP A 1 442 ? 32.759 -32.253 -10.610 1.00 85.88 442 ASP A C 1
ATOM 3335 O O . ASP A 1 442 ? 31.856 -32.122 -11.439 1.00 85.88 442 ASP A O 1
ATOM 3339 N N . LEU A 1 443 ? 32.497 -32.419 -9.305 1.00 86.69 443 LEU A N 1
ATOM 3340 C CA . LEU A 1 443 ? 31.136 -32.534 -8.773 1.00 86.69 443 LEU A CA 1
ATOM 3341 C C . LEU A 1 443 ? 30.306 -31.272 -9.023 1.00 86.69 443 LEU A C 1
ATOM 3343 O O . LEU A 1 443 ? 29.109 -31.378 -9.284 1.00 86.69 443 LEU A O 1
ATOM 3347 N N . PHE A 1 444 ? 30.923 -30.094 -8.913 1.00 86.88 444 PHE A N 1
ATOM 3348 C CA . PHE A 1 444 ? 30.247 -28.802 -9.028 1.00 86.88 444 PHE A CA 1
ATOM 3349 C C . PHE A 1 444 ? 30.393 -28.151 -10.407 1.00 86.88 444 PHE A C 1
ATOM 3351 O O . PHE A 1 444 ? 29.733 -27.146 -10.664 1.00 86.88 444 PHE A O 1
ATOM 3358 N N . SER A 1 445 ? 31.197 -28.730 -11.304 1.00 83.50 445 SER A N 1
ATOM 3359 C CA . SER A 1 445 ? 31.539 -28.144 -12.607 1.00 83.50 445 SER A CA 1
ATOM 3360 C C . SER A 1 445 ? 32.056 -26.700 -12.484 1.00 83.50 445 SER A C 1
ATOM 3362 O O . SER A 1 445 ? 31.644 -25.808 -13.229 1.00 83.50 445 SER A O 1
ATOM 3364 N N . VAL A 1 446 ? 32.946 -26.458 -11.516 1.00 83.12 446 VAL A N 1
ATOM 3365 C CA . VAL A 1 446 ? 33.575 -25.151 -11.229 1.00 83.12 446 VAL A CA 1
ATOM 3366 C C . VAL A 1 446 ? 35.094 -25.286 -11.162 1.00 83.12 446 VAL A C 1
ATOM 3368 O O . VAL A 1 446 ? 35.604 -26.389 -11.028 1.00 83.12 446 VAL A O 1
ATOM 3371 N N . SER A 1 447 ? 35.819 -24.163 -11.214 1.00 74.81 447 SER A N 1
ATOM 3372 C CA . SER A 1 447 ? 37.277 -24.148 -11.044 1.00 74.81 447 SER A CA 1
ATOM 3373 C C . SER A 1 447 ? 37.691 -23.461 -9.741 1.00 74.81 447 SER A C 1
ATOM 3375 O O . SER A 1 447 ? 37.291 -22.327 -9.464 1.00 74.81 447 SER A O 1
ATOM 3377 N N . TYR A 1 448 ? 38.553 -24.114 -8.971 1.00 67.00 448 TYR A N 1
ATOM 3378 C CA . TYR A 1 448 ? 39.194 -23.588 -7.770 1.00 67.00 448 TYR A CA 1
ATOM 3379 C C . TYR A 1 448 ? 40.107 -22.396 -8.083 1.00 67.00 448 TYR A C 1
ATOM 3381 O O . TYR A 1 448 ? 40.083 -21.392 -7.375 1.00 67.00 448 TYR A O 1
ATOM 3389 N N . GLN A 1 449 ? 40.836 -22.442 -9.205 1.00 64.38 449 GLN A N 1
ATOM 3390 C CA . GLN A 1 449 ? 41.730 -21.357 -9.645 1.00 64.38 449 GLN A CA 1
ATOM 3391 C C . GLN A 1 449 ? 40.989 -20.059 -10.000 1.00 64.38 449 GLN A C 1
ATOM 3393 O O . GLN A 1 449 ? 41.584 -18.986 -9.993 1.00 64.38 449 GLN A O 1
ATOM 3398 N N . SER A 1 450 ? 39.689 -20.145 -10.292 1.00 68.12 450 SER A N 1
ATOM 3399 C CA . SER A 1 450 ? 38.842 -18.989 -10.617 1.00 68.12 450 SER A CA 1
ATOM 3400 C C . SER A 1 450 ? 38.226 -18.290 -9.392 1.00 68.12 450 SER A C 1
ATOM 3402 O O . SER A 1 450 ? 37.366 -17.426 -9.550 1.00 68.12 450 SER A O 1
ATOM 3404 N N . GLU A 1 451 ? 38.609 -18.692 -8.172 1.00 72.56 451 GLU A N 1
ATOM 3405 C CA . GLU A 1 451 ? 38.008 -18.270 -6.891 1.00 72.56 451 GLU A CA 1
ATOM 3406 C C . GLU A 1 451 ? 36.492 -18.538 -6.771 1.00 72.56 451 GLU A C 1
ATOM 3408 O O . GLU A 1 451 ? 35.822 -18.043 -5.858 1.00 72.56 451 GLU A O 1
ATOM 3413 N N . ILE A 1 452 ? 35.906 -19.313 -7.689 1.00 82.38 452 ILE A N 1
ATOM 3414 C CA . ILE A 1 452 ? 34.491 -19.695 -7.628 1.00 82.38 452 ILE A CA 1
ATOM 3415 C C . ILE A 1 452 ? 34.266 -20.679 -6.478 1.00 82.38 452 ILE A C 1
ATOM 3417 O O . ILE A 1 452 ? 33.268 -20.549 -5.772 1.00 82.38 452 ILE A O 1
ATOM 3421 N N . LEU A 1 453 ? 35.191 -21.619 -6.267 1.00 87.06 453 LEU A N 1
ATOM 3422 C CA . LEU A 1 453 ? 35.182 -22.572 -5.158 1.00 87.06 453 LEU A CA 1
ATOM 3423 C C . LEU A 1 453 ? 36.105 -22.092 -4.035 1.00 87.06 453 LEU A C 1
ATOM 3425 O O . LEU A 1 453 ? 37.294 -21.881 -4.258 1.00 87.06 453 LEU A O 1
ATOM 3429 N N . LYS A 1 454 ? 35.572 -21.979 -2.817 1.00 87.44 454 LYS A N 1
ATOM 3430 C CA . LYS A 1 454 ? 36.341 -21.667 -1.609 1.00 87.44 454 LYS A CA 1
ATOM 3431 C C . LYS A 1 454 ? 36.096 -22.725 -0.534 1.00 87.44 454 LYS A C 1
ATOM 3433 O O . LYS A 1 454 ? 34.950 -22.991 -0.168 1.00 87.44 454 LYS A O 1
ATOM 3438 N N . LEU A 1 455 ? 37.187 -23.294 -0.025 1.00 83.81 455 LEU A N 1
ATOM 3439 C CA . LEU A 1 455 ? 37.191 -24.242 1.089 1.00 83.81 455 LEU A CA 1
ATOM 3440 C C . LEU A 1 455 ? 37.435 -23.494 2.406 1.00 83.81 455 LEU A C 1
ATOM 3442 O O . LEU A 1 455 ? 38.287 -22.606 2.464 1.00 83.81 455 LEU A O 1
ATOM 3446 N N . THR A 1 456 ? 36.695 -23.843 3.453 1.00 81.38 456 THR A N 1
ATOM 3447 C CA . THR A 1 456 ? 36.863 -23.305 4.811 1.00 81.38 456 THR A CA 1
ATOM 3448 C C . THR A 1 456 ? 36.795 -24.431 5.843 1.00 81.38 456 THR A C 1
ATOM 3450 O O . THR A 1 456 ? 36.264 -25.506 5.572 1.00 81.38 456 THR A O 1
ATOM 3453 N N . SER A 1 457 ? 37.328 -24.189 7.036 1.00 72.94 457 SER A N 1
ATOM 3454 C CA . SER A 1 457 ? 37.334 -25.136 8.154 1.00 72.94 457 SER A CA 1
ATOM 3455 C C . SER A 1 457 ? 37.210 -24.371 9.467 1.00 72.94 457 SER A C 1
ATOM 3457 O O . SER A 1 457 ? 37.409 -23.160 9.510 1.00 72.94 457 SER A O 1
ATOM 3459 N N . ASP A 1 458 ? 36.943 -25.119 10.527 1.00 65.94 458 ASP A N 1
ATOM 3460 C CA . ASP A 1 458 ? 36.672 -24.689 11.900 1.00 65.94 458 ASP A CA 1
ATOM 3461 C C . ASP A 1 458 ? 37.767 -23.800 12.540 1.00 65.94 458 ASP A C 1
ATOM 3463 O O . ASP A 1 458 ? 37.486 -23.116 13.518 1.00 65.94 458 ASP A O 1
ATOM 3467 N N . ASP A 1 459 ? 38.984 -23.766 11.978 1.00 52.12 459 ASP A N 1
ATOM 3468 C CA . ASP A 1 459 ? 40.110 -22.924 12.430 1.00 52.12 459 ASP A CA 1
ATOM 3469 C C . ASP A 1 459 ? 40.132 -21.512 11.799 1.00 52.12 459 ASP A C 1
ATOM 3471 O O . ASP A 1 459 ? 41.044 -20.727 12.059 1.00 52.12 459 ASP A O 1
ATOM 3475 N N . ILE A 1 460 ? 39.149 -21.163 10.957 1.00 49.78 460 ILE A N 1
ATOM 3476 C CA . ILE A 1 460 ? 39.032 -19.830 10.344 1.00 49.78 460 ILE A CA 1
ATOM 3477 C C . ILE A 1 460 ? 37.619 -19.281 10.587 1.00 49.78 460 ILE A C 1
ATOM 3479 O O . ILE A 1 460 ? 36.749 -19.359 9.715 1.00 49.78 460 ILE A O 1
ATOM 3483 N N . LEU A 1 461 ? 37.411 -18.709 11.774 1.00 36.75 461 LEU A N 1
ATOM 3484 C CA . LEU A 1 461 ? 36.352 -17.735 12.055 1.00 36.75 461 LEU A CA 1
ATOM 3485 C C . LEU A 1 461 ? 36.964 -16.439 12.580 1.00 36.75 461 LEU A C 1
ATOM 3487 O O . LEU A 1 461 ? 37.747 -16.515 13.553 1.00 36.75 461 LEU A O 1
#

Radius of gyration: 29.18 Å; chains: 1; bounding box: 76×62×72 Å

Foldseek 3Di:
DDPVVVVVLLPQWLLQDDDPCNVCCVVDDPVRNVVLQVVLLVLLVVLQVVQVVLLVVLLVVLLVLVVVVAAEEEEEEQLSQLLLVVLLVCCCAQLVRDSLRRYTHYQVPPVCNVPPDPPSQQDLVQLQVRLVVNVDAQSYEYEYEDQRLERSSSVSNQLNCVVRNHQYEYQYQTPPHPNVVSVHVGYRHRPSGYHPDRNPCCRSVSVNSNVSSCSSSVVSSVVLQCDDPNQRQQHADDDPVLLVSLLVLLCVLLLQPFWWFADQVRDIDPDGHGQDPDPVSSVRLSSRCVSLVRRSLLSSQCGPQVDRSVVSVVLCVVVSNNSVVSCVVSVCDPVNRPPRPPLQAWAWEWDQAFQKIKIWIAGPVGTQFIFMFGHQAPVPDPLVRNLVRVLRGVVRRVVRHPPCPPDPDPDQRQHQAYEYEHEPPPVDPPDDCVVVQVSVCVSNVHDVVVNRYDYHYPVPD